Protein AF-0000000071098577 (afdb_homodimer)

Sequence (544 aa):
MATSSNPARIMLWSTPRSVSTAFARSMTARGDTEMFWEPYLACYSFGPDREIHWGDDLPNMLNDKYTYSYIKELLNADYPGAKVLFVKGMVEGIRGHFDVVERTYKHSFLIRHPKKSFRSLARLESDLNPLTSDFNLRTFKEIYHDLERFYHHVETEFGQSAPTIIDADDLVTQPEKILPKYCEAMGIDFKPKMLNWESVNADQLNWHCTDVGDIANSSVKDSIVLSNALKGSGFGKAPDPTKESSSTALVKQCAEHALPAYERLYALRIRPMATSSNPARIMLWSTPRSVSTAFARSMTARGDTEMFWEPYLACYSFGPDREIHWGDDLPNMLNDKYTYSYIKELLNADYPGAKVLFVKGMVEGIRGHFDVVERTYKHSFLIRHPKKSFRSLARLESDLNPLTSDFNLRTFKEIYHDLERFYHHVETEFGQSAPTIIDADDLVTQPEKILPKYCEAMGIDFKPKMLNWESVNADQLNWHCTDVGDIANSSVKDSIVLSNALKGSGFGKAPDPTKESSSTALVKQCAEHALPAYERLYALRIRP

pLDDT: mean 79.95, std 19.07, range [24.31, 98.56]

Organism: Strongylocentrotus purpuratus (NCBI:txid7668)

Structure (mmCIF, N/CA/C/O backbone):
data_AF-0000000071098577-model_v1
#
loop_
_entity.id
_entity.type
_entity.pdbx_description
1 polymer 'Sulfotransferase family protein'
#
loop_
_atom_site.group_PDB
_atom_site.id
_atom_site.type_symbol
_atom_site.label_atom_id
_atom_site.label_alt_id
_atom_site.label_comp_id
_atom_site.label_asym_id
_atom_site.label_entity_id
_atom_site.label_seq_id
_atom_site.pdbx_PDB_ins_code
_atom_site.Cartn_x
_atom_site.Cartn_y
_atom_site.Cartn_z
_atom_site.occupancy
_atom_site.B_iso_or_equiv
_atom_site.auth_seq_id
_atom_site.auth_comp_id
_atom_site.auth_asym_id
_atom_site.auth_atom_id
_atom_site.pdbx_PDB_model_num
ATOM 1 N N . MET A 1 1 ? -27.219 43 12.414 1 24.31 1 MET A N 1
ATOM 2 C CA . MET A 1 1 ? -25.984 43.125 11.633 1 24.31 1 MET A CA 1
ATOM 3 C C . MET A 1 1 ? -25.062 41.938 11.891 1 24.31 1 MET A C 1
ATOM 5 O O . MET A 1 1 ? -24.672 41.688 13.031 1 24.31 1 MET A O 1
ATOM 9 N N . ALA A 1 2 ? -25.219 40.781 11.297 1 39.09 2 ALA A N 1
ATOM 10 C CA . ALA A 1 2 ? -24.5 39.562 11.688 1 39.09 2 ALA A CA 1
ATOM 11 C C . ALA A 1 2 ? -23.016 39.844 11.914 1 39.09 2 ALA A C 1
ATOM 13 O O . ALA A 1 2 ? -22.328 40.312 11 1 39.09 2 ALA A O 1
ATOM 14 N N . THR A 1 3 ? -22.516 40.406 12.805 1 39.22 3 THR A N 1
ATOM 15 C CA . THR A 1 3 ? -21.141 40.781 13.18 1 39.22 3 THR A CA 1
ATOM 16 C C . THR A 1 3 ? -20.141 39.75 12.641 1 39.22 3 THR A C 1
ATOM 18 O O . THR A 1 3 ? -20.188 38.562 13.016 1 39.22 3 THR A O 1
ATOM 21 N N . SER A 1 4 ? -19.641 39.719 11.438 1 47.94 4 SER A N 1
ATOM 22 C CA . SER A 1 4 ? -18.938 38.781 10.57 1 47.94 4 SER A CA 1
ATOM 23 C C . SER A 1 4 ? -17.578 38.406 11.164 1 47.94 4 SER A C 1
ATOM 25 O O . SER A 1 4 ? -16.656 39.219 11.195 1 47.94 4 SER A O 1
ATOM 27 N N . SER A 1 5 ? -17.422 37.781 12.305 1 65.62 5 SER A N 1
ATOM 28 C CA . SER A 1 5 ? -16.234 37.469 13.094 1 65.62 5 SER A CA 1
ATOM 29 C C . SER A 1 5 ? -15.164 36.781 12.242 1 65.62 5 SER A C 1
ATOM 31 O O . SER A 1 5 ? -15.492 36.062 11.289 1 65.62 5 SER A O 1
ATOM 33 N N . ASN A 1 6 ? -13.914 37.375 12.164 1 87.62 6 ASN A N 1
ATOM 34 C CA . ASN A 1 6 ? -12.75 36.875 11.438 1 87.62 6 ASN A CA 1
ATOM 35 C C . ASN A 1 6 ? -12.453 35.438 11.773 1 87.62 6 ASN A C 1
ATOM 37 O O . ASN A 1 6 ? -12.508 35.031 12.938 1 87.62 6 ASN A O 1
ATOM 41 N N . PRO A 1 7 ? -12.383 34.656 10.766 1 95.25 7 PRO A N 1
ATOM 42 C CA . PRO A 1 7 ? -12.102 33.219 11.039 1 95.25 7 PRO A CA 1
ATOM 43 C C . PRO A 1 7 ? -10.789 33.031 11.781 1 95.25 7 PRO A C 1
ATOM 45 O O . PRO A 1 7 ? -9.867 33.844 11.648 1 95.25 7 PRO A O 1
ATOM 48 N N . ALA A 1 8 ? -10.82 32.031 12.656 1 97.19 8 ALA A N 1
ATOM 49 C CA . ALA A 1 8 ? -9.539 31.578 13.195 1 97.19 8 ALA A CA 1
ATOM 50 C C . ALA A 1 8 ? -8.641 31.047 12.078 1 97.19 8 ALA A C 1
ATOM 52 O O . ALA A 1 8 ? -9.094 30.266 11.234 1 97.19 8 ALA A O 1
ATOM 53 N N . ARG A 1 9 ? -7.434 31.5 12.047 1 98 9 ARG A N 1
ATOM 54 C CA . ARG A 1 9 ? -6.457 31.047 11.055 1 98 9 ARG A CA 1
ATOM 55 C C . ARG A 1 9 ? -5.402 30.156 11.695 1 98 9 ARG A C 1
ATOM 57 O O . ARG A 1 9 ? -4.598 30.625 12.508 1 98 9 ARG A O 1
ATOM 64 N N . ILE A 1 10 ? -5.398 28.891 11.312 1 98.5 10 ILE A N 1
ATOM 65 C CA . ILE A 1 10 ? -4.574 27.891 11.977 1 98.5 10 ILE A CA 1
ATOM 66 C C . ILE A 1 10 ? -3.725 27.141 10.945 1 98.5 10 ILE A C 1
ATOM 68 O O . ILE A 1 10 ? -4.219 26.766 9.883 1 98.5 10 ILE A O 1
ATOM 72 N N . MET A 1 11 ? -2.439 26.953 11.211 1 98.38 11 MET A N 1
ATOM 73 C CA . MET A 1 11 ? -1.555 26.156 10.367 1 98.38 11 MET A CA 1
ATOM 74 C C . MET A 1 11 ? -0.918 25.016 11.172 1 98.38 11 MET A C 1
ATOM 76 O O . MET A 1 11 ? -0.363 25.25 12.25 1 98.38 11 MET A O 1
ATOM 80 N N . LEU A 1 12 ? -1.074 23.812 10.648 1 98.25 12 LEU A N 1
ATOM 81 C CA . LEU A 1 12 ? -0.486 22.625 11.25 1 98.25 12 LEU A CA 1
ATOM 82 C C . LEU A 1 12 ? 0.704 22.141 10.43 1 98.25 12 LEU A C 1
ATOM 84 O O . LEU A 1 12 ? 0.562 21.828 9.25 1 98.25 12 LEU A O 1
ATOM 88 N N . TRP A 1 13 ? 1.866 22.094 11.055 1 97.88 13 TRP A N 1
ATOM 89 C CA . TRP A 1 13 ? 3.078 21.562 10.438 1 97.88 13 TRP A CA 1
ATOM 90 C C . TRP A 1 13 ? 3.365 20.156 10.93 1 97.88 13 TRP A C 1
ATOM 92 O O . TRP A 1 13 ? 3.59 19.938 12.117 1 97.88 13 TRP A O 1
ATOM 102 N N . SER A 1 14 ? 3.387 19.188 9.969 1 95.56 14 SER A N 1
ATOM 103 C CA . SER A 1 14 ? 3.424 17.797 10.383 1 95.56 14 SER A CA 1
ATOM 104 C C . SER A 1 14 ? 4.617 17.062 9.773 1 95.56 14 SER A C 1
ATOM 106 O O . SER A 1 14 ? 5.137 17.484 8.734 1 95.56 14 SER A O 1
ATOM 108 N N . THR A 1 15 ? 5.117 16.016 10.484 1 92.56 15 THR A N 1
ATOM 109 C CA . THR A 1 15 ? 6.02 15.039 9.883 1 92.56 15 THR A CA 1
ATOM 110 C C . THR A 1 15 ? 5.254 14.086 8.969 1 92.56 15 THR A C 1
ATOM 112 O O . THR A 1 15 ? 4.027 14.008 9.031 1 92.56 15 THR A O 1
ATOM 115 N N . PRO A 1 16 ? 6.008 13.422 8.086 1 87.56 16 PRO A N 1
ATOM 116 C CA . PRO A 1 16 ? 5.316 12.414 7.281 1 87.56 16 PRO A CA 1
ATOM 117 C C . PRO A 1 16 ? 4.73 11.289 8.133 1 87.56 16 PRO A C 1
ATOM 119 O O . PRO A 1 16 ? 5.305 10.922 9.156 1 87.56 16 PRO A O 1
ATOM 122 N N . ARG A 1 17 ? 3.562 10.797 7.641 1 81.44 17 ARG A N 1
ATOM 123 C CA . ARG A 1 17 ? 2.982 9.586 8.203 1 81.44 17 ARG A CA 1
ATOM 124 C C . ARG A 1 17 ? 2.639 9.773 9.68 1 81.44 17 ARG A C 1
ATOM 126 O O . ARG A 1 17 ? 2.846 8.875 10.492 1 81.44 17 ARG A O 1
ATOM 133 N N . SER A 1 18 ? 2.137 10.93 10.023 1 88.81 18 SER A N 1
ATOM 134 C CA . SER A 1 18 ? 1.791 11.281 11.391 1 88.81 18 SER A CA 1
ATOM 135 C C . SER A 1 18 ? 0.289 11.492 11.547 1 88.81 18 SER A C 1
ATOM 137 O O . SER A 1 18 ? -0.151 12.219 12.445 1 88.81 18 SER A O 1
ATOM 139 N N . VAL A 1 19 ? -0.54 11.008 10.672 1 87.31 19 VAL A N 1
ATOM 140 C CA . VAL A 1 19 ? -1.999 11 10.672 1 87.31 19 VAL A CA 1
ATOM 141 C C . VAL A 1 19 ? -2.521 12.414 10.438 1 87.31 19 VAL A C 1
ATOM 143 O O . VAL A 1 19 ? -3.574 12.789 10.969 1 87.31 19 VAL A O 1
ATOM 146 N N . SER A 1 20 ? -1.721 13.234 9.781 1 91.44 20 SER A N 1
ATOM 147 C CA . SER A 1 20 ? -2.09 14.625 9.562 1 91.44 20 SER A CA 1
ATOM 148 C C . SER A 1 20 ? -3.287 14.742 8.617 1 91.44 20 SER A C 1
ATOM 150 O O . SER A 1 20 ? -4.094 15.664 8.742 1 91.44 20 SER A O 1
ATOM 152 N N . THR A 1 21 ? -3.375 13.828 7.699 1 86.56 21 THR A N 1
ATOM 153 C CA . THR A 1 21 ? -4.535 13.867 6.816 1 86.56 21 THR A CA 1
ATOM 154 C C . THR A 1 21 ? -5.805 13.477 7.57 1 86.56 21 THR A C 1
ATOM 156 O O . THR A 1 21 ? -6.875 14.039 7.328 1 86.56 21 THR A O 1
ATOM 159 N N . ALA A 1 22 ? -5.695 12.57 8.445 1 87 22 ALA A N 1
ATOM 160 C CA . ALA A 1 22 ? -6.816 12.258 9.32 1 87 22 ALA A CA 1
ATOM 161 C C . ALA A 1 22 ? -7.191 13.469 10.18 1 87 22 ALA A C 1
ATOM 163 O O . ALA A 1 22 ? -8.375 13.719 10.422 1 87 22 ALA A O 1
ATOM 164 N N . PHE A 1 23 ? -6.172 14.148 10.672 1 93.38 23 PHE A N 1
ATOM 165 C CA . PHE A 1 23 ? -6.418 15.359 11.438 1 93.38 23 PHE A CA 1
ATOM 166 C C . PHE A 1 23 ? -7.156 16.406 10.602 1 93.38 23 PHE A C 1
ATOM 168 O O . PHE A 1 23 ? -8.07 17.062 11.094 1 93.38 23 PHE A O 1
ATOM 175 N N . ALA A 1 24 ? -6.77 16.562 9.367 1 91.81 24 ALA A N 1
ATOM 176 C CA . ALA A 1 24 ? -7.477 17.453 8.453 1 91.81 24 ALA A CA 1
ATOM 177 C C . ALA A 1 24 ? -8.938 17.047 8.312 1 91.81 24 ALA A C 1
ATOM 179 O O . ALA A 1 24 ? -9.828 17.891 8.289 1 91.81 24 ALA A O 1
ATOM 180 N N . ARG A 1 25 ? -9.188 15.75 8.211 1 89.56 25 ARG A N 1
ATOM 181 C CA . ARG A 1 25 ? -10.555 15.25 8.164 1 89.56 25 ARG A CA 1
ATOM 182 C C . ARG A 1 25 ? -11.32 15.625 9.43 1 89.56 25 ARG A C 1
ATOM 184 O O . ARG A 1 25 ? -12.477 16.047 9.367 1 89.56 25 ARG A O 1
ATOM 191 N N . SER A 1 26 ? -10.703 15.414 10.5 1 93.44 26 SER A N 1
ATOM 192 C CA . SER A 1 26 ? -11.281 15.789 11.781 1 93.44 26 SER A CA 1
ATOM 193 C C . SER A 1 26 ? -11.68 17.266 11.805 1 93.44 26 SER A C 1
ATOM 195 O O . SER A 1 26 ? -12.805 17.594 12.172 1 93.44 26 SER A O 1
ATOM 197 N N . MET A 1 27 ? -10.805 18.141 11.383 1 95.81 27 MET A N 1
ATOM 198 C CA . MET A 1 27 ? -11.055 19.578 11.359 1 95.81 27 MET A CA 1
ATOM 199 C C . MET A 1 27 ? -12.203 19.906 10.414 1 95.81 27 MET A C 1
ATOM 201 O O . MET A 1 27 ? -13.062 20.734 10.734 1 95.81 27 MET A O 1
ATOM 205 N N . THR A 1 28 ? -12.219 19.266 9.266 1 92.5 28 THR A N 1
ATOM 206 C CA . THR A 1 28 ? -13.258 19.562 8.281 1 92.5 28 THR A CA 1
ATOM 207 C C . THR A 1 28 ? -14.609 19.016 8.742 1 92.5 28 THR A C 1
ATOM 209 O O . THR A 1 28 ? -15.656 19.547 8.359 1 92.5 28 THR A O 1
ATOM 212 N N . ALA A 1 29 ? -14.57 18.047 9.547 1 91.69 29 ALA A N 1
ATOM 213 C CA . ALA A 1 29 ? -15.805 17.453 10.062 1 91.69 29 ALA A CA 1
ATOM 214 C C . ALA A 1 29 ? -16.578 18.453 10.922 1 91.69 29 ALA A C 1
ATOM 216 O O . ALA A 1 29 ? -17.766 18.266 11.18 1 91.69 29 ALA A O 1
ATOM 217 N N . ARG A 1 30 ? -15.945 19.484 11.336 1 93.88 30 ARG A N 1
ATOM 218 C CA . ARG A 1 30 ? -16.594 20.547 12.086 1 93.88 30 ARG A CA 1
ATOM 219 C C . ARG A 1 30 ? -17.766 21.141 11.297 1 93.88 30 ARG A C 1
ATOM 221 O O . ARG A 1 30 ? -18.734 21.625 11.883 1 93.88 30 ARG A O 1
ATOM 228 N N . GLY A 1 31 ? -17.609 21.219 10.047 1 92.62 31 GLY A N 1
ATOM 229 C CA . GLY A 1 31 ? -18.625 21.781 9.18 1 92.62 31 GLY A CA 1
ATOM 230 C C . GLY A 1 31 ? -18.438 23.266 8.906 1 92.62 31 GLY A C 1
ATOM 231 O O . GLY A 1 31 ? -19.141 23.844 8.078 1 92.62 31 GLY A O 1
ATOM 232 N N . ASP A 1 32 ? -17.5 23.891 9.547 1 95.69 32 ASP A N 1
ATOM 233 C CA . ASP A 1 32 ? -17.312 25.344 9.398 1 95.69 32 ASP A CA 1
ATOM 234 C C . ASP A 1 32 ? -15.867 25.672 9.039 1 95.69 32 ASP A C 1
ATOM 236 O O . ASP A 1 32 ? -15.422 26.797 9.242 1 95.69 32 ASP A O 1
ATOM 240 N N . THR A 1 33 ? -15.133 24.688 8.57 1 95.75 33 THR A N 1
ATOM 241 C CA . THR A 1 33 ? -13.695 24.844 8.344 1 95.75 33 THR A CA 1
ATOM 242 C C . THR A 1 33 ? -13.375 24.828 6.852 1 95.75 33 THR A C 1
ATOM 244 O O . THR A 1 33 ? -13.828 23.938 6.125 1 95.75 33 THR A O 1
ATOM 247 N N . GLU A 1 34 ? -12.695 25.859 6.406 1 94.62 34 GLU A N 1
ATOM 248 C CA . GLU A 1 34 ? -12.039 25.844 5.102 1 94.62 34 GLU A CA 1
ATOM 249 C C . GLU A 1 34 ? -10.672 25.172 5.18 1 94.62 34 GLU A C 1
ATOM 251 O O . GLU A 1 34 ? -9.836 25.547 6.008 1 94.62 34 GLU A O 1
ATOM 256 N N . MET A 1 35 ? -10.445 24.203 4.352 1 93.56 35 MET A N 1
ATOM 257 C CA . MET A 1 35 ? -9.25 23.375 4.48 1 93.56 35 MET A CA 1
ATOM 258 C C . MET A 1 35 ? -8.297 23.609 3.314 1 93.56 35 MET A C 1
ATOM 260 O O . MET A 1 35 ? -8.719 23.625 2.156 1 93.56 35 MET A O 1
ATOM 264 N N . PHE A 1 36 ? -7.02 23.844 3.607 1 92.81 36 PHE A N 1
ATOM 265 C CA . PHE A 1 36 ? -5.934 23.953 2.641 1 92.81 36 PHE A CA 1
ATOM 266 C C . PHE A 1 36 ? -4.918 22.844 2.826 1 92.81 36 PHE A C 1
ATOM 268 O O . PHE A 1 36 ? -4.211 22.797 3.834 1 92.81 36 PHE A O 1
ATOM 275 N N . TRP A 1 37 ? -4.816 22.016 1.874 1 90.44 37 TRP A N 1
ATOM 276 C CA . TRP A 1 37 ? -3.998 20.812 1.989 1 90.44 37 TRP A CA 1
ATOM 277 C C . TRP A 1 37 ? -2.623 21.031 1.367 1 90.44 37 TRP A C 1
ATOM 279 O O . TRP A 1 37 ? -2.477 21 0.143 1 90.44 37 TRP A O 1
ATOM 289 N N . GLU A 1 38 ? -1.609 21.203 2.09 1 89.5 38 GLU A N 1
ATOM 290 C CA . GLU A 1 38 ? -0.181 21.234 1.79 1 89.5 38 GLU A CA 1
ATOM 291 C C . GLU A 1 38 ? 0.123 22.234 0.677 1 89.5 38 GLU A C 1
ATOM 293 O O . GLU A 1 38 ? 0.788 21.906 -0.305 1 89.5 38 GLU A O 1
ATOM 298 N N . PRO A 1 39 ? -0.336 23.484 0.862 1 90.88 39 PRO A N 1
ATOM 299 C CA . PRO A 1 39 ? -0.129 24.453 -0.209 1 90.88 39 PRO A CA 1
ATOM 300 C C . PRO A 1 39 ? 1.347 24.766 -0.448 1 90.88 39 PRO A C 1
ATOM 302 O O . PRO A 1 39 ? 1.775 24.906 -1.597 1 90.88 39 PRO A O 1
ATOM 305 N N . TYR A 1 40 ? 2.17 24.828 0.585 1 92.19 40 TYR A N 1
ATOM 306 C CA . TYR A 1 40 ? 3.582 25.156 0.431 1 92.19 40 TYR A CA 1
ATOM 307 C C . TYR A 1 40 ? 4.348 23.984 -0.199 1 92.19 40 TYR A C 1
ATOM 309 O O . TYR A 1 40 ? 5.32 24.203 -0.925 1 92.19 40 TYR A O 1
ATOM 317 N N . LEU A 1 41 ? 3.957 22.781 0.19 1 89.38 41 LEU A N 1
ATOM 318 C CA . LEU A 1 41 ? 4.617 21.625 -0.403 1 89.38 41 LEU A CA 1
ATOM 319 C C . LEU A 1 41 ? 4.422 21.609 -1.915 1 89.38 41 LEU A C 1
ATOM 321 O O . LEU A 1 41 ? 5.297 21.141 -2.652 1 89.38 41 LEU A O 1
ATOM 325 N N . ALA A 1 42 ? 3.307 22.125 -2.385 1 85.56 42 ALA A N 1
ATOM 326 C CA . ALA A 1 42 ? 3.068 22.219 -3.822 1 85.56 42 ALA A CA 1
ATOM 327 C C . ALA A 1 42 ? 4.137 23.078 -4.496 1 85.56 42 ALA A C 1
ATOM 329 O O . ALA A 1 42 ? 4.586 22.766 -5.602 1 85.56 42 ALA A O 1
ATOM 330 N N . CYS A 1 43 ? 4.48 24.141 -3.879 1 86.62 43 CYS A N 1
ATOM 331 C CA . CYS A 1 43 ? 5.535 25 -4.41 1 86.62 43 CYS A CA 1
ATOM 332 C C . CYS A 1 43 ? 6.855 24.25 -4.5 1 86.62 43 CYS A C 1
ATOM 334 O O . CYS A 1 43 ? 7.539 24.297 -5.523 1 86.62 43 CYS A O 1
ATOM 336 N N . TYR A 1 44 ? 7.156 23.516 -3.453 1 84.88 44 TYR A N 1
ATOM 337 C CA . TYR A 1 44 ? 8.391 22.734 -3.324 1 84.88 44 TYR A CA 1
ATOM 338 C C . TYR A 1 44 ? 8.43 21.609 -4.34 1 84.88 44 TYR A C 1
ATOM 340 O O . TYR A 1 44 ? 9.492 21.266 -4.863 1 84.88 44 TYR A O 1
ATOM 348 N N . SER A 1 45 ? 7.352 21.078 -4.645 1 81.12 45 SER A N 1
ATOM 349 C CA . SER A 1 45 ? 7.293 19.859 -5.449 1 81.12 45 SER A CA 1
ATOM 350 C C . SER A 1 45 ? 7.066 20.172 -6.922 1 81.12 45 SER A C 1
ATOM 352 O O . SER A 1 45 ? 7.645 19.531 -7.801 1 81.12 45 SER A O 1
ATOM 354 N N . PHE A 1 46 ? 6.246 21.172 -7.184 1 80 46 PHE A N 1
ATOM 355 C CA . PHE A 1 46 ? 5.715 21.281 -8.539 1 80 46 PHE A CA 1
ATOM 356 C C . PHE A 1 46 ? 5.895 22.688 -9.086 1 80 46 PHE A C 1
ATOM 358 O O . PHE A 1 46 ? 5.707 22.938 -10.273 1 80 46 PHE A O 1
ATOM 365 N N . GLY A 1 47 ? 6.18 23.562 -8.273 1 82.94 47 GLY A N 1
ATOM 366 C CA . GLY A 1 47 ? 6.258 24.969 -8.672 1 82.94 47 GLY A CA 1
ATOM 367 C C . GLY A 1 47 ? 7.543 25.312 -9.406 1 82.94 47 GLY A C 1
ATOM 368 O O . GLY A 1 47 ? 8.398 24.438 -9.609 1 82.94 47 GLY A O 1
ATOM 369 N N . PRO A 1 48 ? 7.609 26.5 -9.844 1 83.69 48 PRO A N 1
ATOM 370 C CA . PRO A 1 48 ? 8.789 26.953 -10.594 1 83.69 48 PRO A CA 1
ATOM 371 C C . PRO A 1 48 ? 10.07 26.891 -9.758 1 83.69 48 PRO A C 1
ATOM 373 O O . PRO A 1 48 ? 11.164 26.719 -10.305 1 83.69 48 PRO A O 1
ATOM 376 N N . ASP A 1 49 ? 9.961 26.984 -8.555 1 78.69 49 ASP A N 1
ATOM 377 C CA . ASP A 1 49 ? 11.133 26.969 -7.68 1 78.69 49 ASP A CA 1
ATOM 378 C C . ASP A 1 49 ? 11.266 25.625 -6.969 1 78.69 49 ASP A C 1
ATOM 380 O O . ASP A 1 49 ? 11.836 25.531 -5.883 1 78.69 49 ASP A O 1
ATOM 384 N N . ARG A 1 50 ? 10.758 24.609 -7.59 1 82.31 50 ARG A N 1
ATOM 385 C CA . ARG A 1 50 ? 10.727 23.297 -6.965 1 82.31 50 ARG A CA 1
ATOM 386 C C . ARG A 1 50 ? 12.141 22.781 -6.695 1 82.31 50 ARG A C 1
ATOM 388 O O . ARG A 1 50 ? 13.062 23.047 -7.473 1 82.31 50 ARG A O 1
ATOM 395 N N . GLU A 1 51 ? 12.242 22.062 -5.59 1 77.38 51 GLU A N 1
ATOM 396 C CA . GLU A 1 51 ? 13.5 21.422 -5.227 1 77.38 51 GLU A CA 1
ATOM 397 C C . GLU A 1 51 ? 13.484 19.938 -5.609 1 77.38 51 GLU A C 1
ATOM 399 O O . GLU A 1 51 ? 14.539 19.312 -5.711 1 77.38 51 GLU A O 1
ATOM 404 N N . ILE A 1 52 ? 12.266 19.453 -5.727 1 73.25 52 ILE A N 1
ATOM 405 C CA . ILE A 1 52 ? 12.141 18.062 -6.137 1 73.25 52 ILE A CA 1
ATOM 406 C C . ILE A 1 52 ? 12.375 17.938 -7.641 1 73.25 52 ILE A C 1
ATOM 408 O O . ILE A 1 52 ? 11.844 18.719 -8.422 1 73.25 52 ILE A O 1
ATOM 412 N N . HIS A 1 53 ? 13.266 17.031 -7.961 1 66.12 53 HIS A N 1
ATOM 413 C CA . HIS A 1 53 ? 13.523 16.766 -9.375 1 66.12 53 HIS A CA 1
ATOM 414 C C . HIS A 1 53 ? 12.742 15.555 -9.859 1 66.12 53 HIS A C 1
ATOM 416 O O . HIS A 1 53 ? 13.047 14.422 -9.484 1 66.12 53 HIS A O 1
ATOM 422 N N . TRP A 1 54 ? 11.672 15.891 -10.555 1 63.34 54 TRP A N 1
ATOM 423 C CA . TRP A 1 54 ? 10.844 14.844 -11.141 1 63.34 54 TRP A CA 1
ATOM 424 C C . TRP A 1 54 ? 11.445 14.344 -12.453 1 63.34 54 TRP A C 1
ATOM 426 O O . TRP A 1 54 ? 12.102 15.102 -13.172 1 63.34 54 TRP A O 1
ATOM 436 N N . GLY A 1 55 ? 11.719 13.094 -12.484 1 55.16 55 GLY A N 1
ATOM 437 C CA . GLY A 1 55 ? 12.234 12.578 -13.742 1 55.16 55 GLY A CA 1
ATOM 438 C C . GLY A 1 55 ? 11.469 13.07 -14.953 1 55.16 55 GLY A C 1
ATOM 439 O O . GLY A 1 55 ? 10.438 13.727 -14.812 1 55.16 55 GLY A O 1
ATOM 440 N N . ASP A 1 56 ? 12.117 13.07 -16.141 1 52.69 56 ASP A N 1
ATOM 441 C CA . ASP A 1 56 ? 11.57 13.539 -17.406 1 52.69 56 ASP A CA 1
ATOM 442 C C . ASP A 1 56 ? 10.148 13.023 -17.609 1 52.69 56 ASP A C 1
ATOM 444 O O . ASP A 1 56 ? 9.391 13.562 -18.438 1 52.69 56 ASP A O 1
ATOM 448 N N . ASP A 1 57 ? 9.75 12.039 -16.859 1 47.31 57 ASP A N 1
ATOM 449 C CA . ASP A 1 57 ? 8.508 11.344 -17.172 1 47.31 57 ASP A CA 1
ATOM 450 C C . ASP A 1 57 ? 7.328 11.953 -16.422 1 47.31 57 ASP A C 1
ATOM 452 O O . ASP A 1 57 ? 6.18 11.562 -16.641 1 47.31 57 ASP A O 1
ATOM 456 N N . LEU A 1 58 ? 7.625 12.906 -15.523 1 51.34 58 LEU A N 1
ATOM 457 C CA . LEU A 1 58 ? 6.422 13.375 -14.844 1 51.34 58 LEU A CA 1
ATOM 458 C C . LEU A 1 58 ? 6.215 14.875 -15.078 1 51.34 58 LEU A C 1
ATOM 460 O O . LEU A 1 58 ? 5.996 15.625 -14.125 1 51.34 58 LEU A O 1
ATOM 464 N N . PRO A 1 59 ? 6.379 15.375 -16.344 1 52.5 59 PRO A N 1
ATOM 465 C CA . PRO A 1 59 ? 6.219 16.797 -16.609 1 52.5 59 PRO A CA 1
ATOM 466 C C . PRO A 1 59 ? 4.812 17.312 -16.297 1 52.5 59 PRO A C 1
ATOM 468 O O . PRO A 1 59 ? 4.633 18.484 -15.969 1 52.5 59 PRO A O 1
ATOM 471 N N . ASN A 1 60 ? 3.861 16.344 -16.328 1 57.12 60 ASN A N 1
ATOM 472 C CA . ASN A 1 60 ? 2.475 16.797 -16.25 1 57.12 60 ASN A CA 1
ATOM 473 C C . ASN A 1 60 ? 2.074 17.156 -14.828 1 57.12 60 ASN A C 1
ATOM 475 O O . ASN A 1 60 ? 0.982 17.688 -14.602 1 57.12 60 ASN A O 1
ATOM 479 N N . MET A 1 61 ? 3.127 17.141 -14.023 1 62.88 61 MET A N 1
ATOM 480 C CA . MET A 1 61 ? 2.789 17.484 -12.648 1 62.88 61 MET A CA 1
ATOM 481 C C . MET A 1 61 ? 3.201 18.906 -12.312 1 62.88 61 MET A C 1
ATOM 483 O O . MET A 1 61 ? 2.738 19.469 -11.32 1 62.88 61 MET A O 1
ATOM 487 N N . LEU A 1 62 ? 3.941 19.469 -13.219 1 71.31 62 LEU A N 1
ATOM 488 C CA . LEU A 1 62 ? 4.477 20.781 -12.914 1 71.31 62 LEU A CA 1
ATOM 489 C C . LEU A 1 62 ? 3.445 21.875 -13.211 1 71.31 62 LEU A C 1
ATOM 491 O O . LEU A 1 62 ? 2.68 21.766 -14.172 1 71.31 62 LEU A O 1
ATOM 495 N N . ASN A 1 63 ? 3.33 22.875 -12.375 1 79.38 63 ASN A N 1
ATOM 496 C CA . ASN A 1 63 ? 2.406 24 -12.516 1 79.38 63 ASN A CA 1
ATOM 497 C C . ASN A 1 63 ? 3.021 25.297 -12 1 79.38 63 ASN A C 1
ATOM 499 O O . ASN A 1 63 ? 3.297 25.438 -10.805 1 79.38 63 ASN A O 1
ATOM 503 N N . ASP A 1 64 ? 3.131 26.25 -12.883 1 83.19 64 ASP A N 1
ATOM 504 C CA . ASP A 1 64 ? 3.805 27.516 -12.586 1 83.19 64 ASP A CA 1
ATOM 505 C C . ASP A 1 64 ? 2.982 28.359 -11.617 1 83.19 64 ASP A C 1
ATOM 507 O O . ASP A 1 64 ? 3.484 29.344 -11.055 1 83.19 64 ASP A O 1
ATOM 511 N N . LYS A 1 65 ? 1.811 28 -11.367 1 85.69 65 LYS A N 1
ATOM 512 C CA . LYS A 1 65 ? 0.965 28.766 -10.453 1 85.69 65 LYS A CA 1
ATOM 513 C C . LYS A 1 65 ? 1.402 28.562 -9.008 1 85.69 65 LYS A C 1
ATOM 515 O O . LYS A 1 65 ? 1.102 29.391 -8.141 1 85.69 65 LYS A O 1
ATOM 520 N N . TYR A 1 66 ? 2.082 27.5 -8.812 1 87.75 66 TYR A N 1
ATOM 521 C CA . TYR A 1 66 ? 2.416 27.156 -7.434 1 87.75 66 TYR A CA 1
ATOM 522 C C . TYR A 1 66 ? 3.646 27.922 -6.961 1 87.75 66 TYR A C 1
ATOM 524 O O . TYR A 1 66 ? 4.691 27.312 -6.691 1 87.75 66 TYR A O 1
ATOM 532 N N . THR A 1 67 ? 3.4 29.25 -6.754 1 90.69 67 THR A N 1
ATOM 533 C CA . THR A 1 67 ? 4.395 30.141 -6.168 1 90.69 67 THR A CA 1
ATOM 534 C C . THR A 1 67 ? 4.02 30.5 -4.734 1 90.69 67 THR A C 1
ATOM 536 O O . THR A 1 67 ? 2.854 30.406 -4.348 1 90.69 67 THR A O 1
ATOM 539 N N . TYR A 1 68 ? 5.051 30.953 -4.012 1 93.38 68 TYR A N 1
ATOM 540 C CA . TYR A 1 68 ? 4.758 31.391 -2.648 1 93.38 68 TYR A CA 1
ATOM 541 C C . TYR A 1 68 ? 3.828 32.594 -2.65 1 93.38 68 TYR A C 1
ATOM 543 O O . TYR A 1 68 ? 3.008 32.75 -1.744 1 93.38 68 TYR A O 1
ATOM 551 N N . SER A 1 69 ? 3.949 33.406 -3.705 1 94 69 SER A N 1
ATOM 552 C CA . SER A 1 69 ? 3.055 34.562 -3.838 1 94 69 SER A CA 1
ATOM 553 C C . SER A 1 69 ? 1.611 34.094 -4.043 1 94 69 SER A C 1
ATOM 555 O O . SER A 1 69 ? 0.689 34.688 -3.459 1 94 69 SER A O 1
ATOM 557 N N . TYR A 1 70 ? 1.426 33.125 -4.84 1 92.12 70 TYR A N 1
ATOM 558 C CA . TYR A 1 70 ? 0.091 32.594 -5.066 1 92.12 70 TYR A CA 1
ATOM 559 C C . TYR A 1 70 ? -0.493 32.031 -3.775 1 92.12 70 TYR A C 1
ATOM 561 O O . TYR A 1 70 ? -1.667 32.25 -3.471 1 92.12 70 TYR A O 1
ATOM 569 N N . ILE A 1 71 ? 0.339 31.297 -3.031 1 93.69 71 ILE A N 1
ATOM 570 C CA . ILE A 1 71 ? -0.11 30.688 -1.778 1 93.69 71 ILE A CA 1
ATOM 571 C C . ILE A 1 71 ? -0.515 31.797 -0.799 1 93.69 71 ILE A C 1
ATOM 573 O O . ILE A 1 71 ? -1.535 31.672 -0.115 1 93.69 71 ILE A O 1
ATOM 577 N N . LYS A 1 72 ? 0.285 32.844 -0.741 1 95.12 72 LYS A N 1
ATOM 578 C CA . LYS A 1 72 ? -0.047 33.969 0.116 1 95.12 72 LYS A CA 1
ATOM 579 C C . LYS A 1 72 ? -1.417 34.562 -0.236 1 95.12 72 LYS A C 1
ATOM 581 O O . LYS A 1 72 ? -2.232 34.812 0.651 1 95.12 72 LYS A O 1
ATOM 586 N N . GLU A 1 73 ? -1.62 34.688 -1.494 1 94.19 73 GLU A N 1
ATOM 587 C CA . GLU A 1 73 ? -2.906 35.219 -1.94 1 94.19 73 GLU A CA 1
ATOM 588 C C . GLU A 1 73 ? -4.047 34.25 -1.588 1 94.19 73 GLU A C 1
ATOM 590 O O . GLU A 1 73 ? -5.102 34.688 -1.121 1 94.19 73 GLU A O 1
ATOM 595 N N . LEU A 1 74 ? -3.811 33.031 -1.819 1 93.12 74 LEU A N 1
ATOM 596 C CA . LEU A 1 74 ? -4.809 32 -1.546 1 93.12 74 LEU A CA 1
ATOM 597 C C . LEU A 1 74 ? -5.191 32 -0.07 1 93.12 74 LEU A C 1
ATOM 599 O O . LEU A 1 74 ? -6.379 31.984 0.266 1 93.12 74 LEU A O 1
ATOM 603 N N . LEU A 1 75 ? -4.266 32.094 0.829 1 95.5 75 LEU A N 1
ATOM 604 C CA . LEU A 1 75 ? -4.488 31.953 2.264 1 95.5 75 LEU A CA 1
ATOM 605 C C . LEU A 1 75 ? -5.094 33.219 2.848 1 95.5 75 LEU A C 1
ATOM 607 O O . LEU A 1 75 ? -5.68 33.188 3.932 1 95.5 75 LEU A O 1
ATOM 611 N N . ASN A 1 76 ? -4.926 34.344 2.146 1 95.62 76 ASN A N 1
ATOM 612 C CA . ASN A 1 76 ? -5.418 35.594 2.678 1 95.62 76 ASN A CA 1
ATOM 613 C C . ASN A 1 76 ? -6.684 36.062 1.953 1 95.62 76 ASN A C 1
ATOM 615 O O . ASN A 1 76 ? -7.215 37.125 2.238 1 95.62 76 ASN A O 1
ATOM 619 N N . ALA A 1 77 ? -7.133 35.219 1.031 1 94.06 77 ALA A N 1
ATOM 620 C CA . ALA A 1 77 ? -8.391 35.531 0.355 1 94.06 77 ALA A CA 1
ATOM 621 C C . ALA A 1 77 ? -9.562 35.5 1.33 1 94.06 77 ALA A C 1
ATOM 623 O O . ALA A 1 77 ? -9.391 35.188 2.508 1 94.06 77 ALA A O 1
ATOM 624 N N . ASP A 1 78 ? -10.727 36 0.786 1 93.19 78 ASP A N 1
ATOM 625 C CA . ASP A 1 78 ? -11.938 35.969 1.59 1 93.19 78 ASP A CA 1
ATOM 626 C C . ASP A 1 78 ? -12.656 34.625 1.467 1 93.19 78 ASP A C 1
ATOM 628 O O . ASP A 1 78 ? -12.805 34.094 0.365 1 93.19 78 ASP A O 1
ATOM 632 N N . TYR A 1 79 ? -12.906 34.094 2.605 1 94.19 79 TYR A N 1
ATOM 633 C CA . TYR A 1 79 ? -13.672 32.844 2.67 1 94.19 79 TYR A CA 1
ATOM 634 C C . TYR A 1 79 ? -14.914 33.031 3.531 1 94.19 79 TYR A C 1
ATOM 636 O O . TYR A 1 79 ? -14.93 32.625 4.699 1 94.19 79 TYR A O 1
ATOM 644 N N . PRO A 1 80 ? -15.953 33.531 2.889 1 91.56 80 PRO A N 1
ATOM 645 C CA . PRO A 1 80 ? -17.156 33.844 3.654 1 91.56 80 PRO A CA 1
ATOM 646 C C . PRO A 1 80 ? -17.812 32.594 4.27 1 91.56 80 PRO A C 1
ATOM 648 O O . PRO A 1 80 ? -17.906 31.562 3.619 1 91.56 80 PRO A O 1
ATOM 651 N N . GLY A 1 81 ? -18.188 32.75 5.496 1 91.5 81 GLY A N 1
ATOM 652 C CA . GLY A 1 81 ? -18.906 31.656 6.164 1 91.5 81 GLY A CA 1
ATOM 653 C C . GLY A 1 81 ? -17.984 30.734 6.953 1 91.5 81 GLY A C 1
ATOM 654 O O . GLY A 1 81 ? -18.453 30 7.832 1 91.5 81 GLY A O 1
ATOM 655 N N . ALA A 1 82 ? -16.734 30.766 6.656 1 94.62 82 ALA A N 1
ATOM 656 C CA . ALA A 1 82 ? -15.797 29.922 7.391 1 94.62 82 ALA A CA 1
ATOM 657 C C . ALA A 1 82 ? -15.516 30.5 8.773 1 94.62 82 ALA A C 1
ATOM 659 O O . ALA A 1 82 ? -15.328 31.703 8.93 1 94.62 82 ALA A O 1
ATOM 660 N N . LYS A 1 83 ? -15.539 29.656 9.75 1 96.56 83 LYS A N 1
ATOM 661 C CA . LYS A 1 83 ? -15.141 30.047 11.102 1 96.56 83 LYS A CA 1
ATOM 662 C C . LYS A 1 83 ? -13.672 29.719 11.352 1 96.56 83 LYS A C 1
ATOM 664 O O . LYS A 1 83 ? -13.039 30.312 12.227 1 96.56 83 LYS A O 1
ATOM 669 N N . VAL A 1 84 ? -13.203 28.766 10.633 1 97.5 84 VAL A N 1
ATOM 670 C CA . VAL A 1 84 ? -11.812 28.328 10.758 1 97.5 84 VAL A CA 1
ATOM 671 C C . VAL A 1 84 ? -11.195 28.188 9.367 1 97.5 84 VAL A C 1
ATOM 673 O O . VAL A 1 84 ? -11.812 27.641 8.453 1 97.5 84 VAL A O 1
ATOM 676 N N . LEU A 1 85 ? -10.062 28.75 9.117 1 97.69 85 LEU A N 1
ATOM 677 C CA . LEU A 1 85 ? -9.148 28.391 8.031 1 97.69 85 LEU A CA 1
ATOM 678 C C . LEU A 1 85 ? -8.039 27.484 8.531 1 97.69 85 LEU A C 1
ATOM 680 O O . LEU A 1 85 ? -7.266 27.859 9.414 1 97.69 85 LEU A O 1
ATOM 684 N N . PHE A 1 86 ? -7.98 26.25 8.055 1 97.38 86 PHE A N 1
ATOM 685 C CA . PHE A 1 86 ? -7.023 25.25 8.516 1 97.38 86 PHE A CA 1
ATOM 686 C C . PHE A 1 86 ? -6.078 24.844 7.391 1 97.38 86 PHE A C 1
ATOM 688 O O . PHE A 1 86 ? -6.52 24.359 6.348 1 97.38 86 PHE A O 1
ATOM 695 N N . VAL A 1 87 ? -4.812 25.031 7.645 1 96.62 87 VAL A N 1
ATOM 696 C CA . VAL A 1 87 ? -3.779 24.688 6.668 1 96.62 87 VAL A CA 1
ATOM 697 C C . VAL A 1 87 ? -2.939 23.531 7.176 1 96.62 87 VAL A C 1
ATOM 699 O O . VAL A 1 87 ? -2.42 23.562 8.297 1 96.62 87 VAL A O 1
ATOM 702 N N . LYS A 1 88 ? -2.951 22.5 6.426 1 93.88 88 LYS A N 1
ATOM 703 C CA . LYS A 1 88 ? -2.006 21.422 6.695 1 93.88 88 LYS A CA 1
ATOM 704 C C . LYS A 1 88 ? -0.737 21.578 5.863 1 93.88 88 LYS A C 1
ATOM 706 O O . LYS A 1 88 ? -0.801 21.688 4.637 1 93.88 88 LYS A O 1
ATOM 711 N N . GLY A 1 89 ? 0.396 21.609 6.586 1 92.69 89 GLY A N 1
ATOM 712 C CA . GLY A 1 89 ? 1.645 21.781 5.859 1 92.69 89 GLY A CA 1
ATOM 713 C C . GLY A 1 89 ? 2.748 20.859 6.336 1 92.69 89 GLY A C 1
ATOM 714 O O . GLY A 1 89 ? 2.623 20.219 7.387 1 92.69 89 GLY A O 1
ATOM 715 N N . MET A 1 90 ? 3.746 20.734 5.445 1 92.56 90 MET A N 1
ATOM 716 C CA . MET A 1 90 ? 5.027 20.109 5.762 1 92.56 90 MET A CA 1
ATOM 717 C C . MET A 1 90 ? 6.176 21.109 5.586 1 92.56 90 MET A C 1
ATOM 719 O O . MET A 1 90 ? 6.211 21.844 4.602 1 92.56 90 MET A O 1
ATOM 723 N N . VAL A 1 91 ? 7.066 21.078 6.562 1 93.81 91 VAL A N 1
ATOM 724 C CA . VAL A 1 91 ? 8.062 22.141 6.637 1 93.81 91 VAL A CA 1
ATOM 725 C C . VAL A 1 91 ? 8.969 22.078 5.41 1 93.81 91 VAL A C 1
ATOM 727 O O . VAL A 1 91 ? 9.578 23.078 5.031 1 93.81 91 VAL A O 1
ATOM 730 N N . GLU A 1 92 ? 9.078 20.891 4.742 1 90.38 92 GLU A N 1
ATOM 731 C CA . GLU A 1 92 ? 9.883 20.797 3.531 1 90.38 92 GLU A CA 1
ATOM 732 C C . GLU A 1 92 ? 9.383 21.766 2.455 1 90.38 92 GLU A C 1
ATOM 734 O O . GLU A 1 92 ? 10.164 22.234 1.63 1 90.38 92 GLU A O 1
ATOM 739 N N . GLY A 1 93 ? 8.164 22.094 2.502 1 90.62 93 GLY A N 1
ATOM 740 C CA . GLY A 1 93 ? 7.602 23.031 1.547 1 90.62 93 GLY A CA 1
ATOM 741 C C . GLY A 1 93 ? 8.141 24.453 1.703 1 90.62 93 GLY A C 1
ATOM 742 O O . GLY A 1 93 ? 7.996 25.281 0.801 1 90.62 93 GLY A O 1
ATOM 743 N N . ILE A 1 94 ? 8.766 24.734 2.834 1 93.44 94 ILE A N 1
ATOM 744 C CA . ILE A 1 94 ? 9.25 26.078 3.107 1 93.44 94 ILE A CA 1
ATOM 745 C C . ILE A 1 94 ? 10.719 26.031 3.539 1 93.44 94 ILE A C 1
ATOM 747 O O . ILE A 1 94 ? 11.195 26.922 4.234 1 93.44 94 ILE A O 1
ATOM 751 N N . ARG A 1 95 ? 11.305 24.906 3.266 1 85.06 95 ARG A N 1
ATOM 752 C CA . ARG A 1 95 ? 12.711 24.797 3.646 1 85.06 95 ARG A CA 1
ATOM 753 C C . ARG A 1 95 ? 13.523 25.969 3.088 1 85.06 95 ARG A C 1
ATOM 755 O O . ARG A 1 95 ? 13.516 26.203 1.879 1 85.06 95 ARG A O 1
ATOM 762 N N . GLY A 1 96 ? 14.219 26.703 4.004 1 84.25 96 GLY A N 1
ATOM 763 C CA . GLY A 1 96 ? 15.016 27.844 3.588 1 84.25 96 GLY A CA 1
ATOM 764 C C . GLY A 1 96 ? 14.188 29.094 3.332 1 84.25 96 GLY A C 1
ATOM 765 O O . GLY A 1 96 ? 14.734 30.141 2.988 1 84.25 96 GLY A O 1
ATOM 766 N N . HIS A 1 97 ? 12.781 29 3.498 1 92.5 97 HIS A N 1
ATOM 767 C CA . HIS A 1 97 ? 11.891 30.109 3.197 1 92.5 97 HIS A CA 1
ATOM 768 C C . HIS A 1 97 ? 10.844 30.281 4.293 1 92.5 97 HIS A C 1
ATOM 770 O O . HIS A 1 97 ? 9.648 30.391 4.008 1 92.5 97 HIS A O 1
ATOM 776 N N . PHE A 1 98 ? 11.359 30.359 5.535 1 94.88 98 PHE A N 1
ATOM 777 C CA . PHE A 1 98 ? 10.422 30.5 6.641 1 94.88 98 PHE A CA 1
ATOM 778 C C . PHE A 1 98 ? 9.68 31.828 6.57 1 94.88 98 PHE A C 1
ATOM 780 O O . PHE A 1 98 ? 8.547 31.938 7.027 1 94.88 98 PHE A O 1
ATOM 787 N N . ASP A 1 99 ? 10.305 32.781 5.902 1 93.44 99 ASP A N 1
ATOM 788 C CA . ASP A 1 99 ? 9.773 34.125 5.852 1 93.44 99 ASP A CA 1
ATOM 789 C C . ASP A 1 99 ? 8.531 34.188 4.969 1 93.44 99 ASP A C 1
ATOM 791 O O . ASP A 1 99 ? 7.758 35.156 5.062 1 93.44 99 ASP A O 1
ATOM 795 N N . VAL A 1 100 ? 8.305 33.25 4.105 1 95.06 100 VAL A N 1
ATOM 796 C CA . VAL A 1 100 ? 7.168 33.312 3.191 1 95.06 100 VAL A CA 1
ATOM 797 C C . VAL A 1 100 ? 5.895 32.875 3.922 1 95.06 100 VAL A C 1
ATOM 799 O O . VAL A 1 100 ? 4.785 33.094 3.42 1 95.06 100 VAL A O 1
ATOM 802 N N . VAL A 1 101 ? 5.996 32.25 5.074 1 97.06 101 VAL A N 1
ATOM 803 C CA . VAL A 1 101 ? 4.863 31.703 5.809 1 97.06 101 VAL A CA 1
ATOM 804 C C . VAL A 1 101 ? 4.078 32.812 6.477 1 97.06 101 VAL A C 1
ATOM 806 O O . VAL A 1 101 ? 4.664 33.781 7.016 1 97.06 101 VAL A O 1
ATOM 809 N N . GLU A 1 102 ? 2.799 32.75 6.504 1 96.25 102 GLU A N 1
ATOM 810 C CA . GLU A 1 102 ? 1.914 33.75 7.086 1 96.25 102 GLU A CA 1
ATOM 811 C C . GLU A 1 102 ? 2.02 33.75 8.609 1 96.25 102 GLU A C 1
ATOM 813 O O . GLU A 1 102 ? 1.492 32.875 9.281 1 96.25 102 GLU A O 1
ATOM 818 N N . ARG A 1 103 ? 2.527 34.875 9.18 1 95.81 103 ARG A N 1
ATOM 819 C CA . ARG A 1 103 ? 2.723 35 10.617 1 95.81 103 ARG A CA 1
ATOM 820 C C . ARG A 1 103 ? 1.398 35.25 11.328 1 95.81 103 ARG A C 1
ATOM 822 O O . ARG A 1 103 ? 1.303 35.094 12.547 1 95.81 103 ARG A O 1
ATOM 829 N N . THR A 1 104 ? 0.389 35.656 10.602 1 96.06 104 THR A N 1
ATOM 830 C CA . THR A 1 104 ? -0.892 36 11.219 1 96.06 104 THR A CA 1
ATOM 831 C C . THR A 1 104 ? -1.672 34.719 11.555 1 96.06 104 THR A C 1
ATOM 833 O O . THR A 1 104 ? -2.662 34.781 12.289 1 96.06 104 THR A O 1
ATOM 836 N N . TYR A 1 105 ? -1.234 33.594 11.016 1 98 105 TYR A N 1
ATOM 837 C CA . TYR A 1 105 ? -1.824 32.312 11.398 1 98 105 TYR A CA 1
ATOM 838 C C . TYR A 1 105 ? -1.262 31.812 12.727 1 98 105 TYR A C 1
ATOM 840 O O . TYR A 1 105 ? -0.111 32.094 13.062 1 98 105 TYR A O 1
ATOM 848 N N . LYS A 1 106 ? -2.092 31.156 13.484 1 98.12 106 LYS A N 1
ATOM 849 C CA . LYS A 1 106 ? -1.599 30.453 14.656 1 98.12 106 LYS A CA 1
ATOM 850 C C . LYS A 1 106 ? -1.013 29.094 14.266 1 98.12 106 LYS A C 1
ATOM 852 O O . LYS A 1 106 ? -1.697 28.266 13.664 1 98.12 106 LYS A O 1
ATOM 857 N N . HIS A 1 107 ? 0.234 28.891 14.609 1 98.5 107 HIS A N 1
ATOM 858 C CA . HIS A 1 107 ? 0.965 27.734 14.133 1 98.5 107 HIS A CA 1
ATOM 859 C C . HIS A 1 107 ? 0.999 26.625 15.195 1 98.5 107 HIS A C 1
ATOM 861 O O . HIS A 1 107 ? 1.15 26.922 16.391 1 98.5 107 HIS A O 1
ATOM 867 N N . SER A 1 108 ? 0.821 25.422 14.828 1 98.56 108 SER A N 1
ATOM 868 C CA . SER A 1 108 ? 0.93 24.219 15.656 1 98.56 108 SER A CA 1
ATOM 869 C C . SER A 1 108 ? 1.69 23.125 14.93 1 98.56 108 SER A C 1
ATOM 871 O O . SER A 1 108 ? 1.995 23.25 13.742 1 98.56 108 SER A O 1
ATOM 873 N N . PHE A 1 109 ? 2.121 22.094 15.68 1 98.19 109 PHE A N 1
ATOM 874 C CA . PHE A 1 109 ? 3.012 21.062 15.164 1 98.19 109 PHE A CA 1
ATOM 875 C C . PHE A 1 109 ? 2.484 19.672 15.508 1 98.19 109 PHE A C 1
ATOM 877 O O . PHE A 1 109 ? 1.953 19.453 16.594 1 98.19 109 PHE A O 1
ATOM 884 N N . LEU A 1 110 ? 2.57 18.781 14.57 1 97 110 LEU A N 1
ATOM 885 C CA . LEU A 1 110 ? 2.199 17.375 14.711 1 97 110 LEU A CA 1
ATOM 886 C C . LEU A 1 110 ? 3.387 16.469 14.414 1 97 110 LEU A C 1
ATOM 888 O O . LEU A 1 110 ? 3.908 16.453 13.297 1 97 110 LEU A O 1
ATOM 892 N N . ILE A 1 111 ? 3.824 15.727 15.477 1 95.5 111 ILE A N 1
ATOM 893 C CA . ILE A 1 111 ? 5.016 14.898 15.336 1 95.5 111 ILE A CA 1
ATOM 894 C C . ILE A 1 111 ? 4.66 13.438 15.625 1 95.5 111 ILE A C 1
ATOM 896 O O . ILE A 1 111 ? 3.6 13.148 16.188 1 95.5 111 ILE A O 1
ATOM 900 N N . ARG A 1 112 ? 5.469 12.57 15.141 1 91.06 112 ARG A N 1
ATOM 901 C CA . ARG A 1 112 ? 5.426 11.141 15.422 1 91.06 112 ARG A CA 1
ATOM 902 C C . ARG A 1 112 ? 6.824 10.586 15.648 1 91.06 112 ARG A C 1
ATOM 904 O O . ARG A 1 112 ? 7.805 11.109 15.117 1 91.06 112 ARG A O 1
ATOM 911 N N . HIS A 1 113 ? 6.859 9.57 16.531 1 86.88 113 HIS A N 1
ATOM 912 C CA . HIS A 1 113 ? 8.164 8.953 16.734 1 86.88 113 HIS A CA 1
ATOM 913 C C . HIS A 1 113 ? 8.812 8.586 15.391 1 86.88 113 HIS A C 1
ATOM 915 O O . HIS A 1 113 ? 8.18 7.941 14.547 1 86.88 113 HIS A O 1
ATOM 921 N N . PRO A 1 114 ? 10.086 9.016 15.211 1 88.31 114 PRO A N 1
ATOM 922 C CA . PRO A 1 114 ? 10.695 8.898 13.891 1 88.31 114 PRO A CA 1
ATOM 923 C C . PRO A 1 114 ? 10.797 7.445 13.414 1 88.31 114 PRO A C 1
ATOM 925 O O . PRO A 1 114 ? 10.695 7.176 12.219 1 88.31 114 PRO A O 1
ATOM 928 N N . LYS A 1 115 ? 10.984 6.484 14.297 1 77.19 115 LYS A N 1
ATOM 929 C CA . LYS A 1 115 ? 11.031 5.078 13.906 1 77.19 115 LYS A CA 1
ATOM 930 C C . LYS A 1 115 ? 9.734 4.645 13.234 1 77.19 115 LYS A C 1
ATOM 932 O O . LYS A 1 115 ? 9.75 3.941 12.227 1 77.19 115 LYS A O 1
ATOM 937 N N . LYS A 1 116 ? 8.633 5.039 13.812 1 78.31 116 LYS A N 1
ATOM 938 C CA . LYS A 1 116 ? 7.332 4.703 13.25 1 78.31 116 LYS A CA 1
ATOM 939 C C . LYS A 1 116 ? 7.09 5.449 11.938 1 78.31 116 LYS A C 1
ATOM 941 O O . LYS A 1 116 ? 6.637 4.855 10.953 1 78.31 116 LYS A O 1
ATOM 946 N N . SER A 1 117 ? 7.391 6.754 12 1 85.75 117 SER A N 1
ATOM 947 C CA . SER A 1 117 ? 7.168 7.602 10.828 1 85.75 117 SER A CA 1
ATOM 948 C C . SER A 1 117 ? 7.961 7.105 9.625 1 85.75 117 SER A C 1
ATOM 950 O O . SER A 1 117 ? 7.387 6.82 8.578 1 85.75 117 SER A O 1
ATOM 952 N N . PHE A 1 118 ? 9.25 6.887 9.758 1 82.38 118 PHE A N 1
ATOM 953 C CA . PHE A 1 118 ? 10.102 6.531 8.625 1 82.38 118 PHE A CA 1
ATOM 954 C C . PHE A 1 118 ? 9.852 5.09 8.195 1 82.38 118 PHE A C 1
ATOM 956 O O . PHE A 1 118 ? 9.938 4.766 7.008 1 82.38 118 PHE A O 1
ATOM 963 N N . ARG A 1 119 ? 9.547 4.211 9.117 1 75.25 119 ARG A N 1
ATOM 964 C CA . ARG A 1 119 ? 9.164 2.854 8.734 1 75.25 119 ARG A CA 1
ATOM 965 C C . ARG A 1 119 ? 7.914 2.865 7.863 1 75.25 119 ARG A C 1
ATOM 967 O O . ARG A 1 119 ? 7.863 2.189 6.832 1 75.25 119 ARG A O 1
ATOM 974 N N . SER A 1 120 ? 6.918 3.58 8.328 1 72.38 120 SER A N 1
ATOM 975 C CA . SER A 1 120 ? 5.684 3.713 7.566 1 72.38 120 SER A CA 1
ATOM 976 C C . SER A 1 120 ? 5.938 4.344 6.203 1 72.38 120 SER A C 1
ATOM 978 O O . SER A 1 120 ? 5.336 3.941 5.203 1 72.38 120 SER A O 1
ATOM 980 N N . LEU A 1 121 ? 6.773 5.391 6.227 1 77.25 121 LEU A N 1
ATOM 981 C CA . LEU A 1 121 ? 7.109 6.074 4.98 1 77.25 121 LEU A CA 1
ATOM 982 C C . LEU A 1 121 ? 7.789 5.117 4.008 1 77.25 121 LEU A C 1
ATOM 984 O O . LEU A 1 121 ? 7.484 5.125 2.811 1 77.25 121 LEU A O 1
ATOM 988 N N . ALA A 1 122 ? 8.68 4.367 4.531 1 71.44 122 ALA A N 1
ATOM 989 C CA . ALA A 1 122 ? 9.359 3.381 3.701 1 71.44 122 ALA A CA 1
ATOM 990 C C . ALA A 1 122 ? 8.375 2.377 3.115 1 71.44 122 ALA A C 1
ATOM 992 O O . ALA A 1 122 ? 8.484 2 1.945 1 71.44 122 ALA A O 1
ATOM 993 N N . ARG A 1 123 ? 7.48 1.976 3.898 1 65.31 123 ARG A N 1
ATOM 994 C CA . ARG A 1 123 ? 6.457 1.042 3.443 1 65.31 123 ARG A CA 1
ATOM 995 C C . ARG A 1 123 ? 5.621 1.651 2.322 1 65.31 123 ARG A C 1
ATOM 997 O O . ARG A 1 123 ? 5.324 0.983 1.329 1 65.31 123 ARG A O 1
ATOM 1004 N N . LEU A 1 124 ? 5.203 2.848 2.59 1 65.06 124 LEU A N 1
ATOM 1005 C CA . LEU A 1 124 ? 4.426 3.557 1.578 1 65.06 124 LEU A CA 1
ATOM 1006 C C . LEU A 1 124 ? 5.191 3.633 0.26 1 65.06 124 LEU A C 1
ATOM 1008 O O . LEU A 1 124 ? 4.609 3.449 -0.811 1 65.06 124 LEU A O 1
ATOM 1012 N N . GLU A 1 125 ? 6.438 4.02 0.398 1 61.72 125 GLU A N 1
ATOM 1013 C CA . GLU A 1 125 ? 7.273 4.129 -0.793 1 61.72 125 GLU A CA 1
ATOM 1014 C C . GLU A 1 125 ? 7.383 2.793 -1.519 1 61.72 125 GLU A C 1
ATOM 1016 O O . GLU A 1 125 ? 7.348 2.744 -2.75 1 61.72 125 GLU A O 1
ATOM 1021 N N . SER A 1 126 ? 7.633 1.874 -0.732 1 57.16 126 SER A N 1
ATOM 1022 C CA . SER A 1 126 ? 7.746 0.541 -1.314 1 57.16 126 SER A CA 1
ATOM 1023 C C . SER A 1 126 ? 6.453 0.136 -2.018 1 57.16 126 SER A C 1
ATOM 1025 O O . SER A 1 126 ? 6.488 -0.539 -3.049 1 57.16 126 SER A O 1
ATOM 1027 N N . ASP A 1 127 ? 5.426 0.635 -1.428 1 53 127 ASP A N 1
ATOM 1028 C CA . ASP A 1 127 ? 4.117 0.31 -1.979 1 53 127 ASP A CA 1
ATOM 1029 C C . ASP A 1 127 ? 3.846 1.104 -3.256 1 53 127 ASP A C 1
ATOM 1031 O O . ASP A 1 127 ? 3.232 0.591 -4.195 1 53 127 ASP A O 1
ATOM 1035 N N . LEU A 1 128 ? 4.273 2.438 -3.24 1 48.97 128 LEU A N 1
ATOM 1036 C CA . LEU A 1 128 ? 3.988 3.346 -4.344 1 48.97 128 LEU A CA 1
ATOM 1037 C C . LEU A 1 128 ? 4.953 3.113 -5.504 1 48.97 128 LEU A C 1
ATOM 1039 O O . LEU A 1 128 ? 4.551 3.158 -6.668 1 48.97 128 LEU A O 1
ATOM 1043 N N . ASN A 1 129 ? 6.168 3.234 -5.258 1 42.47 129 ASN A N 1
ATOM 1044 C CA . ASN A 1 129 ? 7.16 3.086 -6.32 1 42.47 129 ASN A CA 1
ATOM 1045 C C . ASN A 1 129 ? 8.281 2.141 -5.91 1 42.47 129 ASN A C 1
ATOM 1047 O O . ASN A 1 129 ? 9.32 2.58 -5.406 1 42.47 129 ASN A O 1
ATOM 1051 N N . PRO A 1 130 ? 8.062 0.931 -6.199 1 39.84 130 PRO A N 1
ATOM 1052 C CA . PRO A 1 130 ? 9.094 -0.015 -5.762 1 39.84 130 PRO A CA 1
ATOM 1053 C C . PRO A 1 130 ? 10.445 0.235 -6.43 1 39.84 130 PRO A C 1
ATOM 1055 O O . PRO A 1 130 ? 11.484 -0.164 -5.898 1 39.84 130 PRO A O 1
ATOM 1058 N N . LEU A 1 131 ? 10.375 0.976 -7.609 1 36.44 131 LEU A N 1
ATOM 1059 C CA . LEU A 1 131 ? 11.609 1.154 -8.367 1 36.44 131 LEU A CA 1
ATOM 1060 C C . LEU A 1 131 ? 12.406 2.338 -7.832 1 36.44 131 LEU A C 1
ATOM 1062 O O . LEU A 1 131 ? 13.609 2.451 -8.094 1 36.44 131 LEU A O 1
ATOM 1066 N N . THR A 1 132 ? 11.844 3.318 -7.398 1 42.56 132 THR A N 1
ATOM 1067 C CA . THR A 1 132 ? 12.539 4.477 -6.855 1 42.56 132 THR A CA 1
ATOM 1068 C C . THR A 1 132 ? 12.539 4.441 -5.328 1 42.56 132 THR A C 1
ATOM 1070 O O . THR A 1 132 ? 11.836 5.219 -4.684 1 42.56 132 THR A O 1
ATOM 1073 N N . SER A 1 133 ? 13.289 3.381 -4.828 1 52.28 133 SER A N 1
ATOM 1074 C CA . SER A 1 133 ? 13.352 3.104 -3.395 1 52.28 133 SER A CA 1
ATOM 1075 C C . SER A 1 133 ? 14.055 4.227 -2.645 1 52.28 133 SER A C 1
ATOM 1077 O O . SER A 1 133 ? 14.977 4.852 -3.176 1 52.28 133 SER A O 1
ATOM 1079 N N . ASP A 1 134 ? 13.438 4.875 -1.807 1 63.75 134 ASP A N 1
ATOM 1080 C CA . ASP A 1 134 ? 13.984 5.695 -0.733 1 63.75 134 ASP A CA 1
ATOM 1081 C C . ASP A 1 134 ? 13.852 7.184 -1.057 1 63.75 134 ASP A C 1
ATOM 1083 O O . ASP A 1 134 ? 14.5 8.023 -0.427 1 63.75 134 ASP A O 1
ATOM 1087 N N . PHE A 1 135 ? 13.195 7.555 -2.176 1 68.56 135 PHE A N 1
ATOM 1088 C CA . PHE A 1 135 ? 13.016 8.961 -2.529 1 68.56 135 PHE A CA 1
ATOM 1089 C C . PHE A 1 135 ? 12.438 9.742 -1.359 1 68.56 135 PHE A C 1
ATOM 1091 O O . PHE A 1 135 ? 12.984 10.766 -0.958 1 68.56 135 PHE A O 1
ATOM 1098 N N . ASN A 1 136 ? 11.422 9.219 -0.885 1 76.06 136 ASN A N 1
ATOM 1099 C CA . ASN A 1 136 ? 10.766 9.922 0.208 1 76.06 136 ASN A CA 1
ATOM 1100 C C . ASN A 1 136 ? 11.641 9.969 1.458 1 76.06 136 ASN A C 1
ATOM 1102 O O . ASN A 1 136 ? 11.688 10.984 2.154 1 76.06 136 ASN A O 1
ATOM 1106 N N . LEU A 1 137 ? 12.289 8.836 1.655 1 77.12 137 LEU A N 1
ATOM 1107 C CA . LEU A 1 137 ? 13.156 8.805 2.826 1 77.12 137 LEU A CA 1
ATOM 1108 C C . LEU A 1 137 ? 14.273 9.844 2.703 1 77.12 137 LEU A C 1
ATOM 1110 O O . LEU A 1 137 ? 14.586 10.539 3.672 1 77.12 137 LEU A O 1
ATOM 1114 N N . ARG A 1 138 ? 14.805 9.961 1.544 1 76.94 138 ARG A N 1
ATOM 1115 C CA . ARG A 1 138 ? 15.859 10.945 1.31 1 76.94 138 ARG A CA 1
ATOM 1116 C C . ARG A 1 138 ? 15.312 12.367 1.363 1 76.94 138 ARG A C 1
ATOM 1118 O O . ARG A 1 138 ? 15.953 13.258 1.917 1 76.94 138 ARG A O 1
ATOM 1125 N N . THR A 1 139 ? 14.195 12.578 0.859 1 78.81 139 THR A N 1
ATOM 1126 C CA . THR A 1 139 ? 13.57 13.898 0.794 1 78.81 139 THR A CA 1
ATOM 1127 C C . THR A 1 139 ? 13.25 14.414 2.195 1 78.81 139 THR A C 1
ATOM 1129 O O . THR A 1 139 ? 13.438 15.602 2.48 1 78.81 139 THR A O 1
ATOM 1132 N N . PHE A 1 140 ? 12.891 13.477 3.07 1 86.56 140 PHE A N 1
ATOM 1133 C CA . PHE A 1 140 ? 12.344 13.922 4.344 1 86.56 140 PHE A CA 1
ATOM 1134 C C . PHE A 1 140 ? 13.305 13.617 5.484 1 86.56 140 PHE A C 1
ATOM 1136 O O . PHE A 1 140 ? 12.961 13.773 6.656 1 86.56 140 PHE A O 1
ATOM 1143 N N . LYS A 1 141 ? 14.508 13.305 5.082 1 85 141 LYS A N 1
ATOM 1144 C CA . LYS A 1 141 ? 15.508 12.914 6.07 1 85 141 LYS A CA 1
ATOM 1145 C C . LYS A 1 141 ? 15.695 14 7.129 1 85 141 LYS A C 1
ATOM 1147 O O . LYS A 1 141 ? 15.867 13.695 8.312 1 85 141 LYS A O 1
ATOM 1152 N N . GLU A 1 142 ? 15.617 15.281 6.773 1 89.88 142 GLU A N 1
ATOM 1153 C CA . GLU A 1 142 ? 15.93 16.391 7.664 1 89.88 142 GLU A CA 1
ATOM 1154 C C . GLU A 1 142 ? 14.664 16.969 8.289 1 89.88 142 GLU A C 1
ATOM 1156 O O . GLU A 1 142 ? 14.719 17.969 9.016 1 89.88 142 GLU A O 1
ATOM 1161 N N . ILE A 1 143 ? 13.539 16.375 8.125 1 92.25 143 ILE A N 1
ATOM 1162 C CA . ILE A 1 143 ? 12.266 17.062 8.336 1 92.25 143 ILE A CA 1
ATOM 1163 C C . ILE A 1 143 ? 12.078 17.359 9.82 1 92.25 143 ILE A C 1
ATOM 1165 O O . ILE A 1 143 ? 11.523 18.391 10.195 1 92.25 143 ILE A O 1
ATOM 1169 N N . TYR A 1 144 ? 12.562 16.516 10.719 1 93.25 144 TYR A N 1
ATOM 1170 C CA . TYR A 1 144 ? 12.391 16.766 12.148 1 93.25 144 TYR A CA 1
ATOM 1171 C C . TYR A 1 144 ? 13.242 17.953 12.602 1 93.25 144 TYR A C 1
ATOM 1173 O O . TYR A 1 144 ? 12.789 18.781 13.391 1 93.25 144 TYR A O 1
ATOM 1181 N N . HIS A 1 145 ? 14.438 18.031 12.117 1 91.62 145 HIS A N 1
ATOM 1182 C CA . HIS A 1 145 ? 15.289 19.172 12.438 1 91.62 145 HIS A CA 1
ATOM 1183 C C . HIS A 1 145 ? 14.734 20.469 11.82 1 91.62 145 HIS A C 1
ATOM 1185 O O . HIS A 1 145 ? 14.758 21.516 12.461 1 91.62 145 HIS A O 1
ATOM 1191 N N . ASP A 1 146 ? 14.258 20.344 10.609 1 93.81 146 ASP A N 1
ATOM 1192 C CA . ASP A 1 146 ? 13.625 21.484 9.969 1 93.81 146 ASP A CA 1
ATOM 1193 C C . ASP A 1 146 ? 12.398 21.953 10.758 1 93.81 146 ASP A C 1
ATOM 1195 O O . ASP A 1 146 ? 12.164 23.141 10.906 1 93.81 146 ASP A O 1
ATOM 1199 N N . LEU A 1 147 ? 11.664 20.984 11.227 1 95.19 147 LEU A N 1
ATOM 1200 C CA . LEU A 1 147 ? 10.477 21.281 12.023 1 95.19 147 LEU A CA 1
ATOM 1201 C C . LEU A 1 147 ? 10.844 21.984 13.312 1 95.19 147 LEU A C 1
ATOM 1203 O O . LEU A 1 147 ? 10.188 22.953 13.711 1 95.19 147 LEU A O 1
ATOM 1207 N N . GLU A 1 148 ? 11.859 21.516 13.961 1 93.12 148 GLU A N 1
ATOM 1208 C CA . GLU A 1 148 ? 12.32 22.156 15.18 1 93.12 148 GLU A CA 1
ATOM 1209 C C . GLU A 1 148 ? 12.766 23.594 14.906 1 93.12 148 GLU A C 1
ATOM 1211 O O . GLU A 1 148 ? 12.43 24.516 15.664 1 93.12 148 GLU A O 1
ATOM 1216 N N . ARG A 1 149 ? 13.562 23.781 13.852 1 94.44 149 ARG A N 1
ATOM 1217 C CA . ARG A 1 149 ? 14 25.125 13.492 1 94.44 149 ARG A CA 1
ATOM 1218 C C . ARG A 1 149 ? 12.805 26.047 13.234 1 94.44 149 ARG A C 1
ATOM 1220 O O . ARG A 1 149 ? 12.812 27.203 13.641 1 94.44 149 ARG A O 1
ATOM 1227 N N . PHE A 1 150 ? 11.828 25.531 12.555 1 97 150 PHE A N 1
ATOM 1228 C CA . PHE A 1 150 ? 10.656 26.344 12.258 1 97 150 PHE A CA 1
ATOM 1229 C C . PHE A 1 150 ? 9.883 26.656 13.531 1 97 150 PHE A C 1
ATOM 1231 O O . PHE A 1 150 ? 9.328 27.75 13.68 1 97 150 PHE A O 1
ATOM 1238 N N . TYR A 1 151 ? 9.797 25.672 14.453 1 95.56 151 TYR A N 1
ATOM 1239 C CA . TYR A 1 151 ? 9.188 25.922 15.758 1 95.56 151 TYR A CA 1
ATOM 1240 C C . TYR A 1 151 ? 9.828 27.125 16.438 1 95.56 151 TYR A C 1
ATOM 1242 O O . TYR A 1 151 ? 9.133 28.031 16.891 1 95.56 151 TYR A O 1
ATOM 1250 N N . HIS A 1 152 ? 11.125 27.141 16.422 1 94.31 152 HIS A N 1
ATOM 1251 C CA . HIS A 1 152 ? 11.844 28.25 17.031 1 94.31 152 HIS A CA 1
ATOM 1252 C C . HIS A 1 152 ? 11.594 29.547 16.281 1 94.31 152 HIS A C 1
ATOM 1254 O O . HIS A 1 152 ? 11.469 30.609 16.891 1 94.31 152 HIS A O 1
ATOM 1260 N N . HIS A 1 153 ? 11.523 29.438 14.953 1 96.62 153 HIS A N 1
ATOM 1261 C CA . HIS A 1 153 ? 11.219 30.609 14.141 1 96.62 153 HIS A CA 1
ATOM 1262 C C . HIS A 1 153 ? 9.852 31.188 14.492 1 96.62 153 HIS A C 1
ATOM 1264 O O . HIS A 1 153 ? 9.703 32.406 14.609 1 96.62 153 HIS A O 1
ATOM 1270 N N . VAL A 1 154 ? 8.906 30.375 14.695 1 97.38 154 VAL A N 1
ATOM 1271 C CA . VAL A 1 154 ? 7.559 30.797 15.055 1 97.38 154 VAL A CA 1
ATOM 1272 C C . VAL A 1 154 ? 7.582 31.516 16.406 1 97.38 154 VAL A C 1
ATOM 1274 O O . VAL A 1 154 ? 6.926 32.531 16.578 1 97.38 154 VAL A O 1
ATOM 1277 N N . GLU A 1 155 ? 8.375 31.016 17.344 1 95.19 155 GLU A N 1
ATOM 1278 C CA . GLU A 1 155 ? 8.477 31.625 18.672 1 95.19 155 GLU A CA 1
ATOM 1279 C C . GLU A 1 155 ? 9.172 32.969 18.594 1 95.19 155 GLU A C 1
ATOM 1281 O O . GLU A 1 155 ? 8.68 33.969 19.156 1 95.19 155 GLU A O 1
ATOM 1286 N N . THR A 1 156 ? 10.25 33.062 17.875 1 95.62 156 THR A N 1
ATOM 1287 C CA . THR A 1 156 ? 11.117 34.219 17.953 1 95.62 156 THR A CA 1
ATOM 1288 C C . THR A 1 156 ? 10.719 35.25 16.891 1 95.62 156 THR A C 1
ATOM 1290 O O . THR A 1 156 ? 10.57 36.438 17.203 1 95.62 156 THR A O 1
ATOM 1293 N N . GLU A 1 157 ? 10.539 34.812 15.656 1 95.5 157 GLU A N 1
ATOM 1294 C CA . GLU A 1 157 ? 10.297 35.75 14.555 1 95.5 157 GLU A CA 1
ATOM 1295 C C . GLU A 1 157 ? 8.812 36.094 14.438 1 95.5 157 GLU A C 1
ATOM 1297 O O . GLU A 1 157 ? 8.453 37.219 14.156 1 95.5 157 GLU A O 1
ATOM 1302 N N . PHE A 1 158 ? 7.992 35.094 14.656 1 96.94 158 PHE A N 1
ATOM 1303 C CA . PHE A 1 158 ? 6.562 35.375 14.57 1 96.94 158 PHE A CA 1
ATOM 1304 C C . PHE A 1 158 ? 6.016 35.844 15.906 1 96.94 158 PHE A C 1
ATOM 1306 O O . PHE A 1 158 ? 4.914 36.406 15.969 1 96.94 158 PHE A O 1
ATOM 1313 N N . GLY A 1 159 ? 6.723 35.594 17.016 1 96.5 159 GLY A N 1
ATOM 1314 C CA . GLY A 1 159 ? 6.336 36.062 18.328 1 96.5 159 GLY A CA 1
ATOM 1315 C C . GLY A 1 159 ? 5.242 35.219 18.969 1 96.5 159 GLY A C 1
ATOM 1316 O O . GLY A 1 159 ? 4.527 35.719 19.859 1 96.5 159 GLY A O 1
ATOM 1317 N N . GLN A 1 160 ? 5.031 34.031 18.5 1 96.56 160 GLN A N 1
ATOM 1318 C CA . GLN A 1 160 ? 4.043 33.125 19.094 1 96.56 160 GLN A CA 1
ATOM 1319 C C . GLN A 1 160 ? 4.68 32.219 20.141 1 96.56 160 GLN A C 1
ATOM 1321 O O . GLN A 1 160 ? 5.469 31.328 19.812 1 96.56 160 GLN A O 1
ATOM 1326 N N . SER A 1 161 ? 4.309 32.469 21.344 1 93.62 161 SER A N 1
ATOM 1327 C CA . SER A 1 161 ? 4.938 31.734 22.438 1 93.62 161 SER A CA 1
ATOM 1328 C C . SER A 1 161 ? 4.379 30.328 22.562 1 93.62 161 SER A C 1
ATOM 1330 O O . SER A 1 161 ? 3.164 30.125 22.531 1 93.62 161 SER A O 1
ATOM 1332 N N . ALA A 1 162 ? 5.254 29.344 22.703 1 92.75 162 ALA A N 1
ATOM 1333 C CA . ALA A 1 162 ? 4.938 27.953 22.984 1 92.75 162 ALA A CA 1
ATOM 1334 C C . ALA A 1 162 ? 3.893 27.406 22.016 1 92.75 162 ALA A C 1
ATOM 1336 O O . ALA A 1 162 ? 2.83 26.938 22.438 1 92.75 162 ALA A O 1
ATOM 1337 N N . PRO A 1 163 ? 4.203 27.469 20.734 1 97.12 163 PRO A N 1
ATOM 1338 C CA . PRO A 1 163 ? 3.256 26.859 19.797 1 97.12 163 PRO A CA 1
ATOM 1339 C C . PRO A 1 163 ? 2.887 25.422 20.172 1 97.12 163 PRO A C 1
ATOM 1341 O O . PRO A 1 163 ? 3.74 24.672 20.641 1 97.12 163 PRO A O 1
ATOM 1344 N N . THR A 1 164 ? 1.686 25.062 19.969 1 97.56 164 THR A N 1
ATOM 1345 C CA . THR A 1 164 ? 1.153 23.766 20.391 1 97.56 164 THR A CA 1
ATOM 1346 C C . THR A 1 164 ? 1.777 22.641 19.578 1 97.56 164 THR A C 1
ATOM 1348 O O . THR A 1 164 ? 1.925 22.75 18.359 1 97.56 164 THR A O 1
ATOM 1351 N N . ILE A 1 165 ? 2.246 21.609 20.266 1 97.31 165 ILE A N 1
ATOM 1352 C CA . ILE A 1 165 ? 2.758 20.406 19.625 1 97.31 165 ILE A CA 1
ATOM 1353 C C . ILE A 1 165 ? 1.904 19.203 20.031 1 97.31 165 ILE A C 1
ATOM 1355 O O . ILE A 1 165 ? 1.607 19.016 21.219 1 97.31 165 ILE A O 1
ATOM 1359 N N . ILE A 1 166 ? 1.457 18.391 19.047 1 96.44 166 ILE A N 1
ATOM 1360 C CA . ILE A 1 166 ? 0.717 17.156 19.266 1 96.44 166 ILE A CA 1
ATOM 1361 C C . ILE A 1 166 ? 1.568 15.961 18.828 1 96.44 166 ILE A C 1
ATOM 1363 O O . ILE A 1 166 ? 2.225 16 17.781 1 96.44 166 ILE A O 1
ATOM 1367 N N . ASP A 1 167 ? 1.603 15 19.688 1 92.19 167 ASP A N 1
ATOM 1368 C CA . ASP A 1 167 ? 2.154 13.719 19.266 1 92.19 167 ASP A CA 1
ATOM 1369 C C . ASP A 1 167 ? 1.082 12.852 18.625 1 92.19 167 ASP A C 1
ATOM 1371 O O . ASP A 1 167 ? -0.006 12.68 19.172 1 92.19 167 ASP A O 1
ATOM 1375 N N . ALA A 1 168 ? 1.449 12.336 17.484 1 90.06 168 ALA A N 1
ATOM 1376 C CA . ALA A 1 168 ? 0.49 11.578 16.688 1 90.06 168 ALA A CA 1
ATOM 1377 C C . ALA A 1 168 ? -0.047 10.383 17.469 1 90.06 168 ALA A C 1
ATOM 1379 O O . ALA A 1 168 ? -1.237 10.07 17.406 1 90.06 168 ALA A O 1
ATOM 1380 N N . ASP A 1 169 ? 0.778 9.664 18.203 1 80.88 169 ASP A N 1
ATOM 1381 C CA . ASP A 1 169 ? 0.322 8.508 18.969 1 80.88 169 ASP A CA 1
ATOM 1382 C C . ASP A 1 169 ? -0.637 8.93 20.078 1 80.88 169 ASP A C 1
ATOM 1384 O O . ASP A 1 169 ? -1.623 8.242 20.344 1 80.88 169 ASP A O 1
ATOM 1388 N N . ASP A 1 170 ? -0.349 10.039 20.766 1 85.44 170 ASP A N 1
ATOM 1389 C CA . ASP A 1 170 ? -1.285 10.586 21.734 1 85.44 170 ASP A CA 1
ATOM 1390 C C . ASP A 1 170 ? -2.635 10.891 21.094 1 85.44 170 ASP A C 1
ATOM 1392 O O . ASP A 1 170 ? -3.686 10.586 21.656 1 85.44 170 ASP A O 1
ATOM 1396 N N . LEU A 1 171 ? -2.611 11.5 19.953 1 90.38 171 LEU A N 1
ATOM 1397 C CA . LEU A 1 171 ? -3.828 11.891 19.25 1 90.38 171 LEU A CA 1
ATOM 1398 C C . LEU A 1 171 ? -4.66 10.672 18.875 1 90.38 171 LEU A C 1
ATOM 1400 O O . LEU A 1 171 ? -5.871 10.641 19.109 1 90.38 171 LEU A O 1
ATOM 1404 N N . VAL A 1 172 ? -4.012 9.641 18.344 1 85.5 172 VAL A N 1
ATOM 1405 C CA . VAL A 1 172 ? -4.723 8.461 17.844 1 85.5 172 VAL A CA 1
ATOM 1406 C C . VAL A 1 172 ? -5.27 7.656 19.031 1 85.5 172 VAL A C 1
ATOM 1408 O O . VAL A 1 172 ? -6.371 7.105 18.953 1 85.5 172 VAL A O 1
ATOM 1411 N N . THR A 1 173 ? -4.582 7.617 20.125 1 77.75 173 THR A N 1
ATOM 1412 C CA . THR A 1 173 ? -4.961 6.742 21.219 1 77.75 173 THR A CA 1
ATOM 1413 C C . THR A 1 173 ? -5.914 7.461 22.172 1 77.75 173 THR A C 1
ATOM 1415 O O . THR A 1 173 ? -6.727 6.82 22.844 1 77.75 173 THR A O 1
ATOM 1418 N N . GLN A 1 174 ? -5.801 8.781 22.219 1 84.06 174 GLN A N 1
ATOM 1419 C CA . GLN A 1 174 ? -6.641 9.539 23.141 1 84.06 174 GLN A CA 1
ATOM 1420 C C . GLN A 1 174 ? -7.168 10.812 22.5 1 84.06 174 GLN A C 1
ATOM 1422 O O . GLN A 1 174 ? -7.02 11.906 23.047 1 84.06 174 GLN A O 1
ATOM 1427 N N . PRO A 1 175 ? -7.871 10.672 21.406 1 90.69 175 PRO A N 1
ATOM 1428 C CA . PRO A 1 175 ? -8.359 11.859 20.719 1 90.69 175 PRO A CA 1
ATOM 1429 C C . PRO A 1 175 ? -9.312 12.695 21.562 1 90.69 175 PRO A C 1
ATOM 1431 O O . PRO A 1 175 ? -9.336 13.922 21.438 1 90.69 175 PRO A O 1
ATOM 1434 N N . GLU A 1 176 ? -10.062 12.141 22.531 1 91.25 176 GLU A N 1
ATOM 1435 C CA . GLU A 1 176 ? -11.039 12.836 23.359 1 91.25 176 GLU A CA 1
ATOM 1436 C C . GLU A 1 176 ? -10.344 13.766 24.359 1 91.25 176 GLU A C 1
ATOM 1438 O O . GLU A 1 176 ? -10.969 14.695 24.891 1 91.25 176 GLU A O 1
ATOM 1443 N N . LYS A 1 177 ? -9.125 13.484 24.625 1 89.88 177 LYS A N 1
ATOM 1444 C CA . LYS A 1 177 ? -8.367 14.336 25.516 1 89.88 177 LYS A CA 1
ATOM 1445 C C . LYS A 1 177 ? -7.543 15.359 24.75 1 89.88 177 LYS A C 1
ATOM 1447 O O . LYS A 1 177 ? -7.426 16.516 25.156 1 89.88 177 LYS A O 1
ATOM 1452 N N . ILE A 1 178 ? -7.004 14.984 23.625 1 92.56 178 ILE A N 1
ATOM 1453 C CA . ILE A 1 178 ? -6.066 15.812 22.875 1 92.56 178 ILE A CA 1
ATOM 1454 C C . ILE A 1 178 ? -6.828 16.891 22.109 1 92.56 178 ILE A C 1
ATOM 1456 O O . ILE A 1 178 ? -6.445 18.062 22.125 1 92.56 178 ILE A O 1
ATOM 1460 N N . LEU A 1 179 ? -7.945 16.562 21.484 1 95.69 179 LEU A N 1
ATOM 1461 C CA . LEU A 1 179 ? -8.617 17.484 20.578 1 95.69 179 LEU A CA 1
ATOM 1462 C C . LEU A 1 179 ? -9.188 18.672 21.328 1 95.69 179 LEU A C 1
ATOM 1464 O O . LEU A 1 179 ? -9.023 19.828 20.891 1 95.69 179 LEU A O 1
ATOM 1468 N N . PRO A 1 180 ? -9.852 18.469 22.5 1 96.31 180 PRO A N 1
ATOM 1469 C CA . PRO A 1 180 ? -10.305 19.656 23.234 1 96.31 180 PRO A CA 1
ATOM 1470 C C . PRO A 1 180 ? -9.156 20.578 23.641 1 96.31 180 PRO A C 1
ATOM 1472 O O . PRO A 1 180 ? -9.289 21.797 23.562 1 96.31 180 PRO A O 1
ATOM 1475 N N . LYS A 1 181 ? -8.086 20.031 24.016 1 95.5 181 LYS A N 1
ATOM 1476 C CA . LYS A 1 181 ? -6.93 20.844 24.391 1 95.5 181 LYS A CA 1
ATOM 1477 C C . LYS A 1 181 ? -6.371 21.594 23.188 1 95.5 181 LYS A C 1
ATOM 1479 O O . LYS A 1 181 ? -5.973 22.766 23.312 1 95.5 181 LYS A O 1
ATOM 1484 N N . TYR A 1 182 ? -6.316 20.906 22.109 1 97.44 182 TYR A N 1
ATOM 1485 C CA . TYR A 1 182 ? -5.859 21.547 20.875 1 97.44 182 TYR A CA 1
ATOM 1486 C C . TYR A 1 182 ? -6.77 22.703 20.5 1 97.44 182 TYR A C 1
ATOM 1488 O O . TYR A 1 182 ? -6.293 23.797 20.172 1 97.44 182 TYR A O 1
ATOM 1496 N N . CYS A 1 183 ? -8.055 22.422 20.516 1 97.75 183 CYS A N 1
ATOM 1497 C CA . CYS A 1 183 ? -9.023 23.469 20.156 1 97.75 183 CYS A CA 1
ATOM 1498 C C . CYS A 1 183 ? -8.891 24.672 21.078 1 97.75 183 CYS A C 1
ATOM 1500 O O . CYS A 1 183 ? -8.906 25.812 20.625 1 97.75 183 CYS A O 1
ATOM 1502 N N . GLU A 1 184 ? -8.75 24.406 22.328 1 96.88 184 GLU A N 1
ATOM 1503 C CA . GLU A 1 184 ? -8.547 25.5 23.281 1 96.88 184 GLU A CA 1
ATOM 1504 C C . GLU A 1 184 ? -7.301 26.297 22.938 1 96.88 184 GLU A C 1
ATOM 1506 O O . GLU A 1 184 ? -7.336 27.531 22.922 1 96.88 184 GLU A O 1
ATOM 1511 N N . ALA A 1 185 ? -6.281 25.641 22.641 1 96.5 185 ALA A N 1
ATOM 1512 C CA . ALA A 1 185 ? -5.023 26.297 22.328 1 96.5 185 ALA A CA 1
ATOM 1513 C C . ALA A 1 185 ? -5.148 27.141 21.047 1 96.5 185 ALA A C 1
ATOM 1515 O O . ALA A 1 185 ? -4.512 28.188 20.922 1 96.5 185 ALA A O 1
ATOM 1516 N N . MET A 1 186 ? -5.938 26.688 20.141 1 97.69 186 MET A N 1
ATOM 1517 C CA . MET A 1 186 ? -6.082 27.375 18.859 1 97.69 186 MET A CA 1
ATOM 1518 C C . MET A 1 186 ? -7.16 28.453 18.938 1 97.69 186 MET A C 1
ATOM 1520 O O . MET A 1 186 ? -7.332 29.234 18 1 97.69 186 MET A O 1
ATOM 1524 N N . GLY A 1 187 ? -7.945 28.453 20 1 96.88 187 GLY A N 1
ATOM 1525 C CA . GLY A 1 187 ? -8.984 29.438 20.172 1 96.88 187 GLY A CA 1
ATOM 1526 C C . GLY A 1 187 ? -10.258 29.109 19.406 1 96.88 187 GLY A C 1
ATOM 1527 O O . GLY A 1 187 ? -10.938 30.016 18.906 1 96.88 187 GLY A O 1
ATOM 1528 N N . ILE A 1 188 ? -10.508 27.875 19.25 1 97.5 188 ILE A N 1
ATOM 1529 C CA . ILE A 1 188 ? -11.742 27.453 18.609 1 97.5 188 ILE A CA 1
ATOM 1530 C C . ILE A 1 188 ? -12.492 26.469 19.5 1 97.5 188 ILE A C 1
ATOM 1532 O O . ILE A 1 188 ? -11.914 25.922 20.453 1 97.5 188 ILE A O 1
ATOM 1536 N N . ASP A 1 189 ? -13.734 26.281 19.172 1 97.12 189 ASP A N 1
ATOM 1537 C CA . ASP A 1 189 ? -14.547 25.344 19.938 1 97.12 189 ASP A CA 1
ATOM 1538 C C . ASP A 1 189 ? -14.289 23.891 19.516 1 97.12 189 ASP A C 1
ATOM 1540 O O . ASP A 1 189 ? -14.133 23.625 18.312 1 97.12 189 ASP A O 1
ATOM 1544 N N . PHE A 1 190 ? -14.227 23.141 20.578 1 97.19 190 PHE A N 1
ATOM 1545 C CA . PHE A 1 190 ? -14.25 21.719 20.281 1 97.19 190 PHE A CA 1
ATOM 1546 C C . PHE A 1 190 ? -15.648 21.266 19.859 1 97.19 190 PHE A C 1
ATOM 1548 O O . PHE A 1 190 ? -16.641 21.703 20.453 1 97.19 190 PHE A O 1
ATOM 1555 N N . LYS A 1 191 ? -15.719 20.406 18.828 1 95.62 191 LYS A N 1
ATOM 1556 C CA . LYS A 1 191 ? -16.969 19.797 18.375 1 95.62 191 LYS A CA 1
ATOM 1557 C C . LYS A 1 191 ? -16.891 18.266 18.406 1 95.62 191 LYS A C 1
ATOM 1559 O O . LYS A 1 191 ? -15.906 17.688 17.922 1 95.62 191 LYS A O 1
ATOM 1564 N N . PRO A 1 192 ? -17.891 17.625 18.906 1 93.19 192 PRO A N 1
ATOM 1565 C CA . PRO A 1 192 ? -17.875 16.156 18.984 1 93.19 192 PRO A CA 1
ATOM 1566 C C . PRO A 1 192 ? -17.656 15.5 17.625 1 93.19 192 PRO A C 1
ATOM 1568 O O . PRO A 1 192 ? -17.062 14.422 17.547 1 93.19 192 PRO A O 1
ATOM 1571 N N . LYS A 1 193 ? -18.062 16.109 16.562 1 92.94 193 LYS A N 1
ATOM 1572 C CA . LYS A 1 193 ? -17.906 15.555 15.219 1 92.94 193 LYS A CA 1
ATOM 1573 C C . LYS A 1 193 ? -16.438 15.414 14.836 1 92.94 193 LYS A C 1
ATOM 1575 O O . LYS A 1 193 ? -16.109 14.703 13.883 1 92.94 193 LYS A O 1
ATOM 1580 N N . MET A 1 194 ? -15.609 16.062 15.578 1 94.31 194 MET A N 1
ATOM 1581 C CA . MET A 1 194 ? -14.172 15.969 15.328 1 94.31 194 MET A CA 1
ATOM 1582 C C . MET A 1 194 ? -13.641 14.594 15.711 1 94.31 194 MET A C 1
ATOM 1584 O O . MET A 1 194 ? -12.539 14.211 15.297 1 94.31 194 MET A O 1
ATOM 1588 N N . LEU A 1 195 ? -14.398 13.906 16.516 1 90.19 195 LEU A N 1
ATOM 1589 C CA . LEU A 1 195 ? -13.977 12.594 16.984 1 90.19 195 LEU A CA 1
ATOM 1590 C C . LEU A 1 195 ? -14.477 11.5 16.031 1 90.19 195 LEU A C 1
ATOM 1592 O O . LEU A 1 195 ? -13.867 10.43 15.945 1 90.19 195 LEU A O 1
ATOM 1596 N N . ASN A 1 196 ? -15.602 11.75 15.445 1 85.81 196 ASN A N 1
ATOM 1597 C CA . ASN A 1 196 ? -16.25 10.805 14.547 1 85.81 196 ASN A CA 1
ATOM 1598 C C . ASN A 1 196 ? -16.828 11.5 13.32 1 85.81 196 ASN A C 1
ATOM 1600 O O . ASN A 1 196 ? -17.578 12.469 13.453 1 85.81 196 ASN A O 1
ATOM 1604 N N . TRP A 1 197 ? -16.328 11.023 12.164 1 85.12 197 TRP A N 1
ATOM 1605 C CA . TRP A 1 197 ? -16.812 11.633 10.93 1 85.12 197 TRP A CA 1
ATOM 1606 C C . TRP A 1 197 ? -17.109 10.578 9.875 1 85.12 197 TRP A C 1
ATOM 1608 O O . TRP A 1 197 ? -16.766 9.406 10.047 1 85.12 197 TRP A O 1
ATOM 1618 N N . GLU A 1 198 ? -17.828 10.961 8.906 1 80.56 198 GLU A N 1
ATOM 1619 C CA . GLU A 1 198 ? -18.203 10.031 7.844 1 80.56 198 GLU A CA 1
ATOM 1620 C C . GLU A 1 198 ? -17.094 9.883 6.816 1 80.56 198 GLU A C 1
ATOM 1622 O O . GLU A 1 198 ? -16.406 10.859 6.496 1 80.56 198 GLU A O 1
ATOM 1627 N N . SER A 1 199 ? -16.969 8.641 6.402 1 75.75 199 SER A N 1
ATOM 1628 C CA . SER A 1 199 ? -16.078 8.43 5.273 1 75.75 199 SER A CA 1
ATOM 1629 C C . SER A 1 199 ? -16.531 9.227 4.055 1 75.75 199 SER A C 1
ATOM 1631 O O . SER A 1 199 ? -17.719 9.5 3.891 1 75.75 199 SER A O 1
ATOM 1633 N N . VAL A 1 200 ? -15.516 9.688 3.301 1 71.25 200 VAL A N 1
ATOM 1634 C CA . VAL A 1 200 ? -15.852 10.453 2.105 1 71.25 200 VAL A CA 1
ATOM 1635 C C . VAL A 1 200 ? -15.031 9.945 0.92 1 71.25 200 VAL A C 1
ATOM 1637 O O . VAL A 1 200 ? -13.984 9.32 1.102 1 71.25 200 VAL A O 1
ATOM 1640 N N . ASN A 1 201 ? -15.57 10.203 -0.25 1 64 201 ASN A N 1
ATOM 1641 C CA . ASN A 1 201 ? -14.789 10.031 -1.469 1 64 201 ASN A CA 1
ATOM 1642 C C . ASN A 1 201 ? -14.016 11.305 -1.815 1 64 201 ASN A C 1
ATOM 1644 O O . ASN A 1 201 ? -14.406 12.406 -1.428 1 64 201 ASN A O 1
ATOM 1648 N N . ALA A 1 202 ? -12.945 11.055 -2.543 1 64.69 202 ALA A N 1
ATOM 1649 C CA . ALA A 1 202 ? -12.07 12.18 -2.875 1 64.69 202 ALA A CA 1
ATOM 1650 C C . ALA A 1 202 ? -12.844 13.297 -3.557 1 64.69 202 ALA A C 1
ATOM 1652 O O . ALA A 1 202 ? -12.547 14.477 -3.355 1 64.69 202 ALA A O 1
ATOM 1653 N N . ASP A 1 203 ? -13.789 12.945 -4.293 1 64.12 203 ASP A N 1
ATOM 1654 C CA . ASP A 1 203 ? -14.562 13.93 -5.043 1 64.12 203 ASP A CA 1
ATOM 1655 C C . ASP A 1 203 ? -15.477 14.727 -4.121 1 64.12 203 ASP A C 1
ATOM 1657 O O . ASP A 1 203 ? -16 15.773 -4.512 1 64.12 203 ASP A O 1
ATOM 1661 N N . GLN A 1 204 ? -15.609 14.32 -2.932 1 67.31 204 GLN A N 1
ATOM 1662 C CA . GLN A 1 204 ? -16.484 14.992 -1.98 1 67.31 204 GLN A CA 1
ATOM 1663 C C . GLN A 1 204 ? -15.719 16.016 -1.156 1 67.31 204 GLN A C 1
ATOM 1665 O O . GLN A 1 204 ? -16.312 16.797 -0.403 1 67.31 204 GLN A O 1
ATOM 1670 N N . LEU A 1 205 ? -14.477 15.953 -1.399 1 72.56 205 LEU A N 1
ATOM 1671 C CA . LEU A 1 205 ? -13.672 16.891 -0.625 1 72.56 205 LEU A CA 1
ATOM 1672 C C . LEU A 1 205 ? -13.648 18.266 -1.286 1 72.56 205 LEU A C 1
ATOM 1674 O O . LEU A 1 205 ? -13.57 18.375 -2.514 1 72.56 205 LEU A O 1
ATOM 1678 N N . ASN A 1 206 ? -13.828 19.297 -0.503 1 76.5 206 ASN A N 1
ATOM 1679 C CA . ASN A 1 206 ? -13.734 20.672 -0.966 1 76.5 206 ASN A CA 1
ATOM 1680 C C . ASN A 1 206 ? -12.469 21.359 -0.445 1 76.5 206 ASN A C 1
ATOM 1682 O O . ASN A 1 206 ? -12.516 22.516 -0.026 1 76.5 206 ASN A O 1
ATOM 1686 N N . TRP A 1 207 ? -11.43 20.516 -0.424 1 80.5 207 TRP A N 1
ATOM 1687 C CA . TRP A 1 207 ? -10.172 21.078 0.072 1 80.5 207 TRP A CA 1
ATOM 1688 C C . TRP A 1 207 ? -9.469 21.875 -1.013 1 80.5 207 TRP A C 1
ATOM 1690 O O . TRP A 1 207 ? -9.547 21.531 -2.195 1 80.5 207 TRP A O 1
ATOM 1700 N N . HIS A 1 208 ? -8.961 22.984 -0.529 1 80.44 208 HIS A N 1
ATOM 1701 C CA . HIS A 1 208 ? -8.047 23.688 -1.429 1 80.44 208 HIS A CA 1
ATOM 1702 C C . HIS A 1 208 ? -6.723 22.938 -1.561 1 80.44 208 HIS A C 1
ATOM 1704 O O . HIS A 1 208 ? -5.988 22.797 -0.582 1 80.44 208 HIS A O 1
ATOM 1710 N N . CYS A 1 209 ? -6.688 22.047 -2.623 1 65.06 209 CYS A N 1
ATOM 1711 C CA . CYS A 1 209 ? -5.488 21.234 -2.846 1 65.06 209 CYS A CA 1
ATOM 1712 C C . CYS A 1 209 ? -4.676 21.781 -4.016 1 65.06 209 CYS A C 1
ATOM 1714 O O . CYS A 1 209 ? -5.227 22.422 -4.914 1 65.06 209 CYS A O 1
ATOM 1716 N N . THR A 1 210 ? -3.254 21.891 -3.934 1 53.56 210 THR A N 1
ATOM 1717 C CA . THR A 1 210 ? -2.469 22.156 -5.133 1 53.56 210 THR A CA 1
ATOM 1718 C C . THR A 1 210 ? -2.699 21.062 -6.184 1 53.56 210 THR A C 1
ATOM 1720 O O . THR A 1 210 ? -3.061 19.938 -5.852 1 53.56 210 THR A O 1
ATOM 1723 N N . ASP A 1 211 ? -2.85 21.391 -7.391 1 45.16 211 ASP A N 1
ATOM 1724 C CA . ASP A 1 211 ? -3.131 20.547 -8.555 1 45.16 211 ASP A CA 1
ATOM 1725 C C . ASP A 1 211 ? -2.408 19.203 -8.445 1 45.16 211 ASP A C 1
ATOM 1727 O O . ASP A 1 211 ? -2.875 18.203 -8.984 1 45.16 211 ASP A O 1
ATOM 1731 N N . VAL A 1 212 ? -1.219 19.344 -8.289 1 41.97 212 VAL A N 1
ATOM 1732 C CA . VAL A 1 212 ? -0.422 18.125 -8.281 1 41.97 212 VAL A CA 1
ATOM 1733 C C . VAL A 1 212 ? -1.079 17.078 -7.371 1 41.97 212 VAL A C 1
ATOM 1735 O O . VAL A 1 212 ? -1.058 15.883 -7.668 1 41.97 212 VAL A O 1
ATOM 1738 N N . GLY A 1 213 ? -1.379 17.5 -6.164 1 42.53 213 GLY A N 1
ATOM 1739 C CA . GLY A 1 213 ? -2.201 16.75 -5.238 1 42.53 213 GLY A CA 1
ATOM 1740 C C . GLY A 1 213 ? -3.664 16.703 -5.633 1 42.53 213 GLY A C 1
ATOM 1741 O O . GLY A 1 213 ? -4.543 16.625 -4.773 1 42.53 213 GLY A O 1
ATOM 1742 N N . ASP A 1 214 ? -3.783 17.281 -6.711 1 38.91 214 ASP A N 1
ATOM 1743 C CA . ASP A 1 214 ? -5.207 17.172 -7.023 1 38.91 214 ASP A CA 1
ATOM 1744 C C . ASP A 1 214 ? -5.746 15.797 -6.668 1 38.91 214 ASP A C 1
ATOM 1746 O O . ASP A 1 214 ? -5.512 14.828 -7.395 1 38.91 214 ASP A O 1
ATOM 1750 N N . ILE A 1 215 ? -5.875 15.742 -5.445 1 39.12 215 ILE A N 1
ATOM 1751 C CA . ILE A 1 215 ? -6.586 14.609 -4.859 1 39.12 215 ILE A CA 1
ATOM 1752 C C . ILE A 1 215 ? -7.629 14.086 -5.844 1 39.12 215 ILE A C 1
ATOM 1754 O O . ILE A 1 215 ? -8.047 12.93 -5.762 1 39.12 215 ILE A O 1
ATOM 1758 N N . ALA A 1 216 ? -7.793 15.07 -6.777 1 38.34 216 ALA A N 1
ATOM 1759 C CA . ALA A 1 216 ? -8.742 14.664 -7.809 1 38.34 216 ALA A CA 1
ATOM 1760 C C . ALA A 1 216 ? -8.039 13.945 -8.953 1 38.34 216 ALA A C 1
ATOM 1762 O O . ALA A 1 216 ? -8.688 13.359 -9.82 1 38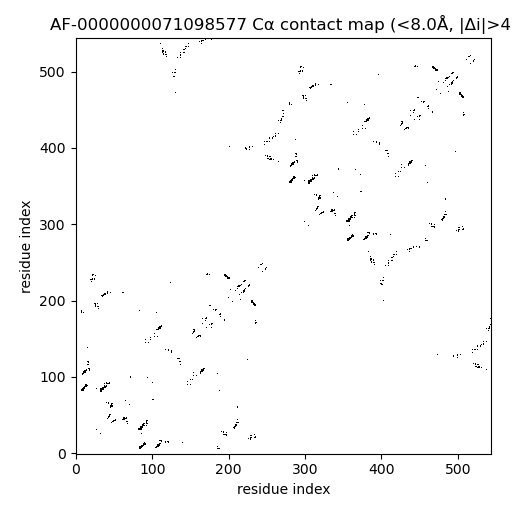.34 216 ALA A O 1
ATOM 1763 N N . ASN A 1 217 ? -6.738 14.273 -8.992 1 39.91 217 ASN A N 1
ATOM 1764 C CA . ASN A 1 217 ? -6.062 13.5 -10.023 1 39.91 217 ASN A CA 1
ATOM 1765 C C . ASN A 1 217 ? -6.055 12.016 -9.703 1 39.91 217 ASN A C 1
ATOM 1767 O O . ASN A 1 217 ? -5.777 11.625 -8.57 1 39.91 217 ASN A O 1
ATOM 1771 N N . SER A 1 218 ? -6.508 11.383 -10.586 1 42.41 218 SER A N 1
ATOM 1772 C CA . SER A 1 218 ? -6.75 9.953 -10.438 1 42.41 218 SER A CA 1
ATOM 1773 C C . SER A 1 218 ? -5.527 9.242 -9.867 1 42.41 218 SER A C 1
ATOM 1775 O O . SER A 1 218 ? -5.66 8.281 -9.102 1 42.41 218 SER A O 1
ATOM 1777 N N . SER A 1 219 ? -4.41 9.914 -10.203 1 42.06 219 SER A N 1
ATOM 1778 C CA . SER A 1 219 ? -3.201 9.227 -9.758 1 42.06 219 SER A CA 1
ATOM 1779 C C . SER A 1 219 ? -2.934 9.484 -8.273 1 42.06 219 SER A C 1
ATOM 1781 O O . SER A 1 219 ? -2.404 8.617 -7.578 1 42.06 219 SER A O 1
ATOM 1783 N N . VAL A 1 220 ? -3.223 10.766 -7.875 1 44.5 220 VAL A N 1
ATOM 1784 C CA . VAL A 1 220 ? -3.004 11.156 -6.484 1 44.5 220 VAL A CA 1
ATOM 1785 C C . VAL A 1 220 ? -4.184 10.695 -5.629 1 44.5 220 VAL A C 1
ATOM 1787 O O . VAL A 1 220 ? -3.996 10.227 -4.504 1 44.5 220 VAL A O 1
ATOM 1790 N N . LYS A 1 221 ? -5.418 11.016 -6.188 1 42.66 221 LYS A N 1
ATOM 1791 C CA . LYS A 1 221 ? -6.645 10.594 -5.52 1 42.66 221 LYS A CA 1
ATOM 1792 C C . LYS A 1 221 ? -6.543 9.156 -5.031 1 42.66 221 LYS A C 1
ATOM 1794 O O . LYS A 1 221 ? -7.062 8.812 -3.967 1 42.66 221 LYS A O 1
ATOM 1799 N N . ASP A 1 222 ? -5.789 8.5 -5.922 1 41.06 222 ASP A N 1
ATOM 1800 C CA . ASP A 1 222 ? -5.707 7.059 -5.688 1 41.06 222 ASP A CA 1
ATOM 1801 C C . ASP A 1 222 ? -4.496 6.711 -4.828 1 41.06 222 ASP A C 1
ATOM 1803 O O . ASP A 1 222 ? -4.172 5.535 -4.648 1 41.06 222 ASP A O 1
ATOM 1807 N N . SER A 1 223 ? -3.924 7.922 -4.336 1 47.28 223 SER A N 1
ATOM 1808 C CA . SER A 1 223 ? -2.756 7.621 -3.512 1 47.28 223 SER A CA 1
ATOM 1809 C C . SER A 1 223 ? -3.166 7.012 -2.174 1 47.28 223 SER A C 1
ATOM 1811 O O . SER A 1 223 ? -4.219 7.348 -1.631 1 47.28 223 SER A O 1
ATOM 1813 N N . ILE A 1 224 ? -2.633 6.043 -1.813 1 46.91 224 ILE A N 1
ATOM 1814 C CA . ILE A 1 224 ? -2.875 5.215 -0.637 1 46.91 224 ILE A CA 1
ATOM 1815 C C . ILE A 1 224 ? -2.973 6.102 0.605 1 46.91 224 ILE A C 1
ATOM 1817 O O . ILE A 1 224 ? -3.803 5.859 1.483 1 46.91 224 ILE A O 1
ATOM 1821 N N . VAL A 1 225 ? -2.215 7.215 0.623 1 53.41 225 VAL A N 1
ATOM 1822 C CA . VAL A 1 225 ? -2.154 8.023 1.835 1 53.41 225 VAL A CA 1
ATOM 1823 C C . VAL A 1 225 ? -3.471 8.773 2.02 1 53.41 225 VAL A C 1
ATOM 1825 O O . VAL A 1 225 ? -4.039 8.789 3.115 1 53.41 225 VAL A O 1
ATOM 1828 N N . LEU A 1 226 ? -3.932 9.266 0.973 1 62.94 226 LEU A N 1
ATOM 1829 C CA . LEU A 1 226 ? -5.172 10.023 1.055 1 62.94 226 LEU A CA 1
ATOM 1830 C C . LEU A 1 226 ? -6.371 9.094 1.214 1 62.94 226 LEU A C 1
ATOM 1832 O O . LEU A 1 226 ? -7.297 9.398 1.974 1 62.94 226 LEU A O 1
ATOM 1836 N N . SER A 1 227 ? -6.164 7.973 0.69 1 61.41 227 SER A N 1
ATOM 1837 C CA . SER A 1 227 ? -7.289 7.039 0.683 1 61.41 227 SER A CA 1
ATOM 1838 C C . SER A 1 227 ? -7.629 6.574 2.094 1 61.41 227 SER A C 1
ATOM 1840 O O . SER A 1 227 ? -8.797 6.566 2.484 1 61.41 227 SER A O 1
ATOM 1842 N N . ASN A 1 228 ? -6.656 6.262 2.863 1 63 228 ASN A N 1
ATOM 1843 C CA . ASN A 1 228 ? -6.902 5.805 4.227 1 63 228 ASN A CA 1
ATOM 1844 C C . ASN A 1 228 ? -7.57 6.887 5.07 1 63 228 ASN A C 1
ATOM 1846 O O . ASN A 1 228 ? -8.492 6.605 5.832 1 63 228 ASN A O 1
ATOM 1850 N N . ALA A 1 229 ? -7.082 8.102 4.895 1 71.31 229 ALA A N 1
ATOM 1851 C CA . ALA A 1 229 ? -7.645 9.195 5.68 1 71.31 229 ALA A CA 1
ATOM 1852 C C . ALA A 1 229 ? -9.078 9.492 5.254 1 71.31 229 ALA A C 1
ATOM 1854 O O . ALA A 1 229 ? -9.922 9.844 6.086 1 71.31 229 ALA A O 1
ATOM 1855 N N . LEU A 1 230 ? -9.352 9.344 4.035 1 70.5 230 LEU A N 1
ATOM 1856 C CA . LEU A 1 230 ? -10.688 9.656 3.523 1 70.5 230 LEU A CA 1
ATOM 1857 C C . LEU A 1 230 ? -11.688 8.586 3.928 1 70.5 230 LEU A C 1
ATOM 1859 O O . LEU A 1 230 ? -12.836 8.898 4.258 1 70.5 230 LEU A O 1
ATOM 1863 N N . LYS A 1 231 ? -11.203 7.426 4.016 1 65.62 231 LYS A N 1
ATOM 1864 C CA . LYS A 1 231 ? -12.07 6.312 4.383 1 65.62 231 LYS A CA 1
ATOM 1865 C C . LYS A 1 231 ? -12.242 6.223 5.895 1 65.62 231 LYS A C 1
ATOM 1867 O O . LYS A 1 231 ? -13.227 5.656 6.383 1 65.62 231 LYS A O 1
ATOM 1872 N N . GLY A 1 232 ? -11.273 6.758 6.527 1 69.31 232 GLY A N 1
ATOM 1873 C CA . GLY A 1 232 ? -11.336 6.727 7.977 1 69.31 232 GLY A CA 1
ATOM 1874 C C . GLY A 1 232 ? -12.445 7.594 8.547 1 69.31 232 GLY A C 1
ATOM 1875 O O . GLY A 1 232 ? -12.805 8.617 7.961 1 69.31 232 GLY A O 1
ATOM 1876 N N . SER A 1 233 ? -12.969 7.16 9.766 1 74.5 233 SER A N 1
ATOM 1877 C CA . SER A 1 233 ? -14.07 7.875 10.398 1 74.5 233 SER A CA 1
ATOM 1878 C C . SER A 1 233 ? -13.68 8.383 11.781 1 74.5 233 SER A C 1
ATOM 1880 O O . SER A 1 233 ? -14.539 8.773 12.57 1 74.5 233 SER A O 1
ATOM 1882 N N . GLY A 1 234 ? -12.508 8.375 12.188 1 75.06 234 GLY A N 1
ATOM 1883 C CA . GLY A 1 234 ? -11.984 8.828 13.461 1 75.06 234 GLY A CA 1
ATOM 1884 C C . GLY A 1 234 ? -10.508 8.5 13.648 1 75.06 234 GLY A C 1
ATOM 1885 O O . GLY A 1 234 ? -9.867 7.977 12.742 1 75.06 234 GLY A O 1
ATOM 1886 N N . PHE A 1 235 ? -10 9.117 14.961 1 76.88 235 PHE A N 1
ATOM 1887 C CA . PHE A 1 235 ? -8.617 8.812 15.305 1 76.88 235 PHE A CA 1
ATOM 1888 C C . PHE A 1 235 ? -8.508 7.43 15.938 1 76.88 235 PHE A C 1
ATOM 1890 O O . PHE A 1 235 ? -9.367 7.031 16.719 1 76.88 235 PHE A O 1
ATOM 1897 N N . GLY A 1 236 ? -7.238 6.961 16.016 1 55.09 236 GLY A N 1
ATOM 1898 C CA . GLY A 1 236 ? -6.922 5.77 16.797 1 55.09 236 GLY A CA 1
ATOM 1899 C C . GLY A 1 236 ? -7.625 4.527 16.281 1 55.09 236 GLY A C 1
ATOM 1900 O O . GLY A 1 236 ? -7.301 3.41 16.688 1 55.09 236 GLY A O 1
ATOM 1901 N N . LYS A 1 237 ? -8.914 4.852 16.188 1 44.72 237 LYS A N 1
ATOM 1902 C CA . LYS A 1 237 ? -9.57 3.588 15.875 1 44.72 237 LYS A CA 1
ATOM 1903 C C . LYS A 1 237 ? -8.867 2.873 14.727 1 44.72 237 LYS A C 1
ATOM 1905 O O . LYS A 1 237 ? -8.828 3.375 13.602 1 44.72 237 LYS A O 1
ATOM 1910 N N . ALA A 1 238 ? -7.582 2.684 15.148 1 39.5 238 ALA A N 1
ATOM 1911 C CA . ALA A 1 238 ? -7.156 1.736 14.125 1 39.5 238 ALA A CA 1
ATOM 1912 C C . ALA A 1 238 ? -8.359 1.104 13.43 1 39.5 238 ALA A C 1
ATOM 1914 O O . ALA A 1 238 ? -9.422 0.94 14.039 1 39.5 238 ALA A O 1
ATOM 1915 N N . PRO A 1 239 ? -8.414 1.097 12.266 1 34.84 239 PRO A N 1
ATOM 1916 C CA . PRO A 1 239 ? -9.664 0.365 12.047 1 34.84 239 PRO A CA 1
ATOM 1917 C C . PRO A 1 239 ? -9.984 -0.609 13.18 1 34.84 239 PRO A C 1
ATOM 1919 O O . PRO A 1 239 ? -9.07 -1.143 13.812 1 34.84 239 PRO A O 1
ATOM 1922 N N . ASP A 1 240 ? -10.867 -0.161 14.273 1 29 240 ASP A N 1
ATOM 1923 C CA . ASP A 1 240 ? -11.258 -1.211 15.211 1 29 240 ASP A CA 1
ATOM 1924 C C . ASP A 1 240 ? -10.875 -2.59 14.68 1 29 240 ASP A C 1
ATOM 1926 O O . ASP A 1 240 ? -11.414 -3.047 13.672 1 29 240 ASP A O 1
ATOM 1930 N N . PRO A 1 241 ? -9.711 -2.857 15 1 31.06 241 PRO A N 1
ATOM 1931 C CA . PRO A 1 241 ? -9.641 -4.254 14.562 1 31.06 241 PRO A CA 1
ATOM 1932 C C . PRO A 1 241 ? -10.914 -5.035 14.883 1 31.06 241 PRO A C 1
ATOM 1934 O O . PRO A 1 241 ? -11.117 -6.137 14.367 1 31.06 241 PRO A O 1
ATOM 1937 N N . THR A 1 242 ? -11.469 -4.633 15.953 1 29.98 242 THR A N 1
ATOM 1938 C CA . THR A 1 242 ? -12.773 -5.109 16.406 1 29.98 242 THR A CA 1
ATOM 1939 C C . THR A 1 242 ? -13.891 -4.504 15.57 1 29.98 242 THR A C 1
ATOM 1941 O O . THR A 1 242 ? -15.039 -4.949 15.641 1 29.98 242 THR A O 1
ATOM 1944 N N . LYS A 1 243 ? -13.953 -3.168 15.594 1 34.97 243 LYS A N 1
ATOM 1945 C CA . LYS A 1 243 ? -14.992 -2.809 14.633 1 34.97 243 LYS A CA 1
ATOM 1946 C C . LYS A 1 243 ? -14.617 -3.262 13.227 1 34.97 243 LYS A C 1
ATOM 1948 O O . LYS A 1 243 ? -13.586 -2.846 12.688 1 34.97 243 LYS A O 1
ATOM 1953 N N . GLU A 1 244 ? -14.555 -4.324 13.008 1 34.88 244 GLU A N 1
ATOM 1954 C CA . GLU A 1 244 ? -14.5 -5.266 11.891 1 34.88 244 GLU A CA 1
ATOM 1955 C C . GLU A 1 244 ? -14.766 -4.559 10.562 1 34.88 244 GLU A C 1
ATOM 1957 O O . GLU A 1 244 ? -15.898 -4.156 10.281 1 34.88 244 GLU A O 1
ATOM 1962 N N . SER A 1 245 ? -13.984 -3.383 10.234 1 37.78 245 SER A N 1
ATOM 1963 C CA . SER A 1 245 ? -14.336 -2.902 8.898 1 37.78 245 SER A CA 1
ATOM 1964 C C . SER A 1 245 ? -14.969 -4.008 8.062 1 37.78 245 SER A C 1
ATOM 1966 O O . SER A 1 245 ? -14.781 -5.195 8.352 1 37.78 245 SER A O 1
ATOM 1968 N N . SER A 1 246 ? -15.969 -3.459 7.543 1 47.03 246 SER A N 1
ATOM 1969 C CA . SER A 1 246 ? -16.562 -4.465 6.664 1 47.03 246 SER A CA 1
ATOM 1970 C C . SER A 1 246 ? -15.492 -5.387 6.09 1 47.03 246 SER A C 1
ATOM 1972 O O . SER A 1 246 ? -15.711 -6.594 5.953 1 47.03 246 SER A O 1
ATOM 1974 N N . SER A 1 247 ? -14.242 -4.699 6.113 1 55.5 247 SER A N 1
ATOM 1975 C CA . SER A 1 247 ? -13.172 -5.516 5.559 1 55.5 247 SER A CA 1
ATOM 1976 C C . SER A 1 247 ? -12.617 -6.48 6.598 1 55.5 247 SER A C 1
ATOM 1978 O O . SER A 1 247 ? -12.367 -7.648 6.301 1 55.5 247 SER A O 1
ATOM 1980 N N . THR A 1 248 ? -12.562 -5.895 7.887 1 56.53 248 THR A N 1
ATOM 1981 C CA . THR A 1 248 ? -12.008 -6.781 8.906 1 56.53 248 THR A CA 1
ATOM 1982 C C . THR A 1 248 ? -12.961 -7.941 9.188 1 56.53 248 THR A C 1
ATOM 1984 O O . THR A 1 248 ? -12.523 -9.086 9.32 1 56.53 248 THR A O 1
ATOM 1987 N N . ALA A 1 249 ? -14.164 -7.527 9.375 1 64.19 249 ALA A N 1
ATOM 1988 C CA . ALA A 1 249 ? -15.156 -8.586 9.555 1 64.19 249 ALA A CA 1
ATOM 1989 C C . ALA A 1 249 ? -15.164 -9.531 8.359 1 64.19 249 ALA A C 1
ATOM 1991 O O . ALA A 1 249 ? -15.25 -10.75 8.516 1 64.19 249 ALA A O 1
ATOM 1992 N N . LEU A 1 250 ? -15.117 -8.93 7.258 1 75 250 LEU A N 1
ATOM 1993 C CA . LEU A 1 250 ? -15.109 -9.75 6.051 1 75 250 LEU A CA 1
ATOM 1994 C C . LEU A 1 250 ? -13.836 -10.586 5.969 1 75 250 LEU A C 1
ATOM 1996 O O . LEU A 1 250 ? -13.875 -11.742 5.551 1 75 250 LEU A O 1
ATOM 2000 N N . VAL A 1 251 ? -12.766 -9.977 6.398 1 75 251 VAL A N 1
ATOM 2001 C CA . VAL A 1 251 ? -11.508 -10.719 6.449 1 75 251 VAL A CA 1
ATOM 2002 C C . VAL A 1 251 ? -11.656 -11.93 7.375 1 75 251 VAL A C 1
ATOM 2004 O O . VAL A 1 251 ? -11.266 -13.039 7.02 1 75 251 VAL A O 1
ATOM 2007 N N . LYS A 1 252 ? -12.148 -11.617 8.531 1 74.56 252 LYS A N 1
ATOM 2008 C CA . LYS A 1 252 ? -12.352 -12.703 9.492 1 74.56 252 LYS A CA 1
ATOM 2009 C C . LYS A 1 252 ? -13.273 -13.773 8.922 1 74.56 252 LYS A C 1
ATOM 2011 O O . LYS A 1 252 ? -13 -14.969 9.039 1 74.56 252 LYS A O 1
ATOM 2016 N N . GLN A 1 253 ? -14.344 -13.406 8.344 1 80.56 253 GLN A N 1
ATOM 2017 C CA . GLN A 1 253 ? -15.289 -14.328 7.73 1 80.56 253 GLN A CA 1
ATOM 2018 C C . GLN A 1 253 ? -14.625 -15.164 6.641 1 80.56 253 GLN A C 1
ATOM 2020 O O . GLN A 1 253 ? -14.781 -16.391 6.602 1 80.56 253 GLN A O 1
ATOM 2025 N N . CYS A 1 254 ? -13.922 -14.492 5.762 1 84.38 254 CYS A N 1
ATOM 2026 C CA . CYS A 1 254 ? -13.227 -15.195 4.691 1 84.38 254 CYS A CA 1
ATOM 2027 C C . CYS A 1 254 ? -12.211 -16.188 5.254 1 84.38 254 CYS A C 1
ATOM 2029 O O . CYS A 1 254 ? -12.133 -17.328 4.797 1 84.38 254 CYS A O 1
ATOM 2031 N N . ALA A 1 255 ? -11.477 -15.727 6.266 1 84.38 255 ALA A N 1
ATOM 2032 C CA . ALA A 1 255 ? -10.438 -16.578 6.848 1 84.38 255 ALA A CA 1
ATOM 2033 C C . ALA A 1 255 ? -11.047 -17.812 7.5 1 84.38 255 ALA A C 1
ATOM 2035 O O . ALA A 1 255 ? -10.562 -18.922 7.293 1 84.38 255 ALA A O 1
ATOM 2036 N N . GLU A 1 256 ? -12.047 -17.594 8.266 1 84.38 256 GLU A N 1
ATOM 2037 C CA . GLU A 1 256 ? -12.711 -18.703 8.938 1 84.38 256 GLU A CA 1
ATOM 2038 C C . GLU A 1 256 ? -13.305 -19.672 7.922 1 84.38 256 GLU A C 1
ATOM 2040 O O . GLU A 1 256 ? -13.227 -20.891 8.102 1 84.38 256 GLU A O 1
ATOM 2045 N N . HIS A 1 257 ? -14 -19.156 6.906 1 88.31 257 HIS A N 1
ATOM 2046 C CA . HIS A 1 257 ? -14.57 -19.984 5.844 1 88.31 257 HIS A CA 1
ATOM 2047 C C . HIS A 1 257 ? -13.492 -20.797 5.141 1 88.31 257 HIS A C 1
ATOM 2049 O O . HIS A 1 257 ? -13.719 -21.953 4.797 1 88.31 257 HIS A O 1
ATOM 2055 N N . ALA A 1 258 ? -12.305 -20.25 4.969 1 91.12 258 ALA A N 1
ATOM 2056 C CA . ALA A 1 258 ? -11.234 -20.844 4.18 1 91.12 258 ALA A CA 1
ATOM 2057 C C . ALA A 1 258 ? -10.438 -21.844 5.008 1 91.12 258 ALA A C 1
ATOM 2059 O O . ALA A 1 258 ? -9.797 -22.75 4.457 1 91.12 258 ALA A O 1
ATOM 2060 N N . LEU A 1 259 ? -10.516 -21.703 6.32 1 88.06 259 LEU A N 1
ATOM 2061 C CA . LEU A 1 259 ? -9.57 -22.359 7.223 1 88.06 259 LEU A CA 1
ATOM 2062 C C . LEU A 1 259 ? -9.648 -23.875 7.074 1 88.06 259 LEU A C 1
ATOM 2064 O O . LEU A 1 259 ? -8.617 -24.531 6.973 1 88.06 259 LEU A O 1
ATOM 2068 N N . PRO A 1 260 ? -10.836 -24.531 7.008 1 91.31 260 PRO A N 1
ATOM 2069 C CA . PRO A 1 260 ? -10.867 -25.984 6.895 1 91.31 260 PRO A CA 1
ATOM 2070 C C . PRO A 1 260 ? -10.172 -26.484 5.633 1 91.31 260 PRO A C 1
ATOM 2072 O O . PRO A 1 260 ? -9.414 -27.469 5.688 1 91.31 260 PRO A O 1
ATOM 2075 N N . ALA A 1 261 ? -10.445 -25.906 4.477 1 94.62 261 ALA A N 1
ATOM 2076 C CA . ALA A 1 261 ? -9.781 -26.312 3.238 1 94.62 261 ALA A CA 1
ATOM 2077 C C . ALA A 1 261 ? -8.273 -26.125 3.34 1 94.62 261 ALA A C 1
ATOM 2079 O O . ALA A 1 261 ? -7.504 -26.969 2.893 1 94.62 261 ALA A O 1
ATOM 2080 N N . TYR A 1 262 ? -7.871 -24.969 3.916 1 93.94 262 TYR A N 1
ATOM 2081 C CA . TYR A 1 262 ? -6.449 -24.734 4.125 1 93.94 262 TYR A CA 1
ATOM 2082 C C . TYR A 1 262 ? -5.82 -25.859 4.945 1 93.94 262 TYR A C 1
ATOM 2084 O O . TYR A 1 262 ? -4.762 -26.375 4.586 1 93.94 262 TYR A O 1
ATOM 2092 N N . GLU A 1 263 ? -6.465 -26.156 6.074 1 89.69 263 GLU A N 1
ATOM 2093 C CA . GLU A 1 263 ? -5.914 -27.172 6.973 1 89.69 263 GLU A CA 1
ATOM 2094 C C . GLU A 1 263 ? -5.766 -28.516 6.266 1 89.69 263 GLU A C 1
ATOM 2096 O O . GLU A 1 263 ? -4.777 -29.219 6.473 1 89.69 263 GLU A O 1
ATOM 2101 N N . ARG A 1 264 ? -6.703 -28.938 5.418 1 91.38 264 ARG A N 1
ATOM 2102 C CA . ARG A 1 264 ? -6.621 -30.188 4.684 1 91.38 264 ARG A CA 1
ATOM 2103 C C . ARG A 1 264 ? -5.477 -30.172 3.676 1 91.38 264 ARG A C 1
ATOM 2105 O O . ARG A 1 264 ? -4.727 -31.141 3.559 1 91.38 264 ARG A O 1
ATOM 2112 N N . LEU A 1 265 ? -5.328 -29.031 2.969 1 94.81 265 LEU A N 1
ATOM 2113 C CA . LEU A 1 265 ? -4.23 -28.906 2.016 1 94.81 265 LEU A CA 1
ATOM 2114 C C . LEU A 1 265 ? -2.889 -28.828 2.738 1 94.81 265 LEU A C 1
ATOM 2116 O O . LEU A 1 265 ? -1.906 -29.438 2.301 1 94.81 265 LEU A O 1
ATOM 2120 N N . TYR A 1 266 ? -2.895 -28.047 3.844 1 92.44 266 TYR A N 1
ATOM 2121 C CA . TYR A 1 266 ? -1.686 -27.875 4.641 1 92.44 266 TYR A CA 1
ATOM 2122 C C . TYR A 1 266 ? -1.153 -29.219 5.125 1 92.44 266 TYR A C 1
ATOM 2124 O O . TYR A 1 266 ? 0.06 -29.438 5.152 1 92.44 266 TYR A O 1
ATOM 2132 N N . ALA A 1 267 ? -2.041 -30.125 5.543 1 88.94 267 ALA A N 1
ATOM 2133 C CA . ALA A 1 267 ? -1.666 -31.453 6.043 1 88.94 267 ALA A CA 1
ATOM 2134 C C . ALA A 1 267 ? -0.955 -32.25 4.965 1 88.94 267 ALA A C 1
ATOM 2136 O O . ALA A 1 267 ? -0.204 -33.188 5.273 1 88.94 267 ALA A O 1
ATOM 2137 N N . LEU A 1 268 ? -1.202 -32 3.656 1 92.69 268 LEU A N 1
ATOM 2138 C CA . LEU A 1 268 ? -0.657 -32.781 2.541 1 92.69 268 LEU A CA 1
ATOM 2139 C C . LEU A 1 268 ? 0.613 -32.125 2.004 1 92.69 268 LEU A C 1
ATOM 2141 O O . LEU A 1 268 ? 1.273 -32.656 1.121 1 92.69 268 LEU A O 1
ATOM 2145 N N . ARG A 1 269 ? 1.039 -30.891 2.559 1 94.38 269 ARG A N 1
ATOM 2146 C CA . ARG A 1 269 ? 2.119 -30.094 1.99 1 94.38 269 ARG A CA 1
ATOM 2147 C C . ARG A 1 269 ? 3.465 -30.781 2.166 1 94.38 269 ARG A C 1
ATOM 2149 O O . ARG A 1 269 ? 3.609 -31.672 3.016 1 94.38 269 ARG A O 1
ATOM 2156 N N . ILE A 1 270 ? 4.406 -30.422 1.351 1 92.12 270 ILE A N 1
ATOM 2157 C CA . ILE A 1 270 ? 5.773 -30.859 1.622 1 92.12 270 ILE A CA 1
ATOM 2158 C C . ILE A 1 270 ? 6.285 -30.172 2.893 1 92.12 270 ILE A C 1
ATOM 2160 O O . ILE A 1 270 ? 5.973 -29.016 3.156 1 92.12 270 ILE A O 1
ATOM 2164 N N . ARG A 1 271 ? 6.922 -30.891 3.738 1 83.69 271 ARG A N 1
ATOM 2165 C CA . ARG A 1 271 ? 7.473 -30.375 4.992 1 83.69 271 ARG A CA 1
ATOM 2166 C C . ARG A 1 271 ? 8.961 -30.078 4.855 1 83.69 271 ARG A C 1
ATOM 2168 O O . ARG A 1 271 ? 9.695 -30.812 4.195 1 83.69 271 ARG A O 1
ATOM 2175 N N . PRO A 1 272 ? 9.328 -28.953 5.445 1 78.88 272 PRO A N 1
ATOM 2176 C CA . PRO A 1 272 ? 10.758 -28.656 5.406 1 78.88 272 PRO A CA 1
ATOM 2177 C C . PRO A 1 272 ? 11.609 -29.734 6.07 1 78.88 272 PRO A C 1
ATOM 2179 O O . PRO A 1 272 ? 11.109 -30.469 6.922 1 78.88 272 PRO A O 1
ATOM 2182 N N . MET B 1 1 ? 23.781 -34.406 -32.531 1 24.39 1 MET B N 1
ATOM 2183 C CA . MET B 1 1 ? 22.359 -34.125 -32.688 1 24.39 1 MET B CA 1
ATOM 2184 C C . MET B 1 1 ? 21.75 -33.625 -31.391 1 24.39 1 MET B C 1
ATOM 2186 O O . MET B 1 1 ? 21.75 -34.344 -30.375 1 24.39 1 MET B O 1
ATOM 2190 N N . ALA B 1 2 ? 21.891 -32.375 -30.969 1 38.69 2 ALA B N 1
ATOM 2191 C CA . ALA B 1 2 ? 21.5 -31.953 -29.625 1 38.69 2 ALA B CA 1
ATOM 2192 C C . ALA B 1 2 ? 20.141 -32.531 -29.219 1 38.69 2 ALA B C 1
ATOM 2194 O O . ALA B 1 2 ? 19.141 -32.312 -29.906 1 38.69 2 ALA B O 1
ATOM 2195 N N . THR B 1 3 ? 19.875 -33.625 -28.906 1 39.34 3 THR B N 1
ATOM 2196 C CA . THR B 1 3 ? 18.672 -34.344 -28.5 1 39.34 3 THR B CA 1
ATOM 2197 C C . THR B 1 3 ? 17.719 -33.406 -27.75 1 39.34 3 THR B C 1
ATOM 2199 O O . THR B 1 3 ? 18.062 -32.906 -26.688 1 39.34 3 THR B O 1
ATOM 2202 N N . SER B 1 4 ? 16.875 -32.562 -28.281 1 48 4 SER B N 1
ATOM 2203 C CA . SER B 1 4 ? 16.078 -31.406 -27.891 1 48 4 SER B CA 1
ATOM 2204 C C . SER B 1 4 ? 15.07 -31.781 -26.812 1 48 4 SER B C 1
ATOM 2206 O O . SER B 1 4 ? 14.102 -32.5 -27.062 1 48 4 SER B O 1
ATOM 2208 N N . SER B 1 5 ? 15.383 -32.188 -25.609 1 65.69 5 SER B N 1
ATOM 2209 C CA . SER B 1 5 ? 14.594 -32.719 -24.5 1 65.69 5 SER B CA 1
ATOM 2210 C C . SER B 1 5 ? 13.414 -31.812 -24.188 1 65.69 5 SER B C 1
ATOM 2212 O O . SER B 1 5 ? 13.484 -30.594 -24.391 1 65.69 5 SER B O 1
ATOM 2214 N N . ASN B 1 6 ? 12.125 -32.375 -24.234 1 87.5 6 ASN B N 1
ATOM 2215 C CA . ASN B 1 6 ? 10.867 -31.688 -23.953 1 87.5 6 ASN B CA 1
ATOM 2216 C C . ASN B 1 6 ? 10.922 -30.969 -22.609 1 87.5 6 ASN B C 1
ATOM 2218 O O . ASN B 1 6 ? 11.406 -31.516 -21.609 1 87.5 6 ASN B O 1
ATOM 2222 N N . PRO B 1 7 ? 10.633 -29.734 -22.656 1 95.19 7 PRO B N 1
ATOM 2223 C CA . PRO B 1 7 ? 10.664 -28.984 -21.391 1 95.19 7 PRO B CA 1
ATOM 2224 C C . PRO B 1 7 ? 9.727 -29.562 -20.344 1 95.19 7 PRO B C 1
ATOM 2226 O O . PRO B 1 7 ? 8.703 -30.172 -20.688 1 95.19 7 PRO B O 1
ATOM 2229 N N . ALA B 1 8 ? 10.188 -29.516 -19.109 1 97.19 8 ALA B N 1
ATOM 2230 C CA . ALA B 1 8 ? 9.25 -29.766 -18.031 1 97.19 8 ALA B CA 1
ATOM 2231 C C . ALA B 1 8 ? 8.117 -28.75 -18.016 1 97.19 8 ALA B C 1
ATOM 2233 O O . ALA B 1 8 ? 8.359 -27.547 -18.156 1 97.19 8 ALA B O 1
ATOM 2234 N N . ARG B 1 9 ? 6.91 -29.219 -17.953 1 98 9 ARG B N 1
ATOM 2235 C CA . ARG B 1 9 ? 5.738 -28.359 -17.922 1 98 9 ARG B CA 1
ATOM 2236 C C . ARG B 1 9 ? 5.102 -28.359 -16.531 1 98 9 ARG B C 1
ATOM 2238 O O . ARG B 1 9 ? 4.57 -29.375 -16.078 1 98 9 ARG B O 1
ATOM 2245 N N . ILE B 1 10 ? 5.156 -27.203 -15.867 1 98.5 10 ILE B N 1
ATOM 2246 C CA . ILE B 1 10 ? 4.758 -27.109 -14.469 1 98.5 10 ILE B CA 1
ATOM 2247 C C . ILE B 1 10 ? 3.723 -26 -14.297 1 98.5 10 ILE B C 1
ATOM 2249 O O . ILE B 1 10 ? 3.875 -24.906 -14.852 1 98.5 10 ILE B O 1
ATOM 2253 N N . MET B 1 11 ? 2.645 -26.25 -13.562 1 98.38 11 MET B N 1
ATOM 2254 C CA . MET B 1 11 ? 1.653 -25.234 -13.211 1 98.38 11 MET B CA 1
ATOM 2255 C C . MET B 1 11 ? 1.501 -25.125 -11.703 1 98.38 11 MET B C 1
ATOM 2257 O O . MET B 1 11 ? 1.319 -26.125 -11.016 1 98.38 11 MET B O 1
ATOM 2261 N N . LEU B 1 12 ? 1.645 -23.891 -11.234 1 98.25 12 LEU B N 1
ATOM 2262 C CA . LEU B 1 12 ? 1.476 -23.594 -9.82 1 98.25 12 LEU B CA 1
ATOM 2263 C C . LEU B 1 12 ? 0.163 -22.859 -9.57 1 98.25 12 LEU B C 1
ATOM 2265 O O . LEU B 1 12 ? -0.07 -21.781 -10.141 1 98.25 12 LEU B O 1
ATOM 2269 N N . TRP B 1 13 ? -0.688 -23.438 -8.758 1 97.88 13 TRP B N 1
ATOM 2270 C CA . TRP B 1 13 ? -1.948 -22.828 -8.359 1 97.88 13 TRP B CA 1
ATOM 2271 C C . TRP B 1 13 ? -1.845 -22.234 -6.953 1 97.88 13 TRP B C 1
ATOM 2273 O O . TRP B 1 13 ? -1.628 -22.969 -5.98 1 97.88 13 TRP B O 1
ATOM 2283 N N . SER B 1 14 ? -2.045 -20.891 -6.855 1 95.56 14 SER B N 1
ATOM 2284 C CA . SER B 1 14 ? -1.733 -20.234 -5.594 1 95.56 14 SER B CA 1
ATOM 2285 C C . SER B 1 14 ? -2.943 -19.469 -5.055 1 95.56 14 SER B C 1
ATOM 2287 O O . SER B 1 14 ? -3.832 -19.094 -5.816 1 95.56 14 SER B O 1
ATOM 2289 N N . THR B 1 15 ? -3.016 -19.328 -3.699 1 92.5 15 THR B N 1
ATOM 2290 C CA . THR B 1 15 ? -3.916 -18.359 -3.074 1 92.5 15 THR B CA 1
ATOM 2291 C C . THR B 1 15 ? -3.379 -16.938 -3.229 1 92.5 15 THR B C 1
ATOM 2293 O O . THR B 1 15 ? -2.203 -16.75 -3.547 1 92.5 15 THR B O 1
ATOM 2296 N N . PRO B 1 16 ? -4.281 -15.977 -3.051 1 87.62 16 PRO B N 1
ATOM 2297 C CA . PRO B 1 16 ? -3.764 -14.602 -3.059 1 87.62 16 PRO B CA 1
ATOM 2298 C C . PRO B 1 16 ? -2.768 -14.344 -1.931 1 87.62 16 PRO B C 1
ATOM 2300 O O . PRO B 1 16 ? -2.898 -14.906 -0.844 1 87.62 16 PRO B O 1
ATOM 2303 N N . ARG B 1 17 ? -1.776 -13.484 -2.275 1 81.25 17 ARG B N 1
ATOM 2304 C CA . ARG B 1 17 ? -0.873 -12.961 -1.254 1 81.25 17 ARG B CA 1
ATOM 2305 C C . ARG B 1 17 ? -0.085 -14.086 -0.595 1 81.25 17 ARG B C 1
ATOM 2307 O O . ARG B 1 17 ? 0.125 -14.078 0.62 1 81.25 17 ARG B O 1
ATOM 2314 N N . SER B 1 18 ? 0.335 -15.047 -1.371 1 88.75 18 SER B N 1
ATOM 2315 C CA . SER B 1 18 ? 1.07 -16.219 -0.89 1 88.75 18 SER B CA 1
ATOM 2316 C C . SER B 1 18 ? 2.488 -16.25 -1.452 1 88.75 18 SER B C 1
ATOM 2318 O O . SER B 1 18 ? 3.094 -17.312 -1.563 1 88.75 18 SER B O 1
ATOM 2320 N N . VAL B 1 19 ? 3.031 -15.148 -1.931 1 87.25 19 VAL B N 1
ATOM 2321 C CA . VAL B 1 19 ? 4.387 -14.93 -2.42 1 87.25 19 VAL B CA 1
ATOM 2322 C C . VAL B 1 19 ? 4.59 -15.664 -3.744 1 87.25 19 VAL B C 1
ATOM 2324 O O . VAL B 1 19 ? 5.691 -16.125 -4.047 1 87.25 19 VAL B O 1
ATOM 2327 N N . SER B 1 20 ? 3.498 -15.883 -4.453 1 91.56 20 SER B N 1
ATOM 2328 C CA . SER B 1 20 ? 3.564 -16.625 -5.703 1 91.56 20 SER B CA 1
ATOM 2329 C C . SER B 1 20 ? 4.34 -15.859 -6.766 1 91.56 20 SER B C 1
ATOM 2331 O O . SER B 1 20 ? 4.996 -16.469 -7.621 1 91.56 20 SER B O 1
ATOM 2333 N N . THR B 1 21 ? 4.242 -14.562 -6.719 1 86.56 21 THR B N 1
ATOM 2334 C CA . THR B 1 21 ? 5.012 -13.789 -7.691 1 86.56 21 THR B CA 1
ATOM 2335 C C . THR B 1 21 ? 6.5 -13.867 -7.375 1 86.56 21 THR B C 1
ATOM 2337 O O . THR B 1 21 ? 7.332 -13.922 -8.289 1 86.56 21 THR B O 1
ATOM 2340 N N . ALA B 1 22 ? 6.84 -13.875 -6.16 1 86.94 22 ALA B N 1
ATOM 2341 C CA . ALA B 1 22 ? 8.227 -14.117 -5.777 1 86.94 22 ALA B CA 1
ATOM 2342 C C . ALA B 1 22 ? 8.688 -15.5 -6.23 1 86.94 22 ALA B C 1
ATOM 2344 O O . ALA B 1 22 ? 9.836 -15.664 -6.664 1 86.94 22 ALA B O 1
ATOM 2345 N N . PHE B 1 23 ? 7.805 -16.469 -6.074 1 93.44 23 PHE B N 1
ATOM 2346 C CA . PHE B 1 23 ? 8.117 -17.812 -6.539 1 93.44 23 PHE B CA 1
ATOM 2347 C C . PHE B 1 23 ? 8.367 -17.828 -8.047 1 93.44 23 PHE B C 1
ATOM 2349 O O . PHE B 1 23 ? 9.281 -18.484 -8.523 1 93.44 23 PHE B O 1
ATOM 2356 N N . ALA B 1 24 ? 7.562 -17.109 -8.789 1 91.81 24 ALA B N 1
ATOM 2357 C CA . ALA B 1 24 ? 7.777 -16.969 -10.227 1 91.81 24 ALA B CA 1
ATOM 2358 C C . ALA B 1 24 ? 9.148 -16.375 -10.516 1 91.81 24 ALA B C 1
ATOM 2360 O O . ALA B 1 24 ? 9.844 -16.812 -11.43 1 91.81 24 ALA B O 1
ATOM 2361 N N . ARG B 1 25 ? 9.531 -15.375 -9.742 1 89.56 25 ARG B N 1
ATOM 2362 C CA . ARG B 1 25 ? 10.867 -14.797 -9.875 1 89.56 25 ARG B CA 1
ATOM 2363 C C . ARG B 1 25 ? 11.945 -15.844 -9.625 1 89.56 25 ARG B C 1
ATOM 2365 O O . ARG B 1 25 ? 12.938 -15.914 -10.359 1 89.56 25 ARG B O 1
ATOM 2372 N N . SER B 1 26 ? 11.766 -16.531 -8.602 1 93.5 26 SER B N 1
ATOM 2373 C CA . SER B 1 26 ? 12.688 -17.609 -8.266 1 93.5 26 SER B CA 1
ATOM 2374 C C . SER B 1 26 ? 12.852 -18.594 -9.43 1 93.5 26 SER B C 1
ATOM 2376 O O . SER B 1 26 ? 13.969 -18.906 -9.828 1 93.5 26 SER B O 1
ATOM 2378 N N . MET B 1 27 ? 11.773 -19.031 -10.023 1 95.88 27 MET B N 1
ATOM 2379 C CA . MET B 1 27 ? 11.789 -19.969 -11.141 1 95.88 27 MET B CA 1
ATOM 2380 C C . MET B 1 27 ? 12.484 -19.359 -12.359 1 95.88 27 MET B C 1
ATOM 2382 O O . MET B 1 27 ? 13.273 -20.031 -13.023 1 95.88 27 MET B O 1
ATOM 2386 N N . THR B 1 28 ? 12.203 -18.094 -12.609 1 92.5 28 THR B N 1
ATOM 2387 C CA . THR B 1 28 ? 12.789 -17.438 -13.781 1 92.5 28 THR B CA 1
ATOM 2388 C C . THR B 1 28 ? 14.281 -17.188 -13.57 1 92.5 28 THR B C 1
ATOM 2390 O O . THR B 1 28 ? 15.047 -17.141 -14.531 1 92.5 28 THR B O 1
ATOM 2393 N N . ALA B 1 29 ? 14.656 -17.094 -12.367 1 91.75 29 ALA B N 1
ATOM 2394 C CA . ALA B 1 29 ? 16.062 -16.859 -12.047 1 91.75 29 ALA B CA 1
ATOM 2395 C C . ALA B 1 29 ? 16.922 -18.047 -12.484 1 91.75 29 ALA B C 1
ATOM 2397 O O . ALA B 1 29 ? 18.141 -17.922 -12.602 1 91.75 29 ALA B O 1
ATOM 2398 N N . ARG B 1 30 ? 16.328 -19.156 -12.758 1 93.88 30 ARG B N 1
ATOM 2399 C CA . ARG B 1 30 ? 17.047 -20.312 -13.266 1 93.88 30 ARG B CA 1
ATOM 2400 C C . ARG B 1 30 ? 17.766 -20 -14.57 1 93.88 30 ARG B C 1
ATOM 2402 O O . ARG B 1 30 ? 18.797 -20.594 -14.875 1 93.88 30 ARG B O 1
ATOM 2409 N N . GLY B 1 31 ? 17.172 -19.188 -15.336 1 92.62 31 GLY B N 1
ATOM 2410 C CA . GLY B 1 31 ? 17.75 -18.797 -16.609 1 92.62 31 GLY B CA 1
ATOM 2411 C C . GLY B 1 31 ? 17.266 -19.656 -17.766 1 92.62 31 GLY B C 1
ATOM 2412 O O . GLY B 1 31 ? 17.547 -19.359 -18.938 1 92.62 31 GLY B O 1
ATOM 2413 N N . ASP B 1 32 ? 16.516 -20.688 -17.516 1 95.75 32 ASP B N 1
ATOM 2414 C CA . ASP B 1 32 ? 16.094 -21.594 -18.562 1 95.75 32 ASP B CA 1
ATOM 2415 C C . ASP B 1 32 ? 14.57 -21.797 -18.531 1 95.75 32 ASP B C 1
ATOM 2417 O O . ASP B 1 32 ? 14.062 -22.797 -19.047 1 95.75 32 ASP B O 1
ATOM 2421 N N . THR B 1 33 ? 13.875 -20.891 -17.859 1 95.69 33 THR B N 1
ATOM 2422 C CA . THR B 1 33 ? 12.445 -21.062 -17.641 1 95.69 33 THR B CA 1
ATOM 2423 C C . THR B 1 33 ? 11.641 -20.031 -18.438 1 95.69 33 THR B C 1
ATOM 2425 O O . THR B 1 33 ? 11.938 -18.844 -18.406 1 95.69 33 THR B O 1
ATOM 2428 N N . GLU B 1 34 ? 10.703 -20.547 -19.219 1 94.62 34 GLU B N 1
ATOM 2429 C CA . GLU B 1 34 ? 9.656 -19.703 -19.797 1 94.62 34 GLU B CA 1
ATOM 2430 C C . GLU B 1 34 ? 8.508 -19.5 -18.812 1 94.62 34 GLU B C 1
ATOM 2432 O O . GLU B 1 34 ? 7.961 -20.469 -18.281 1 94.62 34 GLU B O 1
ATOM 2437 N N . MET B 1 35 ? 8.164 -18.297 -18.562 1 93.62 35 MET B N 1
ATOM 2438 C CA . MET B 1 35 ? 7.219 -18 -17.484 1 93.62 35 MET B CA 1
ATOM 2439 C C . MET B 1 35 ? 5.902 -17.469 -18.047 1 93.62 35 MET B C 1
ATOM 2441 O O . MET B 1 35 ? 5.898 -16.594 -18.922 1 93.62 35 MET B O 1
ATOM 2445 N N . PHE B 1 36 ? 4.773 -18.031 -17.594 1 92.88 36 PHE B N 1
ATOM 2446 C CA . PHE B 1 36 ? 3.418 -17.578 -17.906 1 92.88 36 PHE B CA 1
ATOM 2447 C C . PHE B 1 36 ? 2.703 -17.094 -16.656 1 92.88 36 PHE B C 1
ATOM 2449 O O . PHE B 1 36 ? 2.393 -17.891 -15.766 1 92.88 36 PHE B O 1
ATOM 2456 N N . TRP B 1 37 ? 2.412 -15.867 -16.625 1 90.5 37 TRP B N 1
ATOM 2457 C CA . TRP B 1 37 ? 1.866 -15.25 -15.43 1 90.5 37 TRP B CA 1
ATOM 2458 C C . TRP B 1 37 ? 0.345 -15.164 -15.508 1 90.5 37 TRP B C 1
ATOM 2460 O O . TRP B 1 37 ? -0.2 -14.297 -16.188 1 90.5 37 TRP B O 1
ATOM 2470 N N . GLU B 1 38 ? -0.394 -15.945 -14.828 1 89.75 38 GLU B N 1
ATOM 2471 C CA . GLU B 1 38 ? -1.828 -15.977 -14.562 1 89.75 38 GLU B CA 1
ATOM 2472 C C . GLU B 1 38 ? -2.633 -15.922 -15.859 1 89.75 38 GLU B C 1
ATOM 2474 O O . GLU B 1 38 ? -3.539 -15.094 -16 1 89.75 38 GLU B O 1
ATOM 2479 N N . PRO B 1 39 ? -2.314 -16.828 -16.781 1 90.88 39 PRO B N 1
ATOM 2480 C CA . PRO B 1 39 ? -3.012 -16.781 -18.062 1 90.88 39 PRO B CA 1
ATOM 2481 C C . PRO B 1 39 ? -4.508 -17.047 -17.938 1 90.88 39 PRO B C 1
ATOM 2483 O O . PRO B 1 39 ? -5.316 -16.391 -18.594 1 90.88 39 PRO B O 1
ATOM 2486 N N . TYR B 1 40 ? -4.934 -17.938 -17.062 1 92.25 40 TYR B N 1
ATOM 2487 C CA . TYR B 1 40 ? -6.348 -18.266 -16.906 1 92.25 40 TYR B CA 1
ATOM 2488 C C . TYR B 1 40 ? -7.102 -17.141 -16.219 1 92.25 40 TYR B C 1
ATOM 2490 O O . TYR B 1 40 ? -8.281 -16.922 -16.484 1 92.25 40 TYR B O 1
ATOM 2498 N N . LEU B 1 41 ? -6.43 -16.531 -15.25 1 89.5 41 LEU B N 1
ATOM 2499 C CA . LEU B 1 41 ? -7.074 -15.414 -14.57 1 89.5 41 LEU B CA 1
ATOM 2500 C C . LEU B 1 41 ? -7.402 -14.289 -15.555 1 89.5 41 LEU B C 1
ATOM 2502 O O . LEU B 1 41 ? -8.398 -13.586 -15.391 1 89.5 41 LEU B O 1
ATOM 2506 N N . ALA B 1 42 ? -6.598 -14.141 -16.578 1 85.75 42 ALA B N 1
ATOM 2507 C CA . ALA B 1 42 ? -6.875 -13.156 -17.609 1 85.75 42 ALA B CA 1
ATOM 2508 C C . ALA B 1 42 ? -8.219 -13.422 -18.281 1 85.75 42 ALA B C 1
ATOM 2510 O O . ALA B 1 42 ? -8.969 -12.492 -18.578 1 85.75 42 ALA B O 1
ATOM 2511 N N . CYS B 1 43 ? -8.484 -14.641 -18.547 1 86.69 43 CYS B N 1
ATOM 2512 C CA . CYS B 1 43 ? -9.773 -15.008 -19.125 1 86.69 43 CYS B CA 1
ATOM 2513 C C . CYS B 1 43 ? -10.922 -14.625 -18.203 1 86.69 43 CYS B C 1
ATOM 2515 O O . CYS B 1 43 ? -11.906 -14.023 -18.641 1 86.69 43 CYS B O 1
ATOM 2517 N N . TYR B 1 44 ? -10.742 -14.922 -16.938 1 84.81 44 TYR B N 1
ATOM 2518 C CA . TYR B 1 44 ? -11.727 -14.664 -15.898 1 84.81 44 TYR B CA 1
ATOM 2519 C C . TYR B 1 44 ? -11.938 -13.172 -15.703 1 84.81 44 TYR B C 1
ATOM 2521 O O . TYR B 1 44 ? -13.055 -12.727 -15.43 1 84.81 44 TYR B O 1
ATOM 2529 N N . SER B 1 45 ? -10.961 -12.43 -15.867 1 81.19 45 SER B N 1
ATOM 2530 C CA . SER B 1 45 ? -10.992 -11.016 -15.516 1 81.19 45 SER B CA 1
ATOM 2531 C C . SER B 1 45 ? -11.328 -10.148 -16.734 1 81.19 45 SER B C 1
ATOM 2533 O O . SER B 1 45 ? -12.07 -9.172 -16.625 1 81.19 45 SER B O 1
ATOM 2535 N N . PHE B 1 46 ? -10.797 -10.531 -17.891 1 80.12 46 PHE B N 1
ATOM 2536 C CA . PHE B 1 46 ? -10.781 -9.562 -18.969 1 80.12 46 PHE B CA 1
ATOM 2537 C C . PHE B 1 46 ? -11.336 -10.172 -20.25 1 80.12 46 PHE B C 1
ATOM 2539 O O . PHE B 1 46 ? -11.602 -9.461 -21.219 1 80.12 46 PHE B O 1
ATOM 2546 N N . GLY B 1 47 ? -11.477 -11.398 -20.266 1 83.06 47 GLY B N 1
ATOM 2547 C CA . GLY B 1 47 ? -11.891 -12.086 -21.484 1 83.06 47 GLY B CA 1
ATOM 2548 C C . GLY B 1 47 ? -13.383 -11.984 -21.734 1 83.06 47 GLY B C 1
ATOM 2549 O O . GLY B 1 47 ? -14.117 -11.367 -20.969 1 83.06 47 GLY B O 1
ATOM 2550 N N . PRO B 1 48 ? -13.773 -12.508 -22.844 1 83.81 48 PRO B N 1
ATOM 2551 C CA . PRO B 1 48 ? -15.188 -12.453 -23.219 1 83.81 48 PRO B CA 1
ATOM 2552 C C . PRO B 1 48 ? -16.094 -13.188 -22.234 1 83.81 48 PRO B C 1
ATOM 2554 O O . PRO B 1 48 ? -17.266 -12.836 -22.094 1 83.81 48 PRO B O 1
ATOM 2557 N N . ASP B 1 49 ? -15.594 -14.094 -21.594 1 79 49 ASP B N 1
ATOM 2558 C CA . ASP B 1 49 ? -16.391 -14.867 -20.641 1 79 49 ASP B CA 1
ATOM 2559 C C . ASP B 1 49 ? -16.078 -14.469 -19.203 1 79 49 ASP B C 1
ATOM 2561 O O . ASP B 1 49 ? -16.234 -15.273 -18.281 1 79 49 ASP B O 1
ATOM 2565 N N . ARG B 1 50 ? -15.648 -13.281 -19.047 1 82.19 50 ARG B N 1
ATOM 2566 C CA . ARG B 1 50 ? -15.211 -12.82 -17.734 1 82.19 50 ARG B CA 1
ATOM 2567 C C . ARG B 1 50 ? -16.359 -12.859 -16.719 1 82.19 50 ARG B C 1
ATOM 2569 O O . ARG B 1 50 ? -17.516 -12.625 -17.078 1 82.19 50 ARG B O 1
ATOM 2576 N N . GLU B 1 51 ? -15.969 -13.164 -15.5 1 77.62 51 GLU B N 1
ATOM 2577 C CA . GLU B 1 51 ? -16.922 -13.164 -14.391 1 77.62 51 GLU B CA 1
ATOM 2578 C C . GLU B 1 51 ? -16.812 -11.867 -13.578 1 77.62 51 GLU B C 1
ATOM 2580 O O . GLU B 1 51 ? -17.734 -11.516 -12.844 1 77.62 51 GLU B O 1
ATOM 2585 N N . ILE B 1 52 ? -15.648 -11.273 -13.734 1 73.38 52 ILE B N 1
ATOM 2586 C CA . ILE B 1 52 ? -15.461 -10.008 -13.039 1 73.38 52 ILE B CA 1
ATOM 2587 C C . ILE B 1 52 ? -16.172 -8.891 -13.812 1 73.38 52 ILE B C 1
ATOM 2589 O O . ILE B 1 52 ? -16.047 -8.797 -15.031 1 73.38 52 ILE B O 1
ATOM 2593 N N . HIS B 1 53 ? -16.969 -8.172 -13.062 1 66.56 53 HIS B N 1
ATOM 2594 C CA . HIS B 1 53 ? -17.656 -7.027 -13.664 1 66.56 53 HIS B CA 1
ATOM 2595 C C . HIS B 1 53 ? -16.922 -5.727 -13.367 1 66.56 53 HIS B C 1
ATOM 2597 O O . HIS B 1 53 ? -16.906 -5.266 -12.219 1 66.56 53 HIS B O 1
ATOM 2603 N N . TRP B 1 54 ? -16.203 -5.289 -14.391 1 63.69 54 TRP B N 1
ATOM 2604 C CA . TRP B 1 54 ? -15.477 -4.027 -14.281 1 63.69 54 TRP B CA 1
ATOM 2605 C C . TRP B 1 54 ? -16.406 -2.844 -14.531 1 63.69 54 TRP B C 1
ATOM 2607 O O . TRP B 1 54 ? -17.375 -2.949 -15.297 1 63.69 54 TRP B O 1
ATOM 2617 N N . GLY B 1 55 ? -16.484 -2.008 -13.578 1 55.41 55 GLY B N 1
ATOM 2618 C CA . GLY B 1 55 ? -17.328 -0.837 -13.812 1 55.41 55 GLY B CA 1
ATOM 2619 C C . GLY B 1 55 ? -17.094 -0.201 -15.164 1 55.41 55 GLY B C 1
ATOM 2620 O O . GLY B 1 55 ? -16.188 -0.61 -15.906 1 55.41 55 GLY B O 1
ATOM 2621 N N . ASP B 1 56 ? -18.094 0.552 -15.688 1 52.97 56 ASP B N 1
ATOM 2622 C CA . ASP B 1 56 ? -18.078 1.209 -16.984 1 52.97 56 ASP B CA 1
ATOM 2623 C C . ASP B 1 56 ? -16.75 1.926 -17.219 1 52.97 56 ASP B C 1
ATOM 2625 O O . ASP B 1 56 ? -16.406 2.24 -18.359 1 52.97 56 ASP B O 1
ATOM 2629 N N . ASP B 1 57 ? -15.977 2.127 -16.188 1 47.62 57 ASP B N 1
ATOM 2630 C CA . ASP B 1 57 ? -14.836 3.023 -16.312 1 47.62 57 ASP B CA 1
ATOM 2631 C C . ASP B 1 57 ? -13.57 2.248 -16.672 1 47.62 57 ASP B C 1
ATOM 2633 O O . ASP B 1 57 ? -12.516 2.844 -16.906 1 47.62 57 ASP B O 1
ATOM 2637 N N . LEU B 1 58 ? -13.672 0.91 -16.703 1 51.44 58 LEU B N 1
ATOM 2638 C CA . LEU B 1 58 ? -12.391 0.282 -17 1 51.44 58 LEU B CA 1
ATOM 2639 C C . LEU B 1 58 ? -12.492 -0.557 -18.281 1 51.44 58 LEU B C 1
ATOM 2641 O O . LEU B 1 58 ? -12.078 -1.719 -18.297 1 51.44 58 LEU B O 1
ATOM 2645 N N . PRO B 1 59 ? -13.141 -0.023 -19.391 1 52.66 59 PRO B N 1
ATOM 2646 C CA . PRO B 1 59 ? -13.297 -0.797 -20.625 1 52.66 59 PRO B CA 1
ATOM 2647 C C . PRO B 1 59 ? -11.953 -1.165 -21.25 1 52.66 59 PRO B C 1
ATOM 2649 O O . PRO B 1 59 ? -11.852 -2.188 -21.938 1 52.66 59 PRO B O 1
ATOM 2652 N N . ASN B 1 60 ? -10.938 -0.356 -20.906 1 57.53 60 ASN B N 1
ATOM 2653 C CA . ASN B 1 60 ? -9.688 -0.511 -21.641 1 57.53 60 ASN B CA 1
ATOM 2654 C C . ASN B 1 60 ? -8.891 -1.723 -21.156 1 57.53 60 ASN B C 1
ATOM 2656 O O . ASN B 1 60 ? -7.879 -2.084 -21.766 1 57.53 60 ASN B O 1
ATOM 2660 N N . MET B 1 61 ? -9.602 -2.439 -20.312 1 62.97 61 MET B N 1
ATOM 2661 C CA . MET B 1 61 ? -8.875 -3.6 -19.812 1 62.97 61 MET B CA 1
ATOM 2662 C C . MET B 1 61 ? -9.359 -4.879 -20.484 1 62.97 61 MET B C 1
ATOM 2664 O O . MET B 1 61 ? -8.672 -5.902 -20.438 1 62.97 61 MET B O 1
ATOM 2668 N N . LEU B 1 62 ? -10.445 -4.73 -21.172 1 71.62 62 LEU B N 1
ATOM 2669 C CA . LEU B 1 62 ? -11.039 -5.934 -21.75 1 71.62 62 LEU B CA 1
ATOM 2670 C C . LEU B 1 62 ? -10.352 -6.312 -23.062 1 71.62 62 LEU B C 1
ATOM 2672 O O . LEU B 1 62 ? -9.945 -5.438 -23.828 1 71.62 62 LEU B O 1
ATOM 2676 N N . ASN B 1 63 ? -10.109 -7.59 -23.297 1 79.56 63 ASN B N 1
ATOM 2677 C CA . ASN B 1 63 ? -9.469 -8.125 -24.5 1 79.56 63 ASN B CA 1
ATOM 2678 C C . ASN B 1 63 ? -10.055 -9.477 -24.891 1 79.56 63 ASN B C 1
ATOM 2680 O O . ASN B 1 63 ? -9.93 -10.453 -24.156 1 79.56 63 ASN B O 1
ATOM 2684 N N . ASP B 1 64 ? -10.602 -9.531 -26.062 1 83.19 64 ASP B N 1
ATOM 2685 C CA . ASP B 1 64 ? -11.312 -10.711 -26.547 1 83.19 64 ASP B CA 1
ATOM 2686 C C . ASP B 1 64 ? -10.352 -11.859 -26.828 1 83.19 64 ASP B C 1
ATOM 2688 O O . ASP B 1 64 ? -10.773 -13 -27 1 83.19 64 ASP B O 1
ATOM 2692 N N . LYS B 1 65 ? -9.125 -11.602 -26.812 1 85.88 65 LYS B N 1
ATOM 2693 C CA . LYS B 1 65 ? -8.141 -12.656 -27.078 1 85.88 65 LYS B CA 1
ATOM 2694 C C . LYS B 1 65 ? -8.031 -13.609 -25.891 1 85.88 65 LYS B C 1
ATOM 2696 O O . LYS B 1 65 ? -7.578 -14.75 -26.047 1 85.88 65 LYS B O 1
ATOM 2701 N N . TYR B 1 66 ? -8.438 -13.117 -24.797 1 87.88 66 TYR B N 1
ATOM 2702 C CA . TYR B 1 66 ? -8.234 -13.906 -23.578 1 87.88 66 TYR B CA 1
ATOM 2703 C C . TYR B 1 66 ? -9.336 -14.953 -23.422 1 87.88 66 TYR B C 1
ATOM 2705 O O . TYR B 1 66 ? -10.141 -14.875 -22.484 1 87.88 66 TYR B O 1
ATOM 2713 N N . THR B 1 67 ? -9.211 -15.977 -24.312 1 90.81 67 THR B N 1
ATOM 2714 C CA . THR B 1 67 ? -10.07 -17.156 -24.25 1 90.81 67 THR B CA 1
ATOM 2715 C C . THR B 1 67 ? -9.289 -18.375 -23.75 1 90.81 67 THR B C 1
ATOM 2717 O O . THR B 1 67 ? -8.055 -18.406 -23.828 1 90.81 67 THR B O 1
ATOM 2720 N N . TYR B 1 68 ? -10.055 -19.344 -23.266 1 93.5 68 TYR B N 1
ATOM 2721 C CA . TYR B 1 68 ? -9.391 -20.562 -22.828 1 93.5 68 TYR B CA 1
ATOM 2722 C C . TYR B 1 68 ? -8.703 -21.266 -24.016 1 93.5 68 TYR B C 1
ATOM 2724 O O . TYR B 1 68 ? -7.656 -21.891 -23.844 1 93.5 68 TYR B O 1
ATOM 2732 N N . SER B 1 69 ? -9.305 -21.078 -25.188 1 94.06 69 SER B N 1
ATOM 2733 C CA . SER B 1 69 ? -8.68 -21.641 -26.391 1 94.06 69 SER B CA 1
ATOM 2734 C C . SER B 1 69 ? -7.348 -20.969 -26.688 1 94.06 69 SER B C 1
ATOM 2736 O O . SER B 1 69 ? -6.375 -21.641 -27.047 1 94.06 69 SER B O 1
ATOM 2738 N N . TYR B 1 70 ? -7.312 -19.703 -26.562 1 92.19 70 TYR B N 1
ATOM 2739 C CA . TYR B 1 70 ? -6.07 -18.969 -26.766 1 92.19 70 TYR B CA 1
ATOM 2740 C C . TYR B 1 70 ? -5.004 -19.406 -25.766 1 92.19 70 TYR B C 1
ATOM 2742 O O . TYR B 1 70 ? -3.844 -19.594 -26.125 1 92.19 70 TYR B O 1
ATOM 2750 N N . ILE B 1 71 ? -5.41 -19.562 -24.5 1 93.75 71 ILE B N 1
ATOM 2751 C CA . ILE B 1 71 ? -4.48 -19.969 -23.453 1 93.75 71 ILE B CA 1
ATOM 2752 C C . ILE B 1 71 ? -3.932 -21.359 -23.766 1 93.75 71 ILE B C 1
ATOM 2754 O O . ILE B 1 71 ? -2.734 -21.609 -23.609 1 93.75 71 ILE B O 1
ATOM 2758 N N . LYS B 1 72 ? -4.812 -22.25 -24.203 1 95.25 72 LYS B N 1
ATOM 2759 C CA . LYS B 1 72 ? -4.379 -23.578 -24.578 1 95.25 72 LYS B CA 1
ATOM 2760 C C . LYS B 1 72 ? -3.309 -23.516 -25.672 1 95.25 72 LYS B C 1
ATOM 2762 O O . LYS B 1 72 ? -2.285 -24.203 -25.578 1 95.25 72 LYS B O 1
ATOM 2767 N N . GLU B 1 73 ? -3.566 -22.688 -26.625 1 94.31 73 GLU B N 1
ATOM 2768 C CA . GLU B 1 73 ? -2.602 -22.547 -27.703 1 94.31 73 GLU B CA 1
ATOM 2769 C C . GLU B 1 73 ? -1.284 -21.969 -27.203 1 94.31 73 GLU B C 1
ATOM 2771 O O . GLU B 1 73 ? -0.208 -22.438 -27.562 1 94.31 73 GLU B O 1
ATOM 2776 N N . LEU B 1 74 ? -1.401 -20.984 -26.406 1 93.19 74 LEU B N 1
ATOM 2777 C CA . LEU B 1 74 ? -0.231 -20.328 -25.844 1 93.19 74 LEU B CA 1
ATOM 2778 C C . LEU B 1 74 ? 0.629 -21.312 -25.047 1 93.19 74 LEU B C 1
ATOM 2780 O O . LEU B 1 74 ? 1.847 -21.359 -25.234 1 93.19 74 LEU B O 1
ATOM 2784 N N . LEU B 1 75 ? 0.064 -22.156 -24.25 1 95.5 75 LEU B N 1
ATOM 2785 C CA . LEU B 1 75 ? 0.777 -23.047 -23.344 1 95.5 75 LEU B CA 1
ATOM 2786 C C . LEU B 1 75 ? 1.353 -24.25 -24.078 1 95.5 75 LEU B C 1
ATOM 2788 O O . LEU B 1 75 ? 2.268 -24.906 -23.594 1 95.5 75 LEU B O 1
ATOM 2792 N N . ASN B 1 76 ? 0.786 -24.531 -25.234 1 95.62 76 ASN B N 1
ATOM 2793 C CA . ASN B 1 76 ? 1.24 -25.703 -25.984 1 95.62 76 ASN B CA 1
ATOM 2794 C C . ASN B 1 76 ? 2.104 -25.312 -27.172 1 95.62 76 ASN B C 1
ATOM 2796 O O . ASN B 1 76 ? 2.535 -26.172 -27.938 1 95.62 76 ASN B O 1
ATOM 2800 N N . ALA B 1 77 ? 2.34 -24.016 -27.297 1 94.06 77 ALA B N 1
ATOM 2801 C CA . ALA B 1 77 ? 3.227 -23.562 -28.359 1 94.06 77 ALA B CA 1
ATOM 2802 C C . ALA B 1 77 ? 4.652 -24.047 -28.141 1 94.06 77 ALA B C 1
ATOM 2804 O O . ALA B 1 77 ? 4.945 -24.688 -27.109 1 94.06 77 ALA B O 1
ATOM 2805 N N . ASP B 1 78 ? 5.473 -23.844 -29.219 1 93.12 78 ASP B N 1
ATOM 2806 C CA . ASP B 1 78 ? 6.883 -24.203 -29.109 1 93.12 78 ASP B CA 1
ATOM 2807 C C . ASP B 1 78 ? 7.699 -23.078 -28.484 1 93.12 78 ASP B C 1
ATOM 2809 O O . ASP B 1 78 ? 7.543 -21.922 -28.844 1 93.12 78 ASP B O 1
ATOM 2813 N N . TYR B 1 79 ? 8.391 -23.469 -27.469 1 94.19 79 TYR B N 1
ATOM 2814 C CA . TYR B 1 79 ? 9.312 -22.531 -26.812 1 94.19 79 TYR B CA 1
ATOM 2815 C C . TYR B 1 79 ? 10.734 -23.078 -26.828 1 94.19 79 TYR B C 1
ATOM 2817 O O . TYR B 1 79 ? 11.203 -23.625 -25.828 1 94.19 79 TYR B O 1
ATOM 2825 N N . PRO B 1 80 ? 11.398 -22.812 -27.938 1 91.56 80 PRO B N 1
ATOM 2826 C CA . PRO B 1 80 ? 12.734 -23.391 -28.094 1 91.56 80 PRO B CA 1
ATOM 2827 C C . PRO B 1 80 ? 13.727 -22.891 -27.047 1 91.56 80 PRO B C 1
ATOM 2829 O O . PRO B 1 80 ? 13.742 -21.688 -26.75 1 91.56 80 PRO B O 1
ATOM 2832 N N . GLY B 1 81 ? 14.477 -23.797 -26.516 1 91.38 81 GLY B N 1
ATOM 2833 C CA . GLY B 1 81 ? 15.531 -23.422 -25.578 1 91.38 81 GLY B CA 1
ATOM 2834 C C . GLY B 1 81 ? 15.086 -23.484 -24.125 1 91.38 81 GLY B C 1
ATOM 2835 O O . GLY B 1 81 ? 15.922 -23.531 -23.219 1 91.38 81 GLY B O 1
ATOM 2836 N N . ALA B 1 82 ? 13.828 -23.484 -23.906 1 94.62 82 ALA B N 1
ATOM 2837 C CA . ALA B 1 82 ? 13.328 -23.562 -22.531 1 94.62 82 ALA B CA 1
ATOM 2838 C C . ALA B 1 82 ? 13.445 -24.984 -22 1 94.62 82 ALA B C 1
ATOM 2840 O O . ALA B 1 82 ? 13.141 -25.953 -22.703 1 94.62 82 ALA B O 1
ATOM 2841 N N . LYS B 1 83 ? 13.93 -25.094 -20.812 1 96.56 83 LYS B N 1
ATOM 2842 C CA . LYS B 1 83 ? 13.953 -26.391 -20.125 1 96.56 83 LYS B CA 1
ATOM 2843 C C . LYS B 1 83 ? 12.727 -26.562 -19.234 1 96.56 83 LYS B C 1
ATOM 2845 O O . LYS B 1 83 ? 12.352 -27.688 -18.906 1 96.56 83 LYS B O 1
ATOM 2850 N N . VAL B 1 84 ? 12.195 -25.453 -18.844 1 97.5 84 VAL B N 1
ATOM 2851 C CA . VAL B 1 84 ? 11.008 -25.453 -17.984 1 97.5 84 VAL B CA 1
ATOM 2852 C C . VAL B 1 84 ? 9.977 -24.469 -18.531 1 97.5 84 VAL B C 1
ATOM 2854 O O . VAL B 1 84 ? 10.328 -23.344 -18.922 1 97.5 84 VAL B O 1
ATOM 2857 N N . LEU B 1 85 ? 8.75 -24.844 -18.703 1 97.69 85 LEU B N 1
ATOM 2858 C CA . LEU B 1 85 ? 7.59 -23.969 -18.812 1 97.69 85 LEU B CA 1
ATOM 2859 C C . LEU B 1 85 ? 6.859 -23.859 -17.484 1 97.69 85 LEU B C 1
ATOM 2861 O O . LEU B 1 85 ? 6.391 -24.875 -16.953 1 97.69 85 LEU B O 1
ATOM 2865 N N . PHE B 1 86 ? 6.828 -22.688 -16.891 1 97.38 86 PHE B N 1
ATOM 2866 C CA . PHE B 1 86 ? 6.242 -22.469 -15.578 1 97.38 86 PHE B CA 1
ATOM 2867 C C . PHE B 1 86 ? 5.039 -21.547 -15.664 1 97.38 86 PHE B C 1
ATOM 2869 O O . PHE B 1 86 ? 5.168 -20.406 -16.109 1 97.38 86 PHE B O 1
ATOM 2876 N N . VAL B 1 87 ? 3.92 -22.031 -15.211 1 96.62 87 VAL B N 1
ATOM 2877 C CA . VAL B 1 87 ? 2.678 -21.266 -15.234 1 96.62 87 VAL B CA 1
ATOM 2878 C C . VAL B 1 87 ? 2.24 -20.953 -13.805 1 96.62 87 VAL B C 1
ATOM 2880 O O . VAL B 1 87 ? 2.131 -21.859 -12.969 1 96.62 87 VAL B O 1
ATOM 2883 N N . LYS B 1 88 ? 2.141 -19.719 -13.547 1 93.94 88 LYS B N 1
ATOM 2884 C CA . LYS B 1 88 ? 1.517 -19.312 -12.289 1 93.94 88 LYS B CA 1
ATOM 2885 C C . LYS B 1 88 ? 0.032 -19.016 -12.484 1 93.94 88 LYS B C 1
ATOM 2887 O O . LYS B 1 88 ? -0.34 -18.203 -13.328 1 93.94 88 LYS B O 1
ATOM 2892 N N . GLY B 1 89 ? -0.781 -19.703 -11.672 1 92.81 89 GLY B N 1
ATOM 2893 C CA . GLY B 1 89 ? -2.213 -19.484 -11.82 1 92.81 89 GLY B CA 1
ATOM 2894 C C . GLY B 1 89 ? -2.938 -19.359 -10.492 1 92.81 89 GLY B C 1
ATOM 2895 O O . GLY B 1 89 ? -2.369 -19.641 -9.438 1 92.81 89 GLY B O 1
ATOM 2896 N N . MET B 1 90 ? -4.148 -18.797 -10.617 1 92.5 90 MET B N 1
ATOM 2897 C CA . MET B 1 90 ? -5.141 -18.797 -9.547 1 92.5 90 MET B CA 1
ATOM 2898 C C . MET B 1 90 ? -6.41 -19.516 -9.977 1 92.5 90 MET B C 1
ATOM 2900 O O . MET B 1 90 ? -6.887 -19.344 -11.102 1 92.5 90 MET B O 1
ATOM 2904 N N . VAL B 1 91 ? -6.906 -20.328 -9.055 1 93.88 91 VAL B N 1
ATOM 2905 C CA . VAL B 1 91 ? -7.961 -21.266 -9.43 1 93.88 91 VAL B CA 1
ATOM 2906 C C . VAL B 1 91 ? -9.211 -20.484 -9.836 1 93.88 91 VAL B C 1
ATOM 2908 O O . VAL B 1 91 ? -10.055 -21.016 -10.57 1 93.88 91 VAL B O 1
ATOM 2911 N N . GLU B 1 92 ? -9.359 -19.234 -9.367 1 90.44 92 GLU B N 1
ATOM 2912 C CA . GLU B 1 92 ? -10.508 -18.422 -9.773 1 90.44 92 GLU B CA 1
ATOM 2913 C C . GLU B 1 92 ? -10.555 -18.25 -11.289 1 90.44 92 GLU B C 1
ATOM 2915 O O . GLU B 1 92 ? -11.625 -18.109 -11.867 1 90.44 92 GLU B O 1
ATOM 2920 N N . GLY B 1 93 ? -9.453 -18.328 -11.914 1 90.69 93 GLY B N 1
ATOM 2921 C CA . GLY B 1 93 ? -9.391 -18.203 -13.359 1 90.69 93 GLY B CA 1
ATOM 2922 C C . GLY B 1 93 ? -10.047 -19.375 -14.078 1 90.69 93 GLY B C 1
ATOM 2923 O O . GLY B 1 93 ? -10.352 -19.281 -15.273 1 90.69 93 GLY B O 1
ATOM 2924 N N . ILE B 1 94 ? -10.289 -20.469 -13.375 1 93.56 94 ILE B N 1
ATOM 2925 C CA . ILE B 1 94 ? -10.836 -21.656 -14 1 93.56 94 ILE B CA 1
ATOM 2926 C C . ILE B 1 94 ? -12.039 -22.156 -13.203 1 93.56 94 ILE B C 1
ATOM 2928 O O . ILE B 1 94 ? -12.383 -23.344 -13.25 1 93.56 94 ILE B O 1
ATOM 2932 N N . ARG B 1 95 ? -12.516 -21.281 -12.375 1 85.19 95 ARG B N 1
ATOM 2933 C CA . ARG B 1 95 ? -13.68 -21.688 -11.586 1 85.19 95 ARG B CA 1
ATOM 2934 C C . ARG B 1 95 ? -14.797 -22.219 -12.477 1 85.19 95 ARG B C 1
ATOM 2936 O O . ARG B 1 95 ? -15.234 -21.531 -13.398 1 85.19 95 ARG B O 1
ATOM 2943 N N . GLY B 1 96 ? -15.25 -23.484 -12.211 1 84.38 96 GLY B N 1
ATOM 2944 C CA . GLY B 1 96 ? -16.297 -24.094 -13.008 1 84.38 96 GLY B CA 1
ATOM 2945 C C . GLY B 1 96 ? -15.797 -24.656 -14.328 1 84.38 96 GLY B C 1
ATOM 2946 O O . GLY B 1 96 ? -16.578 -25.203 -15.109 1 84.38 96 GLY B O 1
ATOM 2947 N N . HIS B 1 97 ? -14.422 -24.484 -14.625 1 92.5 97 HIS B N 1
ATOM 2948 C CA . HIS B 1 97 ? -13.852 -24.906 -15.898 1 92.5 97 HIS B CA 1
ATOM 2949 C C . HIS B 1 97 ? -12.531 -25.656 -15.703 1 92.5 97 HIS B C 1
ATOM 2951 O O . HIS B 1 97 ? -11.539 -25.344 -16.359 1 92.5 97 HIS B O 1
ATOM 2957 N N . PHE B 1 98 ? -12.594 -26.656 -14.82 1 94.94 98 PHE B N 1
ATOM 2958 C CA . PHE B 1 98 ? -11.359 -27.391 -14.547 1 94.94 98 PHE B CA 1
ATOM 2959 C C . PHE B 1 98 ? -10.898 -28.156 -15.789 1 94.94 98 PHE B C 1
ATOM 2961 O O . PHE B 1 98 ? -9.703 -28.375 -15.969 1 94.94 98 PHE B O 1
ATOM 2968 N N . ASP B 1 99 ? -11.844 -28.422 -16.641 1 93.5 99 ASP B N 1
ATOM 2969 C CA . ASP B 1 99 ? -11.57 -29.25 -17.812 1 93.5 99 ASP B CA 1
ATOM 2970 C C . ASP B 1 99 ? -10.727 -28.484 -18.844 1 93.5 99 ASP B C 1
ATOM 2972 O O . ASP B 1 99 ? -10.109 -29.094 -19.719 1 93.5 99 ASP B O 1
ATOM 2976 N N . VAL B 1 100 ? -10.664 -27.188 -18.781 1 95.06 100 VAL B N 1
ATOM 2977 C CA . VAL B 1 100 ? -9.93 -26.406 -19.766 1 95.06 100 VAL B CA 1
ATOM 2978 C C . VAL B 1 100 ? -8.438 -26.438 -19.453 1 95.06 100 VAL B C 1
ATOM 2980 O O . VAL B 1 100 ? -7.609 -26.062 -20.281 1 95.06 100 VAL B O 1
ATOM 2983 N N . VAL B 1 101 ? -8.047 -26.828 -18.25 1 97.06 101 VAL B N 1
ATOM 2984 C CA . VAL B 1 101 ? -6.664 -26.797 -17.797 1 97.06 101 VAL B CA 1
ATOM 2985 C C . VAL B 1 101 ? -5.867 -27.922 -18.438 1 97.06 101 VAL B C 1
ATOM 2987 O O . VAL B 1 101 ? -6.363 -29.047 -18.578 1 97.06 101 VAL B O 1
ATOM 2990 N N . GLU B 1 102 ? -4.66 -27.688 -18.812 1 96.25 102 GLU B N 1
ATOM 2991 C CA . GLU B 1 102 ? -3.787 -28.656 -19.453 1 96.25 102 GLU B CA 1
ATOM 2992 C C . GLU B 1 102 ? -3.367 -29.766 -18.5 1 96.25 102 GLU B C 1
ATOM 2994 O O . GLU B 1 102 ? -2.529 -29.547 -17.625 1 96.25 102 GLU B O 1
ATOM 2999 N N . ARG B 1 103 ? -3.818 -31 -18.75 1 95.81 103 ARG B N 1
ATOM 3000 C CA . ARG B 1 103 ? -3.527 -32.125 -17.875 1 95.81 103 ARG B CA 1
ATOM 3001 C C . ARG B 1 103 ? -2.092 -32.625 -18.062 1 95.81 103 ARG B C 1
ATOM 3003 O O . ARG B 1 103 ? -1.564 -33.344 -17.234 1 95.81 103 ARG B O 1
ATOM 3010 N N . THR B 1 104 ? -1.451 -32.25 -19.141 1 96.06 104 THR B N 1
ATOM 3011 C CA . THR B 1 104 ? -0.1 -32.719 -19.438 1 96.06 104 THR B CA 1
ATOM 3012 C C . THR B 1 104 ? 0.924 -31.953 -18.594 1 96.06 104 THR B C 1
ATOM 3014 O O . THR B 1 104 ? 2.086 -32.375 -18.5 1 96.06 104 THR B O 1
ATOM 3017 N N . TYR B 1 105 ? 0.498 -30.859 -17.969 1 98 105 TYR B N 1
ATOM 3018 C CA . TYR B 1 105 ? 1.361 -30.156 -17.031 1 98 105 TYR B CA 1
ATOM 3019 C C . TYR B 1 105 ? 1.359 -30.844 -15.672 1 98 105 TYR B C 1
ATOM 3021 O O . TYR B 1 105 ? 0.36 -31.453 -15.281 1 98 105 TYR B O 1
ATOM 3029 N N . LYS B 1 106 ? 2.49 -30.812 -15.023 1 98.12 106 LYS B N 1
ATOM 3030 C CA . LYS B 1 106 ? 2.535 -31.219 -13.617 1 98.12 106 LYS B CA 1
ATOM 3031 C C . LYS B 1 106 ? 2.057 -30.109 -12.703 1 98.12 106 LYS B C 1
ATOM 3033 O O . LYS B 1 106 ? 2.607 -29 -12.719 1 98.12 106 LYS B O 1
ATOM 3038 N N . HIS B 1 107 ? 1.041 -30.406 -11.93 1 98.5 107 HIS B N 1
ATOM 3039 C CA . HIS B 1 107 ? 0.373 -29.375 -11.148 1 98.5 107 HIS B CA 1
ATOM 3040 C C . HIS B 1 107 ? 0.86 -29.375 -9.703 1 98.5 107 HIS B C 1
ATOM 3042 O O . HIS B 1 107 ? 1.081 -30.438 -9.117 1 98.5 107 HIS B O 1
ATOM 3048 N N . SER B 1 108 ? 1.079 -28.25 -9.133 1 98.56 108 SER B N 1
ATOM 3049 C CA . SER B 1 108 ? 1.434 -28.031 -7.734 1 98.56 108 SER B CA 1
ATOM 3050 C C . SER B 1 108 ? 0.64 -26.859 -7.141 1 98.56 108 SER B C 1
ATOM 3052 O O . SER B 1 108 ? -0.064 -26.156 -7.863 1 98.56 108 SER B O 1
ATOM 3054 N N . PHE B 1 109 ? 0.644 -26.75 -5.809 1 98.19 109 PHE B N 1
ATOM 3055 C CA . PHE B 1 109 ? -0.209 -25.812 -5.094 1 98.19 109 PHE B CA 1
ATOM 3056 C C . PHE B 1 109 ? 0.598 -25.016 -4.074 1 98.19 109 PHE B C 1
ATOM 3058 O O . PHE B 1 109 ? 1.493 -25.562 -3.424 1 98.19 109 PHE B O 1
ATOM 3065 N N . LEU B 1 110 ? 0.334 -23.75 -3.988 1 97.06 110 LEU B N 1
ATOM 3066 C CA . LEU B 1 110 ? 0.935 -22.828 -3.025 1 97.06 110 LEU B CA 1
ATOM 3067 C C . LEU B 1 110 ? -0.136 -22.172 -2.162 1 97.06 110 LEU B C 1
ATOM 3069 O O . LEU B 1 110 ? -1 -21.453 -2.676 1 97.06 110 LEU B O 1
ATOM 3073 N N . ILE B 1 111 ? -0.076 -22.469 -0.843 1 95.38 111 ILE B N 1
ATOM 3074 C CA . ILE B 1 111 ? -1.107 -21.984 0.062 1 95.38 111 ILE B CA 1
ATOM 3075 C C . ILE B 1 111 ? -0.469 -21.125 1.155 1 95.38 111 ILE B C 1
ATOM 3077 O O . ILE B 1 111 ? 0.749 -21.156 1.345 1 95.38 111 ILE B O 1
ATOM 3081 N N . ARG B 1 112 ? -1.253 -20.297 1.749 1 91.06 112 ARG B N 1
ATOM 3082 C CA . ARG B 1 112 ? -0.907 -19.5 2.924 1 91.06 112 ARG B CA 1
ATOM 3083 C C . ARG B 1 112 ? -2.051 -19.5 3.934 1 91.06 112 ARG B C 1
ATOM 3085 O O . ARG B 1 112 ? -3.217 -19.625 3.559 1 91.06 112 ARG B O 1
ATOM 3092 N N . HIS B 1 113 ? -1.633 -19.438 5.211 1 86.56 113 HIS B N 1
ATOM 3093 C CA . HIS B 1 113 ? -2.689 -19.344 6.211 1 86.56 113 HIS B CA 1
ATOM 3094 C C . HIS B 1 113 ? -3.688 -18.25 5.863 1 86.56 113 HIS B C 1
ATOM 3096 O O . HIS B 1 113 ? -3.297 -17.109 5.59 1 86.56 113 HIS B O 1
ATOM 3102 N N . PRO B 1 114 ? -5 -18.609 5.867 1 88.19 114 PRO B N 1
ATOM 3103 C CA . PRO B 1 114 ? -6 -17.688 5.348 1 88.19 114 PRO B CA 1
ATOM 3104 C C . PRO B 1 114 ? -6.039 -16.359 6.117 1 88.19 114 PRO B C 1
ATOM 3106 O O . PRO B 1 114 ? -6.312 -15.312 5.535 1 88.19 114 PRO B O 1
ATOM 3109 N N . LYS B 1 115 ? -5.766 -16.344 7.41 1 76.94 115 LYS B N 1
ATOM 3110 C CA . LYS B 1 115 ? -5.742 -15.109 8.188 1 76.94 115 LYS B CA 1
ATOM 3111 C C . LYS B 1 115 ? -4.699 -14.141 7.641 1 76.94 115 LYS B C 1
ATOM 3113 O O . LYS B 1 115 ? -4.957 -12.938 7.523 1 76.94 115 LYS B O 1
ATOM 3118 N N . LYS B 1 116 ? -3.547 -14.648 7.348 1 78.06 116 LYS B N 1
ATOM 3119 C CA . LYS B 1 116 ? -2.479 -13.82 6.797 1 78.06 116 LYS B CA 1
ATOM 3120 C C . LYS B 1 116 ? -2.811 -13.367 5.379 1 78.06 116 LYS B C 1
ATOM 3122 O O . LYS B 1 116 ? -2.637 -12.195 5.039 1 78.06 116 LYS B O 1
ATOM 3127 N N . SER B 1 117 ? -3.258 -14.359 4.586 1 85.62 117 SER B N 1
ATOM 3128 C CA . SER B 1 117 ? -3.572 -14.078 3.188 1 85.62 117 SER B CA 1
ATOM 3129 C C . SER B 1 117 ? -4.648 -13.008 3.066 1 85.62 117 SER B C 1
ATOM 3131 O O . SER B 1 117 ? -4.438 -11.977 2.422 1 85.62 117 SER B O 1
ATOM 3133 N N . PHE B 1 118 ? -5.77 -13.141 3.738 1 82.38 118 PHE B N 1
ATOM 3134 C CA . PHE B 1 118 ? -6.891 -12.227 3.578 1 82.38 118 PHE B CA 1
ATOM 3135 C C . PHE B 1 118 ? -6.598 -10.883 4.25 1 82.38 118 PHE B C 1
ATOM 3137 O O . PHE B 1 118 ? -7.039 -9.836 3.777 1 82.38 118 PHE B O 1
ATOM 3144 N N . ARG B 1 119 ? -5.883 -10.883 5.336 1 74.69 119 ARG B N 1
ATOM 3145 C CA . ARG B 1 119 ? -5.457 -9.617 5.934 1 74.69 119 ARG B CA 1
ATOM 3146 C C . ARG B 1 119 ? -4.594 -8.82 4.961 1 74.69 119 ARG B C 1
ATOM 3148 O O . ARG B 1 119 ? -4.801 -7.617 4.785 1 74.69 119 ARG B O 1
ATOM 3155 N N . SER B 1 120 ? -3.611 -9.492 4.406 1 72.12 120 SER B N 1
ATOM 3156 C CA . SER B 1 120 ? -2.74 -8.852 3.422 1 72.12 120 SER B CA 1
ATOM 3157 C C . SER B 1 120 ? -3.537 -8.367 2.219 1 72.12 120 SER B C 1
ATOM 3159 O O . SER B 1 120 ? -3.262 -7.289 1.684 1 72.12 120 SER B O 1
ATOM 3161 N N . LEU B 1 121 ? -4.461 -9.234 1.775 1 77 121 LEU B N 1
ATOM 3162 C CA . LEU B 1 121 ? -5.293 -8.875 0.633 1 77 121 LEU B CA 1
ATOM 3163 C C . LEU B 1 121 ? -6.117 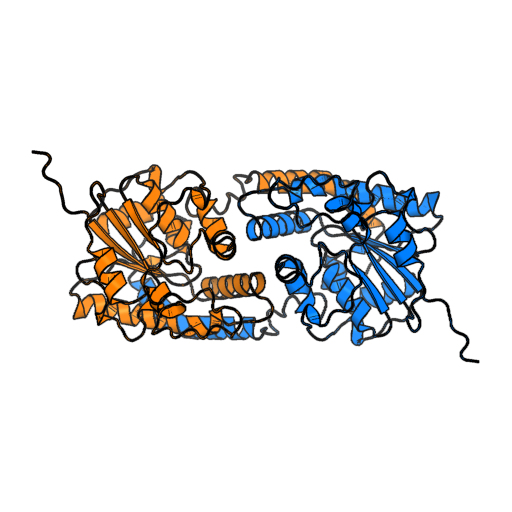-7.629 0.936 1 77 121 LEU B C 1
ATOM 3165 O O . LEU B 1 121 ? -6.242 -6.742 0.089 1 77 121 LEU B O 1
ATOM 3169 N N . ALA B 1 122 ? -6.66 -7.621 2.088 1 71.38 122 ALA B N 1
ATOM 3170 C CA . ALA B 1 122 ? -7.434 -6.453 2.506 1 71.38 122 ALA B CA 1
ATOM 3171 C C . ALA B 1 122 ? -6.566 -5.199 2.52 1 71.38 122 ALA B C 1
ATOM 3173 O O . ALA B 1 122 ? -7.008 -4.125 2.104 1 71.38 122 ALA B O 1
ATOM 3174 N N . ARG B 1 123 ? -5.41 -5.34 2.992 1 64.94 123 ARG B N 1
ATOM 3175 C CA . ARG B 1 123 ? -4.477 -4.219 3.025 1 64.94 123 ARG B CA 1
ATOM 3176 C C . ARG B 1 123 ? -4.172 -3.721 1.617 1 64.94 123 ARG B C 1
ATOM 3178 O O . ARG B 1 123 ? -4.137 -2.512 1.376 1 64.94 123 ARG B O 1
ATOM 3185 N N . LEU B 1 124 ? -3.875 -4.668 0.791 1 65.12 124 LEU B N 1
ATOM 3186 C CA . LEU B 1 124 ? -3.602 -4.32 -0.6 1 65.12 124 LEU B CA 1
ATOM 3187 C C . LEU B 1 124 ? -4.773 -3.559 -1.211 1 65.12 124 LEU B C 1
ATOM 3189 O O . LEU B 1 124 ? -4.57 -2.578 -1.932 1 65.12 124 LEU B O 1
ATOM 3193 N N . GLU B 1 125 ? -5.93 -4.113 -0.977 1 61.69 125 GLU B N 1
ATOM 3194 C CA . GLU B 1 125 ? -7.133 -3.479 -1.512 1 61.69 125 GLU B CA 1
ATOM 3195 C C . GLU B 1 125 ? -7.289 -2.059 -0.974 1 61.69 125 GLU B C 1
ATOM 3197 O O . GLU B 1 125 ? -7.672 -1.148 -1.712 1 61.69 125 GLU B O 1
ATOM 3202 N N . SER B 1 126 ? -7.117 -2.021 0.244 1 57 126 SER B N 1
ATOM 3203 C CA . SER B 1 126 ? -7.227 -0.707 0.867 1 57 126 SER B CA 1
ATOM 3204 C C . SER B 1 126 ? -6.211 0.268 0.283 1 57 126 SER B C 1
ATOM 3206 O O . SER B 1 126 ? -6.496 1.457 0.131 1 57 126 SER B O 1
ATOM 3208 N N . ASP B 1 127 ? -5.137 -0.342 -0.058 1 52.78 127 ASP B N 1
ATOM 3209 C CA . ASP B 1 127 ? -4.062 0.473 -0.613 1 52.78 127 ASP B CA 1
ATOM 3210 C C . ASP B 1 127 ? -4.359 0.872 -2.057 1 52.78 127 ASP B C 1
ATOM 3212 O O . ASP B 1 127 ? -4.035 1.983 -2.479 1 52.78 127 ASP B O 1
ATOM 3216 N N . LEU B 1 128 ? -4.934 -0.115 -2.842 1 48.97 128 LEU B N 1
ATOM 3217 C CA . LEU B 1 128 ? -5.18 0.087 -4.266 1 48.97 128 LEU B CA 1
ATOM 3218 C C . LEU B 1 128 ? -6.434 0.924 -4.488 1 48.97 128 LEU B C 1
ATOM 3220 O O . LEU B 1 128 ? -6.465 1.779 -5.375 1 48.97 128 LEU B O 1
ATOM 3224 N N . ASN B 1 129 ? -7.504 0.506 -4.008 1 42.53 129 ASN B N 1
ATOM 3225 C CA . ASN B 1 129 ? -8.758 1.214 -4.223 1 42.53 129 ASN B CA 1
ATOM 3226 C C . ASN B 1 129 ? -9.523 1.405 -2.916 1 42.53 129 ASN B C 1
ATOM 3228 O O . ASN B 1 129 ? -10.391 0.596 -2.572 1 42.53 129 ASN B O 1
ATOM 3232 N N . PRO B 1 130 ? -9.25 2.473 -2.312 1 39.84 130 PRO B N 1
ATOM 3233 C CA . PRO B 1 130 ? -9.922 2.666 -1.026 1 39.84 130 PRO B CA 1
ATOM 3234 C C . PRO B 1 130 ? -11.438 2.75 -1.161 1 39.84 130 PRO B C 1
ATOM 3236 O O . PRO B 1 130 ? -12.164 2.494 -0.196 1 39.84 130 PRO B O 1
ATOM 3239 N N . LEU B 1 131 ? -11.891 3.086 -2.432 1 36.53 131 LEU B N 1
ATOM 3240 C CA . LEU B 1 131 ? -13.32 3.305 -2.607 1 36.53 131 LEU B CA 1
ATOM 3241 C C . LEU B 1 131 ? -14.047 1.986 -2.85 1 36.53 131 LEU B C 1
ATOM 3243 O O . LEU B 1 131 ? -15.266 1.905 -2.688 1 36.53 131 LEU B O 1
ATOM 3247 N N . THR B 1 132 ? -13.508 1.095 -3.465 1 42.81 132 THR B N 1
ATOM 3248 C CA . THR B 1 132 ? -14.133 -0.2 -3.709 1 42.81 132 THR B CA 1
ATOM 3249 C C . THR B 1 132 ? -13.602 -1.249 -2.736 1 42.81 132 THR B C 1
ATOM 3251 O O . THR B 1 132 ? -12.844 -2.139 -3.127 1 42.81 132 THR B O 1
ATOM 3254 N N . SER B 1 133 ? -13.977 -1 -1.428 1 52.25 133 SER B N 1
ATOM 3255 C CA . SER B 1 133 ? -13.5 -1.824 -0.32 1 52.25 133 SER B CA 1
ATOM 3256 C C . SER B 1 133 ? -14.062 -3.238 -0.404 1 52.25 133 SER B C 1
ATOM 3258 O O . SER B 1 133 ? -15.195 -3.439 -0.858 1 52.25 133 SER B O 1
ATOM 3260 N N . ASP B 1 134 ? -13.289 -4.188 -0.578 1 64 134 ASP B N 1
ATOM 3261 C CA . ASP B 1 134 ? -13.547 -5.598 -0.306 1 64 134 ASP B CA 1
ATOM 3262 C C . ASP B 1 134 ? -13.75 -6.379 -1.603 1 64 134 ASP B C 1
ATOM 3264 O O . ASP B 1 134 ? -14.258 -7.5 -1.585 1 64 134 ASP B O 1
ATOM 3268 N N . PHE B 1 135 ? -13.586 -5.758 -2.791 1 68.62 135 PHE B N 1
ATOM 3269 C CA . PHE B 1 135 ? -13.75 -6.449 -4.062 1 68.62 135 PHE B CA 1
ATOM 3270 C C . PHE B 1 135 ? -12.922 -7.73 -4.09 1 68.62 135 PHE B C 1
ATOM 3272 O O . PHE B 1 135 ? -13.445 -8.805 -4.379 1 68.62 135 PHE B O 1
ATOM 3279 N N . ASN B 1 136 ? -11.75 -7.551 -3.768 1 76.12 136 ASN B N 1
ATOM 3280 C CA . ASN B 1 136 ? -10.867 -8.711 -3.814 1 76.12 136 ASN B CA 1
ATOM 3281 C C . ASN B 1 136 ? -11.266 -9.758 -2.775 1 76.12 136 ASN B C 1
ATOM 3283 O O . ASN B 1 136 ? -11.219 -10.961 -3.049 1 76.12 136 ASN B O 1
ATOM 3287 N N . LEU B 1 137 ? -11.641 -9.211 -1.631 1 77.19 137 LEU B N 1
ATOM 3288 C CA . LEU B 1 137 ? -12.047 -10.148 -0.593 1 77.19 137 LEU B CA 1
ATOM 3289 C C . LEU B 1 137 ? -13.273 -10.945 -1.029 1 77.19 137 LEU B C 1
ATOM 3291 O O . LEU B 1 137 ? -13.336 -12.156 -0.815 1 77.19 137 LEU B O 1
ATOM 3295 N N . ARG B 1 138 ? -14.18 -10.297 -1.645 1 76.81 138 ARG B N 1
ATOM 3296 C CA . ARG B 1 138 ? -15.391 -10.969 -2.125 1 76.81 138 ARG B CA 1
ATOM 3297 C C . ARG B 1 138 ? -15.07 -11.906 -3.287 1 76.81 138 ARG B C 1
ATOM 3299 O O . ARG B 1 138 ? -15.602 -13.016 -3.361 1 76.81 138 ARG B O 1
ATOM 3306 N N . THR B 1 139 ? -14.234 -11.523 -4.133 1 78.81 139 THR B N 1
ATOM 3307 C CA . THR B 1 139 ? -13.867 -12.289 -5.32 1 78.81 139 THR B CA 1
ATOM 3308 C C . THR B 1 139 ? -13.164 -13.586 -4.93 1 78.81 139 THR B C 1
ATOM 3310 O O . THR B 1 139 ? -13.414 -14.633 -5.527 1 78.81 139 THR B O 1
ATOM 3313 N N . PHE B 1 140 ? -12.391 -13.508 -3.848 1 86.69 140 PHE B N 1
ATOM 3314 C CA . PHE B 1 140 ? -11.508 -14.633 -3.564 1 86.69 140 PHE B CA 1
ATOM 3315 C C . PHE B 1 140 ? -11.969 -15.375 -2.314 1 86.69 140 PHE B C 1
ATOM 3317 O O . PHE B 1 140 ? -11.266 -16.266 -1.819 1 86.69 140 PHE B O 1
ATOM 3324 N N . LYS B 1 141 ? -13.172 -15.055 -1.938 1 84.88 141 LYS B N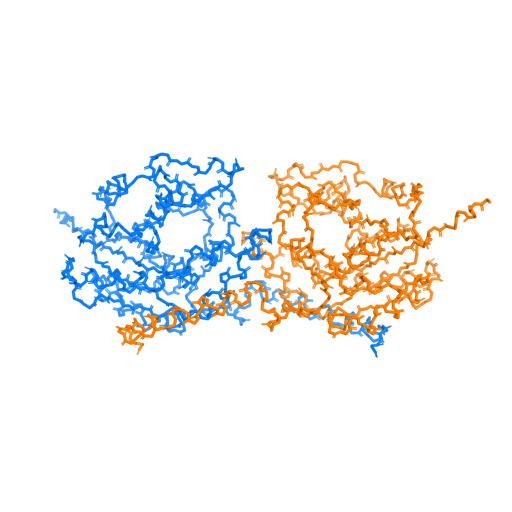 1
ATOM 3325 C CA . LYS B 1 141 ? -13.711 -15.641 -0.71 1 84.88 141 LYS B CA 1
ATOM 3326 C C . LYS B 1 141 ? -13.68 -17.156 -0.764 1 84.88 141 LYS B C 1
ATOM 3328 O O . LYS B 1 141 ? -13.383 -17.812 0.237 1 84.88 141 LYS B O 1
ATOM 3333 N N . GLU B 1 142 ? -13.914 -17.781 -1.911 1 89.81 142 GLU B N 1
ATOM 3334 C CA . GLU B 1 142 ? -14.062 -19.219 -2.043 1 89.81 142 GLU B CA 1
ATOM 3335 C C . GLU B 1 142 ? -12.758 -19.875 -2.498 1 89.81 142 GLU B C 1
ATOM 3337 O O . GLU B 1 142 ? -12.711 -21.094 -2.725 1 89.81 142 GLU B O 1
ATOM 3342 N N . ILE B 1 143 ? -11.688 -19.188 -2.568 1 92.19 143 ILE B N 1
ATOM 3343 C CA . ILE B 1 143 ? -10.531 -19.609 -3.352 1 92.19 143 ILE B CA 1
ATOM 3344 C C . ILE B 1 143 ? -9.898 -20.844 -2.697 1 92.19 143 ILE B C 1
ATOM 3346 O O . ILE B 1 143 ? -9.406 -21.734 -3.387 1 92.19 143 ILE B O 1
ATOM 3350 N N . TYR B 1 144 ? -9.93 -20.969 -1.392 1 93.19 144 TYR B N 1
ATOM 3351 C CA . TYR B 1 144 ? -9.32 -22.125 -0.744 1 93.19 144 TYR B CA 1
ATOM 3352 C C . TYR B 1 144 ? -10.133 -23.391 -1.015 1 93.19 144 TYR B C 1
ATOM 3354 O O . TYR B 1 144 ? -9.562 -24.453 -1.269 1 93.19 144 TYR B O 1
ATOM 3362 N N . HIS B 1 145 ? -11.414 -23.297 -0.968 1 91.62 145 HIS B N 1
ATOM 3363 C CA . HIS B 1 145 ? -12.258 -24.438 -1.296 1 91.62 145 HIS B CA 1
ATOM 3364 C C . HIS B 1 145 ? -12.141 -24.797 -2.771 1 91.62 145 HIS B C 1
ATOM 3366 O O . HIS B 1 145 ? -12.094 -25.984 -3.121 1 91.62 145 HIS B O 1
ATOM 3372 N N . ASP B 1 146 ? -12.086 -23.781 -3.596 1 93.75 146 ASP B N 1
ATOM 3373 C CA . ASP B 1 146 ? -11.883 -24.031 -5.02 1 93.75 146 ASP B CA 1
ATOM 3374 C C . ASP B 1 146 ? -10.547 -24.719 -5.277 1 93.75 146 ASP B C 1
ATOM 3376 O O . ASP B 1 146 ? -10.453 -25.609 -6.109 1 93.75 146 ASP B O 1
ATOM 3380 N N . LEU B 1 147 ? -9.562 -24.266 -4.551 1 95.25 147 LEU B N 1
ATOM 3381 C CA . LEU B 1 147 ? -8.234 -24.859 -4.676 1 95.25 147 LEU B CA 1
ATOM 3382 C C . LEU B 1 147 ? -8.242 -26.312 -4.254 1 95.25 147 LEU B C 1
ATOM 3384 O O . LEU B 1 147 ? -7.637 -27.156 -4.922 1 95.25 147 LEU B O 1
ATOM 3388 N N . GLU B 1 148 ? -8.891 -26.594 -3.172 1 93.12 148 GLU B N 1
ATOM 3389 C CA . GLU B 1 148 ? -9.008 -27.984 -2.719 1 93.12 148 GLU B CA 1
ATOM 3390 C C . GLU B 1 148 ? -9.727 -28.844 -3.756 1 93.12 148 GLU B C 1
ATOM 3392 O O . GLU B 1 148 ? -9.289 -29.953 -4.055 1 93.12 148 GLU B O 1
ATOM 3397 N N . ARG B 1 149 ? -10.852 -28.344 -4.27 1 94.38 149 ARG B N 1
ATOM 3398 C CA . ARG B 1 149 ? -11.578 -29.078 -5.301 1 94.38 149 ARG B CA 1
ATOM 3399 C C . ARG B 1 149 ? -10.688 -29.344 -6.512 1 94.38 149 ARG B C 1
ATOM 3401 O O . ARG B 1 149 ? -10.719 -30.438 -7.082 1 94.38 149 ARG B O 1
ATOM 3408 N N . PHE B 1 150 ? -9.93 -28.359 -6.902 1 97 150 PHE B N 1
ATOM 3409 C CA . PHE B 1 150 ? -9.062 -28.547 -8.055 1 97 150 PHE B CA 1
ATOM 3410 C C . PHE B 1 150 ? -7.953 -29.547 -7.754 1 97 150 PHE B C 1
ATOM 3412 O O . PHE B 1 150 ? -7.551 -30.312 -8.625 1 97 150 PHE B O 1
ATOM 3419 N N . TYR B 1 151 ? -7.422 -29.5 -6.516 1 95.56 151 TYR B N 1
ATOM 3420 C CA . TYR B 1 151 ? -6.449 -30.516 -6.094 1 95.56 151 TYR B CA 1
ATOM 3421 C C . TYR B 1 151 ? -6.988 -31.922 -6.316 1 95.56 151 TYR B C 1
ATOM 3423 O O . TYR B 1 151 ? -6.316 -32.75 -6.914 1 95.56 151 TYR B O 1
ATOM 3431 N N . HIS B 1 152 ? -8.195 -32.125 -5.883 1 94.31 152 HIS B N 1
ATOM 3432 C CA . HIS B 1 152 ? -8.82 -33.438 -6.055 1 94.31 152 HIS B CA 1
ATOM 3433 C C . HIS B 1 152 ? -9.031 -33.75 -7.531 1 94.31 152 HIS B C 1
ATOM 3435 O O . HIS B 1 152 ? -8.867 -34.875 -7.953 1 94.31 152 HIS B O 1
ATOM 3441 N N . HIS B 1 153 ? -9.414 -32.719 -8.297 1 96.69 153 HIS B N 1
ATOM 3442 C CA . HIS B 1 153 ? -9.578 -32.906 -9.734 1 96.69 153 HIS B CA 1
ATOM 3443 C C . HIS B 1 153 ? -8.273 -33.344 -10.391 1 96.69 153 HIS B C 1
ATOM 3445 O O . HIS B 1 153 ? -8.273 -34.25 -11.234 1 96.69 153 HIS B O 1
ATOM 3451 N N . VAL B 1 154 ? -7.211 -32.781 -10.008 1 97.38 154 VAL B N 1
ATOM 3452 C CA . VAL B 1 154 ? -5.895 -33.125 -10.539 1 97.38 154 VAL B CA 1
ATOM 3453 C C . VAL B 1 154 ? -5.562 -34.562 -10.203 1 97.38 154 VAL B C 1
ATOM 3455 O O . VAL B 1 154 ? -5.043 -35.312 -11.047 1 97.38 154 VAL B O 1
ATOM 3458 N N . GLU B 1 155 ? -5.906 -35.031 -9 1 95.25 155 GLU B N 1
ATOM 3459 C CA . GLU B 1 155 ? -5.641 -36.406 -8.586 1 95.25 155 GLU B CA 1
ATOM 3460 C C . GLU B 1 155 ? -6.508 -37.375 -9.359 1 95.25 155 GLU B C 1
ATOM 3462 O O . GLU B 1 155 ? -6.004 -38.375 -9.883 1 95.25 155 GLU B O 1
ATOM 3467 N N . THR B 1 156 ? -7.762 -37.094 -9.492 1 95.69 156 THR B N 1
ATOM 3468 C CA . THR B 1 156 ? -8.711 -38.094 -9.984 1 95.69 156 THR B CA 1
ATOM 3469 C C . THR B 1 156 ? -8.844 -38 -11.5 1 95.69 156 THR B C 1
ATOM 3471 O O . THR B 1 156 ? -8.773 -39 -12.195 1 95.69 156 THR B O 1
ATOM 3474 N N . GLU B 1 157 ? -9.039 -36.781 -12.008 1 95.56 157 GLU B N 1
ATOM 3475 C CA . GLU B 1 157 ? -9.328 -36.594 -13.422 1 95.56 157 GLU B CA 1
ATOM 3476 C C . GLU B 1 157 ? -8.039 -36.531 -14.242 1 95.56 157 GLU B C 1
ATOM 3478 O O . GLU B 1 157 ? -7.969 -37.062 -15.352 1 95.56 157 GLU B O 1
ATOM 3483 N N . PHE B 1 158 ? -7.059 -35.875 -13.68 1 97.06 158 PHE B N 1
ATOM 3484 C CA . PHE B 1 158 ? -5.801 -35.75 -14.414 1 97.06 158 PHE B CA 1
ATOM 3485 C C . PHE B 1 158 ? -4.906 -36.969 -14.117 1 97.06 158 PHE B C 1
ATOM 3487 O O . PHE B 1 158 ? -3.941 -37.219 -14.844 1 97.06 158 PHE B O 1
ATOM 3494 N N . GLY B 1 159 ? -5.145 -37.688 -13.016 1 96.5 159 GLY B N 1
ATOM 3495 C CA . GLY B 1 159 ? -4.406 -38.906 -12.672 1 96.5 159 GLY B CA 1
ATOM 3496 C C . GLY B 1 159 ? -3.053 -38.594 -12.047 1 96.5 159 GLY B C 1
ATOM 3497 O O . GLY B 1 159 ? -2.156 -39.438 -12.078 1 96.5 159 GLY B O 1
ATOM 3498 N N . GLN B 1 160 ? -2.836 -37.406 -11.547 1 96.5 160 GLN B N 1
ATOM 3499 C CA . GLN B 1 160 ? -1.588 -37.062 -10.875 1 96.5 160 GLN B CA 1
ATOM 3500 C C . GLN B 1 160 ? -1.693 -37.281 -9.367 1 96.5 160 GLN B C 1
ATOM 3502 O O . GLN B 1 160 ? -2.416 -36.562 -8.68 1 96.5 160 GLN B O 1
ATOM 3507 N N . SER B 1 161 ? -0.973 -38.25 -8.938 1 93.75 161 SER B N 1
ATOM 3508 C CA . SER B 1 161 ? -1.073 -38.625 -7.531 1 93.75 161 SER B CA 1
ATOM 3509 C C . SER B 1 161 ? -0.309 -37.656 -6.637 1 93.75 161 SER B C 1
ATOM 3511 O O . SER B 1 161 ? 0.83 -37.281 -6.938 1 93.75 161 SER B O 1
ATOM 3513 N N . ALA B 1 162 ? -0.936 -37.188 -5.559 1 92.81 162 ALA B N 1
ATOM 3514 C CA . ALA B 1 162 ? -0.343 -36.406 -4.492 1 92.81 162 ALA B CA 1
ATOM 3515 C C . ALA B 1 162 ? 0.379 -35.188 -5.062 1 92.81 162 ALA B C 1
ATOM 3517 O O . ALA B 1 162 ? 1.575 -35 -4.832 1 92.81 162 ALA B O 1
ATOM 3518 N N . PRO B 1 163 ? -0.362 -34.344 -5.797 1 97.12 163 PRO B N 1
ATOM 3519 C CA . PRO B 1 163 ? 0.289 -33.125 -6.266 1 97.12 163 PRO B CA 1
ATOM 3520 C C . PRO B 1 163 ? 0.969 -32.344 -5.141 1 97.12 163 PRO B C 1
ATOM 3522 O O . PRO B 1 163 ? 0.446 -32.281 -4.023 1 97.12 163 PRO B O 1
ATOM 3525 N N . THR B 1 164 ? 2.076 -31.781 -5.414 1 97.5 164 THR B N 1
ATOM 3526 C CA . THR B 1 164 ? 2.9 -31.109 -4.418 1 97.5 164 THR B CA 1
ATOM 3527 C C . THR B 1 164 ? 2.209 -29.844 -3.908 1 97.5 164 THR B C 1
ATOM 3529 O O . THR B 1 164 ? 1.639 -29.094 -4.691 1 97.5 164 THR B O 1
ATOM 3532 N N . ILE B 1 165 ? 2.166 -29.688 -2.59 1 97.31 165 ILE B N 1
ATOM 3533 C CA . ILE B 1 165 ? 1.648 -28.484 -1.953 1 97.31 165 ILE B CA 1
ATOM 3534 C C . ILE B 1 165 ? 2.754 -27.812 -1.14 1 97.31 165 ILE B C 1
ATOM 3536 O O . ILE B 1 165 ? 3.461 -28.469 -0.378 1 97.31 165 ILE B O 1
ATOM 3540 N N . ILE B 1 166 ? 2.951 -26.484 -1.328 1 96.31 166 ILE B N 1
ATOM 3541 C CA . ILE B 1 166 ? 3.895 -25.672 -0.563 1 96.31 166 ILE B CA 1
ATOM 3542 C C . ILE B 1 166 ? 3.133 -24.672 0.303 1 96.31 166 ILE B C 1
ATOM 3544 O O . ILE B 1 166 ? 2.162 -24.062 -0.151 1 96.31 166 ILE B O 1
ATOM 3548 N N . ASP B 1 167 ? 3.523 -24.625 1.532 1 92 167 ASP B N 1
ATOM 3549 C CA . ASP B 1 167 ? 3.057 -23.531 2.367 1 92 167 ASP B CA 1
ATOM 3550 C C . ASP B 1 167 ? 3.955 -22.297 2.215 1 92 167 ASP B C 1
ATOM 3552 O O . ASP B 1 167 ? 5.18 -22.406 2.309 1 92 167 ASP B O 1
ATOM 3556 N N . ALA B 1 168 ? 3.305 -21.203 1.999 1 89.94 168 ALA B N 1
ATOM 3557 C CA . ALA B 1 168 ? 4.035 -19.969 1.724 1 89.94 168 ALA B CA 1
ATOM 3558 C C . ALA B 1 168 ? 4.973 -19.625 2.875 1 89.94 168 ALA B C 1
ATOM 3560 O O . ALA B 1 168 ? 6.102 -19.172 2.65 1 89.94 168 ALA B O 1
ATOM 3561 N N . ASP B 1 169 ? 4.566 -19.766 4.113 1 80.81 169 ASP B N 1
ATOM 3562 C CA . ASP B 1 169 ? 5.418 -19.438 5.254 1 80.81 169 ASP B CA 1
ATOM 3563 C C . ASP B 1 169 ? 6.625 -20.375 5.32 1 80.81 169 ASP B C 1
ATOM 3565 O O . ASP B 1 169 ? 7.734 -19.938 5.641 1 80.81 169 ASP B O 1
ATOM 3569 N N . ASP B 1 170 ? 6.426 -21.672 5.055 1 85.38 170 ASP B N 1
ATOM 3570 C CA . ASP B 1 170 ? 7.551 -22.594 4.965 1 85.38 170 ASP B CA 1
ATOM 3571 C C . ASP B 1 170 ? 8.539 -22.156 3.887 1 85.38 170 ASP B C 1
ATOM 3573 O O . ASP B 1 170 ? 9.75 -22.188 4.102 1 85.38 170 ASP B O 1
ATOM 3577 N N . LEU B 1 171 ? 8.039 -21.766 2.756 1 90.31 171 LEU B N 1
ATOM 3578 C CA . LEU B 1 171 ? 8.875 -21.359 1.629 1 90.31 171 LEU B CA 1
ATOM 3579 C C . LEU B 1 171 ? 9.695 -20.125 1.982 1 90.31 171 LEU B C 1
ATOM 3581 O O . LEU B 1 171 ? 10.906 -20.094 1.733 1 90.31 171 LEU B O 1
ATOM 3585 N N . VAL B 1 172 ? 9.062 -19.125 2.6 1 85.31 172 VAL B N 1
ATOM 3586 C CA . VAL B 1 172 ? 9.727 -17.859 2.887 1 85.31 172 VAL B CA 1
ATOM 3587 C C . VAL B 1 172 ? 10.75 -18.062 4 1 85.31 172 VAL B C 1
ATOM 3589 O O . VAL B 1 172 ? 11.828 -17.469 3.969 1 85.31 172 VAL B O 1
ATOM 3592 N N . THR B 1 173 ? 10.492 -18.906 4.945 1 77.44 173 THR B N 1
ATOM 3593 C CA . THR B 1 173 ? 11.352 -19.031 6.117 1 77.44 173 THR B CA 1
ATOM 3594 C C . THR B 1 173 ? 12.453 -20.062 5.875 1 77.44 173 THR B C 1
ATOM 3596 O O . THR B 1 173 ? 13.531 -19.969 6.465 1 77.44 173 THR B O 1
ATOM 3599 N N . GLN B 1 174 ? 12.172 -21.016 5.004 1 84.06 174 GLN B N 1
ATOM 3600 C CA . GLN B 1 174 ? 13.156 -22.062 4.754 1 84.06 174 GLN B CA 1
ATOM 3601 C C . GLN B 1 174 ? 13.234 -22.391 3.266 1 84.06 174 GLN B C 1
ATOM 3603 O O . GLN B 1 174 ? 13.125 -23.562 2.877 1 84.06 174 GLN B O 1
ATOM 3608 N N . PRO B 1 175 ? 13.547 -21.422 2.465 1 90.62 175 PRO B N 1
ATOM 3609 C CA . PRO B 1 175 ? 13.578 -21.672 1.022 1 90.62 175 PRO B CA 1
ATOM 3610 C C . PRO B 1 175 ? 14.633 -22.703 0.63 1 90.62 175 PRO B C 1
ATOM 3612 O O . PRO B 1 175 ? 14.438 -23.469 -0.325 1 90.62 175 PRO B O 1
ATOM 3615 N N . GLU B 1 176 ? 15.742 -22.891 1.367 1 91.38 176 GLU B N 1
ATOM 3616 C CA . GLU B 1 176 ? 16.828 -23.828 1.052 1 91.38 176 GLU B CA 1
ATOM 3617 C C . GLU B 1 176 ? 16.391 -25.266 1.246 1 91.38 176 GLU B C 1
ATOM 3619 O O . GLU B 1 176 ? 17.016 -26.188 0.708 1 91.38 176 GLU B O 1
ATOM 3624 N N . LYS B 1 177 ? 15.398 -25.438 2.029 1 90 177 LYS B N 1
ATOM 3625 C CA . LYS B 1 177 ? 14.875 -26.781 2.234 1 90 177 LYS B CA 1
ATOM 3626 C C . LYS B 1 177 ? 13.695 -27.062 1.308 1 90 177 LYS B C 1
ATOM 3628 O O . LYS B 1 177 ? 13.562 -28.172 0.779 1 90 177 LYS B O 1
ATOM 3633 N N . ILE B 1 178 ? 12.867 -26.094 1.066 1 92.5 178 ILE B N 1
ATOM 3634 C CA . ILE B 1 178 ? 11.617 -26.266 0.333 1 92.5 178 ILE B CA 1
ATOM 3635 C C . ILE B 1 178 ? 11.906 -26.359 -1.164 1 92.5 178 ILE B C 1
ATOM 3637 O O . ILE B 1 178 ? 11.383 -27.234 -1.853 1 92.5 178 ILE B O 1
ATOM 3641 N N . LEU B 1 179 ? 12.773 -25.531 -1.696 1 95.75 179 LEU B N 1
ATOM 3642 C CA . LEU B 1 179 ? 12.953 -25.422 -3.141 1 95.75 179 LEU B CA 1
ATOM 3643 C C . LEU B 1 179 ? 13.562 -26.688 -3.721 1 95.75 179 LEU B C 1
ATOM 3645 O O . LEU B 1 179 ? 13.094 -27.203 -4.742 1 95.75 179 LEU B O 1
ATOM 3649 N N . PRO B 1 180 ? 14.609 -27.281 -3.072 1 96.25 180 PRO B N 1
ATOM 3650 C CA . PRO B 1 180 ? 15.109 -28.547 -3.607 1 96.25 180 PRO B CA 1
ATOM 3651 C C . PRO B 1 180 ? 14.047 -29.656 -3.619 1 96.25 180 PRO B C 1
ATOM 3653 O O . PRO B 1 180 ? 13.961 -30.406 -4.582 1 96.25 180 PRO B O 1
ATOM 3656 N N . LYS B 1 181 ? 13.258 -29.703 -2.643 1 95.44 181 LYS B N 1
ATOM 3657 C CA . LYS B 1 181 ? 12.203 -30.703 -2.592 1 95.44 181 LYS B CA 1
ATOM 3658 C C . LYS B 1 181 ? 11.156 -30.469 -3.682 1 95.44 181 LYS B C 1
ATOM 3660 O O . LYS B 1 181 ? 10.664 -31.406 -4.301 1 95.44 181 LYS B O 1
ATOM 3665 N N . TYR B 1 182 ? 10.836 -29.219 -3.844 1 97.5 182 TYR B N 1
ATOM 3666 C CA . TYR B 1 182 ? 9.898 -28.875 -4.902 1 97.5 182 TYR B CA 1
ATOM 3667 C C . TYR B 1 182 ? 10.445 -29.266 -6.27 1 97.5 182 TYR B C 1
ATOM 3669 O O . TYR B 1 182 ? 9.734 -29.859 -7.082 1 97.5 182 TYR B O 1
ATOM 3677 N N . CYS B 1 183 ? 11.688 -28.875 -6.5 1 97.75 183 CYS B N 1
ATOM 3678 C CA . CYS B 1 183 ? 12.32 -29.188 -7.777 1 97.75 183 CYS B CA 1
ATOM 3679 C C . CYS B 1 183 ? 12.336 -30.688 -8.023 1 97.75 183 CYS B C 1
ATOM 3681 O O . CYS B 1 183 ? 12.023 -31.156 -9.117 1 97.75 183 CYS B O 1
ATOM 3683 N N . GLU B 1 184 ? 12.664 -31.422 -7.02 1 96.88 184 GLU B N 1
ATOM 3684 C CA . GLU B 1 184 ? 12.641 -32.875 -7.137 1 96.88 184 GLU B CA 1
ATOM 3685 C C . GLU B 1 184 ? 11.25 -33.375 -7.496 1 96.88 184 GLU B C 1
ATOM 3687 O O . GLU B 1 184 ? 11.094 -34.219 -8.398 1 96.88 184 GLU B O 1
ATOM 3692 N N . ALA B 1 185 ? 10.305 -32.875 -6.859 1 96.5 185 ALA B N 1
ATOM 3693 C CA . ALA B 1 185 ? 8.922 -33.281 -7.105 1 96.5 185 ALA B CA 1
ATOM 3694 C C . ALA B 1 185 ? 8.492 -32.938 -8.523 1 96.5 185 ALA B C 1
ATOM 3696 O O . ALA B 1 185 ? 7.699 -33.656 -9.133 1 96.5 185 ALA B O 1
ATOM 3697 N N . MET B 1 186 ? 8.969 -31.859 -9.039 1 97.69 186 MET B N 1
ATOM 3698 C CA . MET B 1 186 ? 8.57 -31.406 -10.367 1 97.69 186 MET B CA 1
ATOM 3699 C C . MET B 1 186 ? 9.445 -32.031 -11.445 1 97.69 186 MET B C 1
ATOM 3701 O O . MET B 1 186 ? 9.172 -31.875 -12.641 1 97.69 186 MET B O 1
ATOM 3705 N N . GLY B 1 187 ? 10.531 -32.656 -11.047 1 96.88 187 GLY B N 1
ATOM 3706 C CA . GLY B 1 187 ? 11.414 -33.312 -12.008 1 96.88 187 GLY B CA 1
ATOM 3707 C C . GLY B 1 187 ? 12.383 -32.375 -12.664 1 96.88 187 GLY B C 1
ATOM 3708 O O . GLY B 1 187 ? 12.711 -32.5 -13.844 1 96.88 187 GLY B O 1
ATOM 3709 N N . ILE B 1 188 ? 12.742 -31.359 -11.969 1 97.5 188 ILE B N 1
ATOM 3710 C CA . ILE B 1 188 ? 13.727 -30.422 -12.492 1 97.5 188 ILE B CA 1
ATOM 3711 C C . ILE B 1 188 ? 14.875 -30.266 -11.492 1 97.5 188 ILE B C 1
ATOM 3713 O O . ILE B 1 188 ? 14.742 -30.656 -10.328 1 97.5 188 ILE B O 1
ATOM 3717 N N . ASP B 1 189 ? 15.953 -29.703 -11.984 1 97.12 189 ASP B N 1
A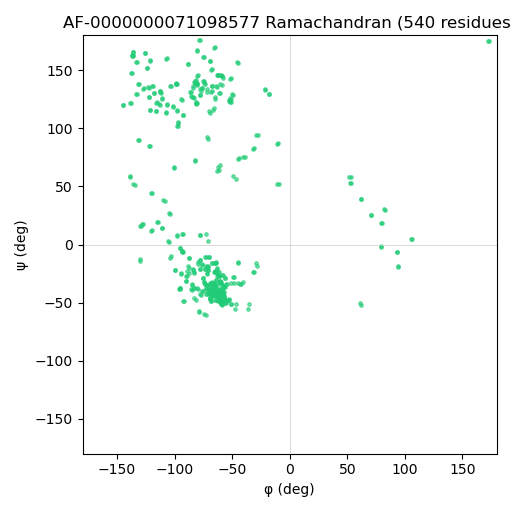TOM 3718 C CA . ASP B 1 189 ? 17.109 -29.484 -11.117 1 97.12 189 ASP B CA 1
ATOM 3719 C C . ASP B 1 189 ? 16.922 -28.219 -10.273 1 97.12 189 ASP B C 1
ATOM 3721 O O . ASP B 1 189 ? 16.422 -27.203 -10.758 1 97.12 189 ASP B O 1
ATOM 3725 N N . PHE B 1 190 ? 17.344 -28.484 -9.055 1 97.19 190 PHE B N 1
ATOM 3726 C CA . PHE B 1 190 ? 17.469 -27.281 -8.242 1 97.19 190 PHE B CA 1
ATOM 3727 C C . PHE B 1 190 ? 18.688 -26.469 -8.648 1 97.19 190 PHE B C 1
ATOM 3729 O O . PHE B 1 190 ? 19.75 -27.031 -8.93 1 97.19 190 PHE B O 1
ATOM 3736 N N . LYS B 1 191 ? 18.531 -25.109 -8.703 1 95.69 191 LYS B N 1
ATOM 3737 C CA . LYS B 1 191 ? 19.641 -24.188 -8.969 1 95.69 191 LYS B CA 1
ATOM 3738 C C . LYS B 1 191 ? 19.781 -23.172 -7.848 1 95.69 191 LYS B C 1
ATOM 3740 O O . LYS B 1 191 ? 18.797 -22.578 -7.402 1 95.69 191 LYS B O 1
ATOM 3745 N N . PRO B 1 192 ? 20.969 -22.938 -7.414 1 93.25 192 PRO B N 1
ATOM 3746 C CA . PRO B 1 192 ? 21.203 -21.984 -6.32 1 93.25 192 PRO B CA 1
ATOM 3747 C C . PRO B 1 192 ? 20.641 -20.594 -6.613 1 93.25 192 PRO B C 1
ATOM 3749 O O . PRO B 1 192 ? 20.219 -19.891 -5.695 1 93.25 192 PRO B O 1
ATOM 3752 N N . LYS B 1 193 ? 20.562 -20.203 -7.844 1 93.06 193 LYS B N 1
ATOM 3753 C CA . LYS B 1 193 ? 20.047 -18.891 -8.242 1 93.06 193 LYS B CA 1
ATOM 3754 C C . LYS B 1 193 ? 18.578 -18.734 -7.875 1 93.06 193 LYS B C 1
ATOM 3756 O O . LYS B 1 193 ? 18.047 -17.625 -7.852 1 93.06 193 LYS B O 1
ATOM 3761 N N . MET B 1 194 ? 17.953 -19.844 -7.59 1 94.44 194 MET B N 1
ATOM 3762 C CA . MET B 1 194 ? 16.547 -19.812 -7.199 1 94.44 194 MET B CA 1
ATOM 3763 C C . MET B 1 194 ? 16.375 -19.219 -5.801 1 94.44 194 MET B C 1
ATOM 3765 O O . MET B 1 194 ? 15.281 -18.828 -5.418 1 94.44 194 MET B O 1
ATOM 3769 N N . LEU B 1 195 ? 17.469 -19.203 -5.074 1 90.31 195 LEU B N 1
ATOM 3770 C CA . LEU B 1 195 ? 17.422 -18.688 -3.711 1 90.31 195 LEU B CA 1
ATOM 3771 C C . LEU B 1 195 ? 17.719 -17.188 -3.686 1 90.31 195 LEU B C 1
ATOM 3773 O O . LEU B 1 195 ? 17.281 -16.484 -2.777 1 90.31 195 LEU B O 1
ATOM 3777 N N . ASN B 1 196 ? 18.531 -16.766 -4.621 1 85.88 196 ASN B N 1
ATOM 3778 C CA . ASN B 1 196 ? 18.969 -15.383 -4.719 1 85.88 196 ASN B CA 1
ATOM 3779 C C . ASN B 1 196 ? 18.984 -14.906 -6.172 1 85.88 196 ASN B C 1
ATOM 3781 O O . ASN B 1 196 ? 19.594 -15.555 -7.031 1 85.88 196 ASN B O 1
ATOM 3785 N N . TRP B 1 197 ? 18.203 -13.844 -6.375 1 85.12 197 TRP B N 1
ATOM 3786 C CA . TRP B 1 197 ? 18.141 -13.32 -7.734 1 85.12 197 TRP B CA 1
ATOM 3787 C C . TRP B 1 197 ? 18.219 -11.797 -7.734 1 85.12 197 TRP B C 1
ATOM 3789 O O . TRP B 1 197 ? 18.125 -11.164 -6.68 1 85.12 197 TRP B O 1
ATOM 3799 N N . GLU B 1 198 ? 18.5 -11.258 -8.844 1 80.69 198 GLU B N 1
ATOM 3800 C CA . GLU B 1 198 ? 18.625 -9.812 -8.969 1 80.69 198 GLU B CA 1
ATOM 3801 C C . GLU B 1 198 ? 17.25 -9.148 -9.117 1 80.69 198 GLU B C 1
ATOM 3803 O O . GLU B 1 198 ? 16.359 -9.688 -9.781 1 80.69 198 GLU B O 1
ATOM 3808 N N . SER B 1 199 ? 17.203 -8.016 -8.453 1 75.88 199 SER B N 1
ATOM 3809 C CA . SER B 1 199 ? 16.016 -7.203 -8.695 1 75.88 199 SER B CA 1
ATOM 3810 C C . SER B 1 199 ? 15.898 -6.816 -10.164 1 75.88 199 SER B C 1
ATOM 3812 O O . SER B 1 199 ? 16.906 -6.707 -10.859 1 75.88 199 SER B O 1
ATOM 3814 N N . VAL B 1 200 ? 14.633 -6.75 -10.602 1 71.69 200 VAL B N 1
ATOM 3815 C CA . VAL B 1 200 ? 14.43 -6.379 -12 1 71.69 200 VAL B CA 1
ATOM 3816 C C . VAL B 1 200 ? 13.336 -5.316 -12.094 1 71.69 200 VAL B C 1
ATOM 3818 O O . VAL B 1 200 ? 12.523 -5.168 -11.18 1 71.69 200 VAL B O 1
ATOM 3821 N N . ASN B 1 201 ? 13.391 -4.578 -13.188 1 64.25 201 ASN B N 1
ATOM 3822 C CA . ASN B 1 201 ? 12.273 -3.721 -13.555 1 64.25 201 ASN B CA 1
ATOM 3823 C C . ASN B 1 201 ? 11.25 -4.469 -14.406 1 64.25 201 ASN B C 1
ATOM 3825 O O . ASN B 1 201 ? 11.586 -5.441 -15.078 1 64.25 201 ASN B O 1
ATOM 3829 N N . ALA B 1 202 ? 10.047 -3.936 -14.312 1 64.88 202 ALA B N 1
ATOM 3830 C CA . ALA B 1 202 ? 8.953 -4.602 -15.016 1 64.88 202 ALA B CA 1
ATOM 3831 C C . ALA B 1 202 ? 9.281 -4.777 -16.5 1 64.88 202 ALA B C 1
ATOM 3833 O O . ALA B 1 202 ? 8.906 -5.781 -17.109 1 64.88 202 ALA B O 1
ATOM 3834 N N . ASP B 1 203 ? 9.969 -3.867 -17.016 1 64.38 203 ASP B N 1
ATOM 3835 C CA . ASP B 1 203 ? 10.289 -3.902 -18.438 1 64.38 203 ASP B CA 1
ATOM 3836 C C . ASP B 1 203 ? 11.336 -4.969 -18.734 1 64.38 203 ASP B C 1
ATOM 3838 O O . ASP B 1 203 ? 11.539 -5.336 -19.891 1 64.38 203 ASP B O 1
ATOM 3842 N N . GLN B 1 204 ? 11.93 -5.508 -17.75 1 67.69 204 GLN B N 1
ATOM 3843 C CA . GLN B 1 204 ? 12.969 -6.516 -17.938 1 67.69 204 GLN B CA 1
ATOM 3844 C C . GLN B 1 204 ? 12.383 -7.926 -17.891 1 67.69 204 GLN B C 1
ATOM 3846 O O . GLN B 1 204 ? 13.086 -8.898 -18.172 1 67.69 204 GLN B O 1
ATOM 3851 N N . LEU B 1 205 ? 11.156 -7.895 -17.594 1 72.88 205 LEU B N 1
ATOM 3852 C CA . LEU B 1 205 ? 10.539 -9.211 -17.5 1 72.88 205 LEU B CA 1
ATOM 3853 C C . LEU B 1 205 ? 10.102 -9.695 -18.875 1 72.88 205 LEU B C 1
ATOM 3855 O O . LEU B 1 205 ? 9.602 -8.914 -19.688 1 72.88 205 LEU B O 1
ATOM 3859 N N . ASN B 1 206 ? 10.367 -10.945 -19.172 1 77 206 ASN B N 1
ATOM 3860 C CA . ASN B 1 206 ? 9.922 -11.578 -20.422 1 77 206 ASN B CA 1
ATOM 3861 C C . ASN B 1 206 ? 8.836 -12.609 -20.156 1 77 206 ASN B C 1
ATOM 3863 O O . ASN B 1 206 ? 8.859 -13.703 -20.719 1 77 206 ASN B O 1
ATOM 3867 N N . TRP B 1 207 ? 7.988 -12.219 -19.203 1 81.69 207 TRP B N 1
ATOM 3868 C CA . TRP B 1 207 ? 6.91 -13.141 -18.859 1 81.69 207 TRP B CA 1
ATOM 3869 C C . TRP B 1 207 ? 5.77 -13.039 -19.859 1 81.69 207 TRP B C 1
ATOM 3871 O O . TRP B 1 207 ? 5.477 -11.953 -20.375 1 81.69 207 TRP B O 1
ATOM 3881 N N . HIS B 1 208 ? 5.312 -14.227 -20.188 1 81.31 208 HIS B N 1
ATOM 3882 C CA . HIS B 1 208 ? 4.062 -14.211 -20.938 1 81.31 208 HIS B CA 1
ATOM 3883 C C . HIS B 1 208 ? 2.893 -13.805 -20.047 1 81.31 208 HIS B C 1
ATOM 3885 O O . HIS B 1 208 ? 2.586 -14.492 -19.062 1 81.31 208 HIS B O 1
ATOM 3891 N N . CYS B 1 209 ? 2.633 -12.445 -20.031 1 64.88 209 CYS B N 1
ATOM 3892 C CA . CYS B 1 209 ? 1.554 -11.93 -19.203 1 64.88 209 CYS B CA 1
ATOM 3893 C C . CYS B 1 209 ? 0.327 -11.594 -20.031 1 64.88 209 CYS B C 1
ATOM 3895 O O . CYS B 1 209 ? 0.447 -11.289 -21.219 1 64.88 209 CYS B O 1
ATOM 3897 N N . THR B 1 210 ? -0.978 -11.945 -19.625 1 52.72 210 THR B N 1
ATOM 3898 C CA . THR B 1 210 ? -2.15 -11.398 -20.297 1 52.72 210 THR B CA 1
ATOM 3899 C C . THR B 1 210 ? -2.17 -9.875 -20.188 1 52.72 210 THR B C 1
ATOM 3901 O O . THR B 1 210 ? -1.589 -9.305 -19.266 1 52.72 210 THR B O 1
ATOM 3904 N N . ASP B 1 211 ? -2.5 -9.188 -21.188 1 44.84 211 ASP B N 1
ATOM 3905 C CA . ASP B 1 211 ? -2.562 -7.738 -21.359 1 44.84 211 ASP B CA 1
ATOM 3906 C C . ASP B 1 211 ? -3.02 -7.051 -20.078 1 44.84 211 ASP B C 1
ATOM 3908 O O . ASP B 1 211 ? -2.73 -5.871 -19.859 1 44.84 211 ASP B O 1
ATOM 3912 N N . VAL B 1 212 ? -4.023 -7.547 -19.672 1 42.22 212 VAL B N 1
ATOM 3913 C CA . VAL B 1 212 ? -4.645 -6.867 -18.547 1 42.22 212 VAL B CA 1
ATOM 3914 C C . VAL B 1 212 ? -3.584 -6.555 -17.484 1 42.22 212 VAL B C 1
ATOM 3916 O O . VAL B 1 212 ? -3.604 -5.484 -16.875 1 42.22 212 VAL B O 1
ATOM 3919 N N . GLY B 1 213 ? -2.898 -7.621 -17.062 1 42.12 213 GLY B N 1
ATOM 3920 C CA . GLY B 1 213 ? -1.722 -7.457 -16.234 1 42.12 213 GLY B CA 1
ATOM 3921 C C . GLY B 1 213 ? -0.517 -6.93 -16.984 1 42.12 213 GLY B C 1
ATOM 3922 O O . GLY B 1 213 ? 0.619 -7.316 -16.703 1 42.12 213 GLY B O 1
ATOM 3923 N N . ASP B 1 214 ? -0.877 -6.59 -18.094 1 38.56 214 ASP B N 1
ATOM 3924 C CA . ASP B 1 214 ? 0.348 -6.094 -18.719 1 38.56 214 ASP B CA 1
ATOM 3925 C C . ASP B 1 214 ? 1.196 -5.316 -17.719 1 38.56 214 ASP B C 1
ATOM 3927 O O . ASP B 1 214 ? 0.877 -4.172 -17.375 1 38.56 214 ASP B O 1
ATOM 3931 N N . ILE B 1 215 ? 1.744 -6.105 -16.969 1 39.22 215 ILE B N 1
ATOM 3932 C CA . ILE B 1 215 ? 2.797 -5.633 -16.078 1 39.22 215 ILE B CA 1
ATOM 3933 C C . ILE B 1 215 ? 3.498 -4.426 -16.688 1 39.22 215 ILE B C 1
ATOM 3935 O O . ILE B 1 215 ? 4.07 -3.6 -15.977 1 39.22 215 ILE B O 1
ATOM 3939 N N . ALA B 1 216 ? 3.195 -4.449 -18 1 38.19 216 ALA B N 1
ATOM 3940 C CA . ALA B 1 216 ? 3.789 -3.312 -18.703 1 38.19 216 ALA B CA 1
ATOM 3941 C C . ALA B 1 216 ? 2.861 -2.102 -18.656 1 38.19 216 ALA B C 1
ATOM 3943 O O . ALA B 1 216 ? 3.264 -0.992 -19.016 1 38.19 216 ALA B O 1
ATOM 3944 N N . ASN B 1 217 ? 1.591 -2.494 -18.484 1 40.03 217 ASN B N 1
ATOM 3945 C CA . ASN B 1 217 ? 0.744 -1.312 -18.359 1 40.03 217 ASN B CA 1
ATOM 3946 C C . ASN B 1 217 ? 1.082 -0.511 -17.109 1 40.03 217 ASN B C 1
ATOM 3948 O O . ASN B 1 217 ? 1.298 -1.085 -16.031 1 40.03 217 ASN B O 1
ATOM 3952 N N . SER B 1 218 ? 1.288 0.611 -17.375 1 42.69 218 SER B N 1
ATOM 3953 C CA . SER B 1 218 ? 1.788 1.538 -16.375 1 42.69 218 SER B CA 1
ATOM 3954 C C . SER B 1 218 ? 0.972 1.446 -15.086 1 42.69 218 SER B C 1
ATOM 3956 O O . SER B 1 218 ? 1.515 1.589 -13.984 1 42.69 218 SER B O 1
ATOM 3958 N N . SER B 1 219 ? -0.281 1.05 -15.367 1 42.12 219 SER B N 1
ATOM 3959 C CA . SER B 1 219 ? -1.136 1.03 -14.18 1 42.12 219 SER B CA 1
ATOM 3960 C C . SER B 1 219 ? -0.912 -0.233 -13.359 1 42.12 219 SER B C 1
ATOM 3962 O O . SER B 1 219 ? -1.034 -0.21 -12.133 1 42.12 219 SER B O 1
ATOM 3964 N N . VAL B 1 220 ? -0.693 -1.359 -14.125 1 44.94 220 VAL B N 1
ATOM 3965 C CA . VAL B 1 220 ? -0.481 -2.643 -13.461 1 44.94 220 VAL B CA 1
ATOM 3966 C C . VAL B 1 220 ? 0.979 -2.768 -13.031 1 44.94 220 VAL B C 1
ATOM 3968 O O . VAL B 1 220 ? 1.27 -3.262 -11.938 1 44.94 220 VAL B O 1
ATOM 3971 N N . LYS B 1 221 ? 1.875 -2.398 -14.031 1 42.59 221 LYS B N 1
ATOM 3972 C CA . LYS B 1 221 ? 3.307 -2.412 -13.742 1 42.59 221 LYS B CA 1
ATOM 3973 C C . LYS B 1 221 ? 3.602 -1.78 -12.383 1 42.59 221 LYS B C 1
ATOM 3975 O O . LYS B 1 221 ? 4.504 -2.223 -11.672 1 42.59 221 LYS B O 1
ATOM 3980 N N . ASP B 1 222 ? 2.697 -0.819 -12.203 1 41.06 222 ASP B N 1
ATOM 3981 C CA . ASP B 1 222 ? 2.926 -0.015 -11.008 1 41.06 222 ASP B CA 1
ATOM 3982 C C . ASP B 1 222 ? 2.139 -0.563 -9.82 1 41.06 222 ASP B C 1
ATOM 3984 O O . ASP B 1 222 ? 2.076 0.07 -8.758 1 41.06 222 ASP B O 1
ATOM 3988 N N . SER B 1 223 ? 1.588 -1.82 -10.188 1 46.81 223 SER B N 1
ATOM 3989 C CA . SER B 1 223 ? 0.82 -2.361 -9.07 1 46.81 223 SER B CA 1
ATOM 3990 C C . SER B 1 223 ? 1.736 -2.836 -7.949 1 46.81 223 SER B C 1
ATOM 3992 O O . SER B 1 223 ? 2.852 -3.297 -8.203 1 46.81 223 SER B O 1
ATOM 3994 N N . ILE B 1 224 ? 1.488 -2.537 -6.863 1 47 224 ILE B N 1
ATOM 3995 C CA . ILE B 1 224 ? 2.229 -2.771 -5.629 1 47 224 ILE B CA 1
ATOM 3996 C C . ILE B 1 224 ? 2.594 -4.25 -5.52 1 47 224 ILE B C 1
ATOM 3998 O O . ILE B 1 224 ? 3.693 -4.594 -5.078 1 47 224 ILE B O 1
ATOM 4002 N N . VAL B 1 225 ? 1.719 -5.148 -6.035 1 53.31 225 VAL B N 1
ATOM 4003 C CA . VAL B 1 225 ? 1.946 -6.574 -5.84 1 53.31 225 VAL B CA 1
ATOM 4004 C C . VAL B 1 225 ? 3.125 -7.031 -6.695 1 53.31 225 VAL B C 1
ATOM 4006 O O . VAL B 1 225 ? 4.012 -7.742 -6.215 1 53.31 225 VAL B O 1
ATOM 4009 N N . LEU B 1 226 ? 3.133 -6.559 -7.852 1 62.84 226 LEU B N 1
ATOM 4010 C CA . LEU B 1 226 ? 4.203 -6.957 -8.758 1 62.84 226 LEU B CA 1
ATOM 4011 C C . LEU B 1 226 ? 5.508 -6.254 -8.398 1 62.84 226 LEU B C 1
ATOM 4013 O O . LEU B 1 226 ? 6.582 -6.863 -8.445 1 62.84 226 LEU B O 1
ATOM 4017 N N . SER B 1 227 ? 5.312 -5.133 -7.852 1 60.97 227 SER B N 1
ATOM 4018 C CA . SER B 1 227 ? 6.492 -4.316 -7.578 1 60.97 227 SER B CA 1
ATOM 4019 C C . SER B 1 227 ? 7.355 -4.945 -6.488 1 60.97 227 SER B C 1
ATOM 4021 O O . SER B 1 227 ? 8.578 -5.035 -6.637 1 60.97 227 SER B O 1
ATOM 4023 N N . ASN B 1 228 ? 6.754 -5.43 -5.469 1 62.81 228 ASN B N 1
ATOM 4024 C CA . ASN B 1 228 ? 7.512 -6.047 -4.383 1 62.81 228 ASN B CA 1
ATOM 4025 C C . ASN B 1 228 ? 8.266 -7.285 -4.859 1 62.81 228 ASN B C 1
ATOM 4027 O O . ASN B 1 228 ? 9.422 -7.492 -4.5 1 62.81 228 ASN B O 1
ATOM 4031 N N . ALA B 1 229 ? 7.574 -8.078 -5.66 1 71.12 229 ALA B N 1
ATOM 4032 C CA . ALA B 1 229 ? 8.203 -9.305 -6.145 1 71.12 229 ALA B CA 1
ATOM 4033 C C . ALA B 1 229 ? 9.352 -8.992 -7.102 1 71.12 229 ALA B C 1
ATOM 4035 O O . ALA B 1 229 ? 10.359 -9.695 -7.121 1 71.12 229 ALA B O 1
ATOM 4036 N N . LEU B 1 230 ? 9.211 -7.98 -7.84 1 70.38 230 LEU B N 1
ATOM 4037 C CA . LEU B 1 230 ? 10.227 -7.633 -8.828 1 70.38 230 LEU B CA 1
ATOM 4038 C C . LEU B 1 230 ? 11.453 -7.031 -8.156 1 70.38 230 LEU B C 1
ATOM 4040 O O . LEU B 1 230 ? 12.586 -7.309 -8.562 1 70.38 230 LEU B O 1
ATOM 4044 N N . LYS B 1 231 ? 11.195 -6.367 -7.113 1 65.44 231 LYS B N 1
ATOM 4045 C CA . LYS B 1 231 ? 12.297 -5.73 -6.391 1 65.44 231 LYS B CA 1
ATOM 4046 C C . LYS B 1 231 ? 12.977 -6.715 -5.449 1 65.44 231 LYS B C 1
ATOM 4048 O O . LYS B 1 231 ? 14.141 -6.523 -5.078 1 65.44 231 LYS B O 1
ATOM 4053 N N . GLY B 1 232 ? 12.203 -7.68 -5.117 1 69.06 232 GLY B N 1
ATOM 4054 C CA . GLY B 1 232 ? 12.758 -8.68 -4.219 1 69.06 232 GLY B CA 1
ATOM 4055 C C . GLY B 1 232 ? 13.852 -9.516 -4.855 1 69.06 232 GLY B C 1
ATOM 4056 O O . GLY B 1 232 ? 13.844 -9.734 -6.07 1 69.06 232 GLY B O 1
ATOM 4057 N N . SER B 1 233 ? 14.82 -9.992 -3.965 1 74.19 233 SER B N 1
ATOM 4058 C CA . SER B 1 233 ? 15.953 -10.766 -4.457 1 74.19 233 SER B CA 1
ATOM 4059 C C . SER B 1 233 ? 15.984 -12.156 -3.832 1 74.19 233 SER B C 1
ATOM 4061 O O . SER B 1 233 ? 17 -12.859 -3.908 1 74.19 233 SER B O 1
ATOM 4063 N N . GLY B 1 234 ? 15.031 -12.617 -3.195 1 74.88 234 GLY B N 1
ATOM 4064 C CA . GLY B 1 234 ? 14.906 -13.914 -2.549 1 74.88 234 GLY B CA 1
ATOM 4065 C C . GLY B 1 234 ? 13.656 -14.039 -1.701 1 74.88 234 GLY B C 1
ATOM 4066 O O . GLY B 1 234 ? 12.828 -13.133 -1.668 1 74.88 234 GLY B O 1
ATOM 4067 N N . PHE B 1 235 ? 13.523 -15.461 -1.152 1 76.81 235 PHE B N 1
ATOM 4068 C CA . PHE B 1 235 ? 12.406 -15.703 -0.252 1 76.81 235 PHE B CA 1
ATOM 4069 C C . PHE B 1 235 ? 12.727 -15.219 1.157 1 76.81 235 PHE B C 1
ATOM 4071 O O . PHE B 1 235 ? 13.859 -15.383 1.63 1 76.81 235 PHE B O 1
ATOM 4078 N N . GLY B 1 236 ? 11.617 -15.164 1.978 1 55.38 236 GLY B N 1
ATOM 4079 C CA . GLY B 1 236 ? 11.758 -14.945 3.408 1 55.38 236 GLY B CA 1
ATOM 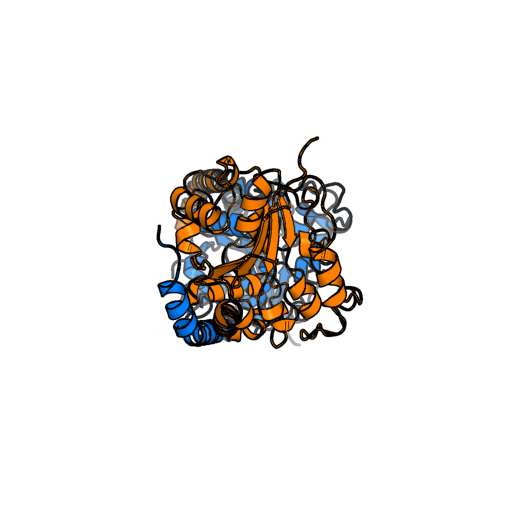4080 C C . GLY B 1 236 ? 12.422 -13.625 3.746 1 55.38 236 GLY B C 1
ATOM 4081 O O . GLY B 1 236 ? 12.43 -13.211 4.906 1 55.38 236 GLY B O 1
ATOM 4082 N N . LYS B 1 237 ? 13.523 -13.602 3.01 1 44.84 237 LYS B N 1
ATOM 4083 C CA . LYS B 1 237 ? 14.211 -12.414 3.492 1 44.84 237 LYS B CA 1
ATOM 4084 C C . LYS B 1 237 ? 13.258 -11.227 3.584 1 44.84 237 LYS B C 1
ATOM 4086 O O . LYS B 1 237 ? 12.758 -10.742 2.564 1 44.84 237 LYS B O 1
ATOM 4091 N N . ALA B 1 238 ? 12.211 -11.617 4.402 1 39.44 238 ALA B N 1
ATOM 4092 C CA . ALA B 1 238 ? 11.656 -10.289 4.645 1 39.44 238 ALA B CA 1
ATOM 4093 C C . ALA B 1 238 ? 12.68 -9.203 4.309 1 39.44 238 ALA B C 1
ATOM 4095 O O . ALA B 1 238 ? 13.883 -9.414 4.445 1 39.44 238 ALA B O 1
ATOM 4096 N N . PRO B 1 239 ? 12.383 -8.305 3.615 1 34.69 239 PRO B N 1
ATOM 4097 C CA . PRO B 1 239 ? 13.609 -7.508 3.637 1 34.69 239 PRO B CA 1
ATOM 4098 C C . PRO B 1 239 ? 14.398 -7.668 4.938 1 34.69 239 PRO B C 1
ATOM 4100 O O . PRO B 1 239 ? 13.805 -7.902 5.996 1 34.69 239 PRO B O 1
ATOM 4103 N N . ASP B 1 240 ? 15.484 -8.664 5.035 1 29.02 240 ASP B N 1
ATOM 4104 C CA . ASP B 1 240 ? 16.281 -8.617 6.254 1 29.02 240 ASP B CA 1
ATOM 4105 C C . ASP B 1 240 ? 15.961 -7.367 7.074 1 29.02 240 ASP B C 1
ATOM 4107 O O . ASP B 1 240 ? 16.234 -6.246 6.645 1 29.02 240 ASP B O 1
ATOM 4111 N N . PRO B 1 241 ? 15.016 -7.598 7.824 1 31.25 241 PRO B N 1
ATOM 4112 C CA . PRO B 1 241 ? 15 -6.355 8.602 1 31.25 241 PRO B CA 1
ATOM 4113 C C . PRO B 1 241 ? 16.406 -5.898 9 1 31.25 241 PRO B C 1
ATOM 4115 O O . PRO B 1 241 ? 16.594 -4.758 9.43 1 31.25 241 PRO B O 1
ATOM 4118 N N . THR B 1 242 ? 17.203 -6.879 9.234 1 30.03 242 THR B N 1
ATOM 4119 C CA . THR B 1 242 ? 18.625 -6.719 9.461 1 30.03 242 THR B CA 1
ATOM 4120 C C . THR B 1 242 ? 19.344 -6.379 8.156 1 30.03 242 THR B C 1
ATOM 4122 O O . THR B 1 242 ? 20.516 -5.984 8.18 1 30.03 242 THR B O 1
ATOM 4125 N N . LYS B 1 243 ? 19.234 -7.297 7.199 1 35.09 243 LYS B N 1
ATOM 4126 C CA . LYS B 1 243 ? 19.859 -6.707 6.02 1 35.09 243 LYS B CA 1
ATOM 4127 C C . LYS B 1 243 ? 19.141 -5.422 5.605 1 35.09 243 LYS B C 1
ATOM 4129 O O . LYS B 1 243 ? 17.953 -5.438 5.32 1 35.09 243 LYS B O 1
ATOM 4134 N N . GLU B 1 244 ? 19.203 -4.539 6.23 1 34.81 244 GLU B N 1
ATOM 4135 C CA . GLU B 1 244 ? 18.938 -3.102 6.234 1 34.81 244 GLU B CA 1
ATOM 4136 C C . GLU B 1 244 ? 18.625 -2.594 4.832 1 34.81 244 GLU B C 1
ATOM 4138 O O . GLU B 1 244 ? 19.5 -2.51 3.979 1 34.81 244 GLU B O 1
ATOM 4143 N N . SER B 1 245 ? 17.594 -3.279 4.074 1 37.62 245 SER B N 1
ATOM 4144 C CA . SER B 1 245 ? 17.391 -2.604 2.797 1 37.62 245 SER B CA 1
ATOM 4145 C C . SER B 1 245 ? 17.875 -1.159 2.854 1 37.62 245 SER B C 1
ATOM 4147 O O . SER B 1 245 ? 17.984 -0.577 3.936 1 37.62 245 SER B O 1
ATOM 4149 N N . SER B 1 246 ? 18.547 -1.025 1.817 1 46.72 246 SER B N 1
ATOM 4150 C CA . SER B 1 246 ? 18.953 0.376 1.785 1 46.72 246 SER B CA 1
ATOM 4151 C C . SER B 1 246 ? 17.906 1.271 2.439 1 46.72 246 SER B C 1
ATOM 4153 O O . SER B 1 246 ? 18.25 2.229 3.135 1 46.72 246 SER B O 1
ATOM 4155 N N . SER B 1 247 ? 16.656 0.603 2.387 1 55.31 247 SER B N 1
ATOM 4156 C CA . SER B 1 247 ? 15.586 1.404 2.984 1 55.31 247 SER B CA 1
ATOM 4157 C C . SER B 1 247 ? 15.562 1.247 4.5 1 55.31 247 SER B C 1
ATOM 4159 O O . SER B 1 247 ? 15.414 2.229 5.23 1 55.31 247 SER B O 1
ATOM 4161 N N . THR B 1 248 ? 15.859 -0.083 4.91 1 56.56 248 THR B N 1
ATOM 4162 C CA . THR B 1 248 ? 15.828 -0.272 6.355 1 56.56 248 THR B CA 1
ATOM 4163 C C . THR B 1 248 ? 16.984 0.47 7.023 1 56.56 248 THR B C 1
ATOM 4165 O O . THR B 1 248 ? 16.797 1.098 8.07 1 56.56 248 THR B O 1
ATOM 4168 N N . ALA B 1 249 ? 18.094 0.228 6.434 1 64.44 249 ALA B N 1
ATOM 4169 C CA . ALA B 1 249 ? 19.234 0.978 6.953 1 64.44 249 ALA B CA 1
ATOM 4170 C C . ALA B 1 249 ? 18.984 2.48 6.875 1 64.44 249 ALA B C 1
ATOM 4172 O O . ALA B 1 249 ? 19.312 3.221 7.812 1 64.44 249 ALA B O 1
ATOM 4173 N N . LEU B 1 250 ? 18.484 2.834 5.781 1 75.12 250 LEU B N 1
ATOM 4174 C CA . LEU B 1 250 ? 18.188 4.254 5.617 1 75.12 250 LEU B CA 1
ATOM 4175 C C . LEU B 1 250 ? 17.109 4.699 6.594 1 75.12 250 LEU B C 1
ATOM 4177 O O . LEU B 1 250 ? 17.188 5.801 7.145 1 75.12 250 LEU B O 1
ATOM 4181 N N . VAL B 1 251 ? 16.172 3.818 6.797 1 75.25 251 VAL B N 1
ATOM 4182 C CA . VAL B 1 251 ? 15.141 4.109 7.781 1 75.25 251 VAL B CA 1
ATOM 4183 C C . VAL B 1 251 ? 15.773 4.309 9.156 1 75.25 251 VAL B C 1
ATOM 4185 O O . VAL B 1 251 ? 15.453 5.27 9.859 1 75.25 251 VAL B O 1
ATOM 4188 N N . LYS B 1 252 ? 16.562 3.342 9.484 1 74.69 252 LYS B N 1
ATOM 4189 C CA . LYS B 1 252 ? 17.25 3.441 10.773 1 74.69 252 LYS B CA 1
ATOM 4190 C C . LYS B 1 252 ? 18.062 4.719 10.859 1 74.69 252 LYS B C 1
ATOM 4192 O O . LYS B 1 252 ? 18.031 5.418 11.875 1 74.69 252 LYS B O 1
ATOM 4197 N N . GLN B 1 253 ? 18.828 5.027 9.883 1 80.69 253 GLN B N 1
ATOM 4198 C CA . GLN B 1 253 ? 19.641 6.238 9.836 1 80.69 253 GLN B CA 1
ATOM 4199 C C . GLN B 1 253 ? 18.766 7.488 9.977 1 80.69 253 GLN B C 1
ATOM 4201 O O . GLN B 1 253 ? 19.094 8.383 10.758 1 80.69 253 GLN B O 1
ATOM 4206 N N . CYS B 1 254 ? 17.719 7.551 9.195 1 84.5 254 CYS B N 1
ATOM 4207 C CA . CYS B 1 254 ? 16.812 8.695 9.266 1 84.5 254 CYS B CA 1
ATOM 4208 C C . CYS B 1 254 ? 16.203 8.836 10.656 1 84.5 254 CYS B C 1
ATOM 4210 O O . CYS B 1 254 ? 16.156 9.938 11.211 1 84.5 254 CYS B O 1
ATOM 4212 N N . ALA B 1 255 ? 15.797 7.691 11.211 1 84.44 255 ALA B N 1
ATOM 4213 C CA . ALA B 1 255 ? 15.156 7.715 12.523 1 84.44 255 ALA B CA 1
ATOM 4214 C C . ALA B 1 255 ? 16.141 8.195 13.594 1 84.44 255 ALA B C 1
ATOM 4216 O O . ALA B 1 255 ? 15.789 9.039 14.422 1 84.44 255 ALA B O 1
ATOM 4217 N N . GLU B 1 256 ? 17.281 7.641 13.57 1 84.5 256 GLU B N 1
ATOM 4218 C CA . GLU B 1 256 ? 18.297 8.031 14.547 1 84.5 256 GLU B CA 1
ATOM 4219 C C . GLU B 1 256 ? 18.656 9.508 14.406 1 84.5 256 GLU B C 1
ATOM 4221 O O . GLU B 1 256 ? 18.828 10.211 15.406 1 84.5 256 GLU B O 1
ATOM 4226 N N . HIS B 1 257 ? 18.891 9.969 13.18 1 88.5 257 HIS B N 1
ATOM 4227 C CA . HIS B 1 257 ? 19.188 11.375 12.906 1 88.5 257 HIS B CA 1
ATOM 4228 C C . HIS B 1 257 ? 18.062 12.281 13.422 1 88.5 257 HIS B C 1
ATOM 4230 O O . HIS B 1 257 ? 18.328 13.359 13.961 1 88.5 257 HIS B O 1
ATOM 4236 N N . ALA B 1 258 ? 16.812 11.852 13.328 1 91.19 258 ALA B N 1
ATOM 4237 C CA . ALA B 1 258 ? 15.648 12.672 13.633 1 91.19 258 ALA B CA 1
ATOM 4238 C C . ALA B 1 258 ? 15.344 12.656 15.125 1 91.19 258 AL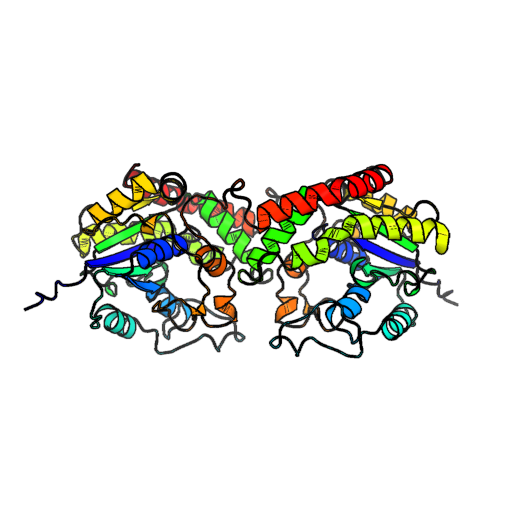A B C 1
ATOM 4240 O O . ALA B 1 258 ? 14.695 13.578 15.641 1 91.19 258 ALA B O 1
ATOM 4241 N N . LEU B 1 259 ? 15.828 11.625 15.805 1 88.12 259 LEU B N 1
ATOM 4242 C CA . LEU B 1 259 ? 15.359 11.305 17.141 1 88.12 259 LEU B CA 1
ATOM 4243 C C . LEU B 1 259 ? 15.602 12.461 18.109 1 88.12 259 LEU B C 1
ATOM 4245 O O . LEU B 1 259 ? 14.711 12.844 18.859 1 88.12 259 LEU B O 1
ATOM 4249 N N . PRO B 1 260 ? 16.797 13.141 18.125 1 91.25 260 PRO B N 1
ATOM 4250 C CA . PRO B 1 260 ? 17 14.234 19.078 1 91.25 260 PRO B CA 1
ATOM 4251 C C . PRO B 1 260 ? 16.016 15.375 18.891 1 91.25 260 PRO B C 1
ATOM 4253 O O . PRO B 1 260 ? 15.477 15.898 19.875 1 91.25 260 PRO B O 1
ATOM 4256 N N . ALA B 1 261 ? 15.781 15.836 17.672 1 94.69 261 ALA B N 1
ATOM 4257 C CA . ALA B 1 261 ? 14.812 16.891 17.406 1 94.69 261 ALA B CA 1
ATOM 4258 C C . ALA B 1 261 ? 13.414 16.469 17.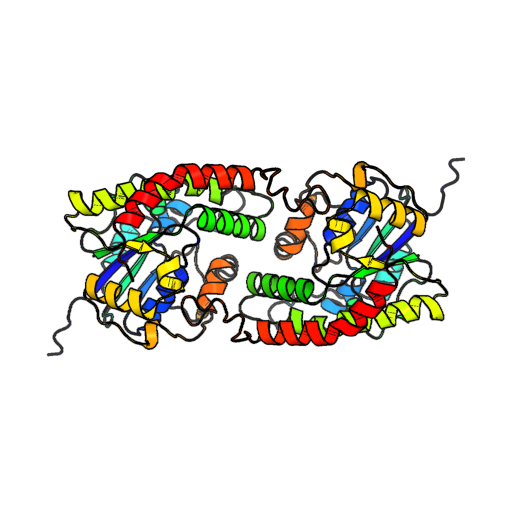859 1 94.69 261 ALA B C 1
ATOM 4260 O O . ALA B 1 261 ? 12.672 17.266 18.438 1 94.69 261 ALA B O 1
ATOM 4261 N N . TYR B 1 262 ? 13.055 15.211 17.531 1 94.12 262 TYR B N 1
ATOM 4262 C CA . TYR B 1 262 ? 11.766 14.688 17.984 1 94.12 262 TYR B CA 1
ATOM 4263 C C . TYR B 1 262 ? 11.633 14.789 19.5 1 94.12 262 TYR B C 1
ATOM 4265 O O . TYR B 1 262 ? 10.609 15.25 20.016 1 94.12 262 TYR B O 1
ATOM 4273 N N . GLU B 1 263 ? 12.656 14.289 20.188 1 90 263 GLU B N 1
ATOM 4274 C CA . GLU B 1 263 ? 12.602 14.266 21.641 1 90 263 GLU B CA 1
ATOM 4275 C C . GLU B 1 263 ? 12.43 15.672 22.219 1 90 263 GLU B C 1
ATOM 4277 O O . GLU B 1 263 ? 11.695 15.867 23.188 1 90 263 GLU B O 1
ATOM 4282 N N . ARG B 1 264 ? 13.078 16.688 21.672 1 91.56 264 ARG B N 1
ATOM 4283 C CA . ARG B 1 264 ? 12.953 18.078 22.125 1 91.56 264 ARG B CA 1
ATOM 4284 C C . ARG B 1 264 ? 11.547 18.609 21.875 1 91.56 264 ARG B C 1
ATOM 4286 O O . ARG B 1 264 ? 10.953 19.25 22.75 1 91.56 264 ARG B O 1
ATOM 4293 N N . LEU B 1 265 ? 10.992 18.297 20.688 1 94.81 265 LEU B N 1
ATOM 4294 C CA . LEU B 1 265 ? 9.633 18.734 20.391 1 94.81 265 LEU B CA 1
ATOM 4295 C C . LEU B 1 265 ? 8.617 17.969 21.234 1 94.81 265 LEU B C 1
ATOM 4297 O O . LEU B 1 265 ? 7.652 18.562 21.734 1 94.81 265 LEU B O 1
ATOM 4301 N N . TYR B 1 266 ? 8.875 16.656 21.375 1 92.56 266 TYR B N 1
ATOM 4302 C CA . TYR B 1 266 ? 7.992 15.797 22.156 1 92.56 266 TYR B CA 1
ATOM 4303 C C . TYR B 1 266 ? 7.863 16.297 23.578 1 92.56 266 TYR B C 1
ATOM 4305 O O . TYR B 1 266 ? 6.781 16.25 24.172 1 92.56 266 TYR B O 1
ATOM 4313 N N . ALA B 1 267 ? 8.969 16.766 24.188 1 89.06 267 ALA B N 1
ATOM 4314 C CA . ALA B 1 267 ? 8.984 17.266 25.547 1 89.06 267 ALA B CA 1
ATOM 4315 C C . ALA B 1 267 ? 8.086 18.484 25.703 1 89.06 267 ALA B C 1
ATOM 4317 O O . ALA B 1 267 ? 7.629 18.797 26.812 1 89.06 267 ALA B O 1
ATOM 4318 N N . LEU B 1 268 ? 7.828 19.266 24.625 1 92.69 268 LEU B N 1
ATOM 4319 C CA . LEU B 1 268 ? 7.062 20.516 24.672 1 92.69 268 LEU B CA 1
ATOM 4320 C C . LEU B 1 268 ? 5.602 20.25 24.312 1 92.69 268 LEU B C 1
ATOM 4322 O O . LEU B 1 268 ? 4.773 21.172 24.391 1 92.69 268 LEU B O 1
ATOM 4326 N N . ARG B 1 269 ? 5.211 18.969 23.938 1 94.5 269 ARG B N 1
ATOM 4327 C CA . ARG B 1 269 ? 3.893 18.656 23.375 1 94.5 269 ARG B CA 1
ATOM 4328 C C . ARG B 1 269 ? 2.807 18.812 24.438 1 94.5 269 ARG B C 1
ATOM 4330 O O . ARG B 1 269 ? 3.092 18.797 25.641 1 94.5 269 ARG B O 1
ATOM 4337 N N . ILE B 1 270 ? 1.595 19 23.984 1 92.19 270 ILE B N 1
ATOM 4338 C CA . ILE B 1 270 ? 0.484 18.906 24.922 1 92.19 270 ILE B CA 1
ATOM 4339 C C . ILE B 1 270 ? 0.332 17.469 25.406 1 92.19 270 ILE B C 1
ATOM 4341 O O . ILE B 1 270 ? 0.539 16.531 24.641 1 92.19 270 ILE B O 1
ATOM 4345 N N . ARG B 1 271 ? 0.131 17.25 26.641 1 84 271 ARG B N 1
ATOM 4346 C CA . ARG B 1 271 ? -0.034 15.938 27.25 1 84 271 ARG B CA 1
ATOM 4347 C C . ARG B 1 271 ? -1.51 15.602 27.438 1 84 271 ARG B C 1
ATOM 4349 O O . ARG B 1 271 ? -2.303 16.469 27.812 1 84 271 ARG B O 1
ATOM 4356 N N . PRO B 1 272 ? -1.813 14.375 27.141 1 78.81 272 PRO B N 1
ATOM 4357 C CA . PRO B 1 272 ? -3.205 13.992 27.391 1 78.81 272 PRO B CA 1
ATOM 4358 C C . PRO B 1 272 ? -3.611 14.148 28.844 1 78.81 272 PRO B C 1
ATOM 4360 O O . PRO B 1 272 ? -2.754 14.125 29.734 1 78.81 272 PRO B O 1
#

Solvent-accessible surface area (backbone atoms only — not comparable to full-atom values): 28644 Å² total; per-residue (Å²): 125,84,78,80,70,80,46,44,42,37,34,38,37,36,49,70,76,30,58,56,62,40,48,51,46,25,53,44,44,61,72,36,42,44,41,32,48,30,56,47,33,30,20,26,54,26,12,80,76,34,77,52,82,69,60,91,84,50,63,87,45,53,41,74,69,34,35,70,68,46,49,50,50,63,76,67,50,90,61,87,83,33,52,29,40,40,33,41,36,38,54,73,25,37,66,96,38,69,80,74,55,70,65,86,36,50,56,33,36,36,37,45,62,38,61,59,18,38,50,49,45,49,49,49,40,42,44,62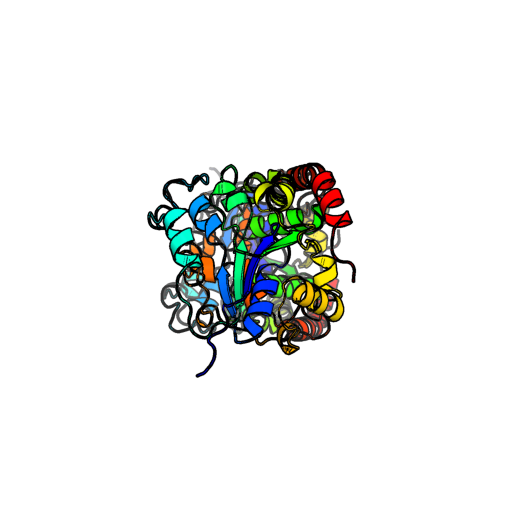,35,44,84,61,71,48,53,66,56,63,72,49,42,57,45,40,51,51,41,47,54,48,51,51,41,39,34,67,77,54,60,42,75,79,54,52,26,41,44,30,66,55,36,26,75,35,40,85,52,36,47,47,53,49,22,54,74,68,71,45,79,70,54,77,39,41,55,47,41,74,57,50,56,66,86,70,56,80,54,50,48,38,71,64,53,19,41,71,36,68,73,40,34,45,27,41,71,55,24,52,32,31,56,37,40,49,56,45,54,44,71,35,78,75,56,32,40,74,52,44,42,44,29,50,50,35,17,61,70,20,38,64,39,44,52,58,49,56,74,62,28,68,74,114,123,84,78,81,68,78,45,44,42,38,34,39,38,36,49,72,75,29,58,57,62,40,49,51,46,24,53,44,42,62,73,36,42,42,42,32,48,29,56,46,33,32,20,24,54,26,12,80,76,33,75,53,81,67,58,90,84,50,63,87,44,53,40,76,69,33,36,69,67,46,48,52,50,62,74,68,50,89,61,87,84,32,52,28,38,40,34,40,36,37,56,73,25,36,64,97,40,70,82,74,54,69,63,86,38,48,56,32,36,36,37,47,62,37,62,58,17,38,49,50,46,51,49,48,38,42,40,62,35,49,84,60,71,48,52,66,57,64,71,49,40,57,44,42,52,50,42,48,52,48,51,51,41,39,33,69,75,54,60,43,74,79,56,52,25,42,42,29,65,56,36,26,74,36,41,84,53,37,48,48,53,48,21,55,74,68,72,45,81,69,53,76,39,41,56,46,42,76,56,48,54,65,85,71,57,82,55,50,50,38,70,65,56,20,41,73,38,68,74,40,35,49,27,41,73,56,24,49,31,32,53,38,39,50,58,45,53,46,70,36,79,78,55,33,40,74,52,44,42,45,30,50,50,35,18,60,71,21,37,63,40,43,53,58,49,58,73,63,27,65,74,113

Radius of gyration: 26.42 Å; Cα contacts (8 Å, |Δi|>4): 980; chains: 2; bounding box: 48×82×60 Å

Secondary structure (DSSP, 8-state):
----PPPEEEEEEE-TTSSHHHHHHHHHTTSSEEEEESHHHHHHHHSTT--S---TT-GGG--TT--HHHHHHHHHS--TT-SEEEEEE-GGGGTT-GGGS-TTSEEEEEE--HHHHHHHHHHHHHHH-TTSTTHHHHHTTTHHHHHHHHHHHHHHTS---S-EEEEHHHHHH-HHHHHHHHHHHHT----GGGTS-----GGG---EE-GGG-TTSHHHHT-HHHHHHHH--SSS--S-SSS--HHHHHHHHHHHHHHHHHHHHHHTSPP-/----PPPEEEEEEE-TTSSHHHHHHHHHTTSSEEEEESHHHHHHHHSTT--S---TT-GGG--TT--HHHHHHHHHS--TT-SEEEEEE-GGGGTT-GGGS-TTSEEEEEE--HHHHHHHHHHHHHHH-TTSTTHHHHHTTTHHHHHHHHHHHHHHTS---S-EEEEHHHHHH-HHHHHHHHHHHHT----GGGTS-----GGG---EE-GGG-TTSHHHHT-HHHHHHHH--SSS--S-TTTT-HHHHHHHHHHHHHHHHHHHHHHTSPP-

Nearest PDB structures (foldseek):
  3ap3-assembly1_A  TM=5.833E-01  e=1.794E-04  Homo sapiens
  1e6c-assembly2_B  TM=4.775E-01  e=3.348E-03  Dickeya chrysanthemi
  3lw7-assembly1_A  TM=4.753E-01  e=6.373E-03  Saccharolobus solfataricus 98/2
  3nwj-assembly3_B  TM=4.862E-01  e=5.556E-02  Arabidopsis thaliana
  3p3v-assembly1_A  TM=2.666E-01  e=4.224E+00  Streptococcus pyogenes serotype M1

Foldseek 3Di:
DPPQDDAAFEEEAEAAPLCVLLLQVLQVLVVQEAEAEALLVLCQPAEPPHPDDDPPPPVVLHDPCSDLVNVVCVSPDDDGRHNHYYYYHYLLSQVVNLVSDDLSHQYAYEYEDVVVRLVVVQVLCCVQPVPPHCVVVVSCVCRVVSVVVSVVCSCPVSVDPPRHYDYSVCCQVPVVPVQCVVCVSSVHHDDPQSAFDAADQLVPDPHNYNPSCSCVPPSNVPRPVNNCSRHDTHGNCPVVCPVCPVVSVVVVVVCVVCVVVCVVVVVVDDDD/DPPQDDAAFEEEAEAAPLCVLLLQVLQVLVVQEAEAEALLVLCQPAEPPHPDDDPPPPVVLHDPCSDLVNVVCVSPDDDGRHNHYYYYHFLLSQVVNLVSDDLSHQYAYEYEDVVVRVVVVQVLCCVQPVPPHCVVVVSCVCRVVSVVVSVVCSCPVSVDPPRHYHYSVCCQVPVVPPQCVVCVSSVHHDDPQSAFDAADQLVPDPHNYNRSCNCVPPSNVPRPVNNCSRHDTHGNCPVVCPVCPVVSVVVVVVCVVCVVVCVVVVVVDDDD

InterPro domains:
  IPR027417 P-loop containing nucleoside triphosphate hydrolase [G3DSA:3.40.50.300] (6-222)
  IPR027417 P-loop containing nucleoside triphosphate hydrolase [SSF52540] (9-203)